Protein 5VAO (pdb70)

Structure (mmCIF, N/CA/C/O backbone):
data_5VAO
#
_entry.id   5VAO
#
_cell.length_a   139.478
_cell.length_b   139.478
_cell.length_c   161.467
_cell.angle_alpha   90.000
_cell.angle_beta   90.000
_cell.angle_gamma   90.000
#
_symmetry.space_group_name_H-M   'I 41 2 2'
#
loop_
_entity.id
_entity.type
_entity.pdbx_description
1 polymer 'Minor nucleoprotein VP30'
2 polymer NP
3 non-polymer GLYCEROL
4 non-polymer 'CHLORIDE ION'
5 non-polymer DI(HYDROXYETHYL)ETHER
6 non-polymer 'CALCIUM ION'
7 water water
#
loop_
_atom_site.group_PDB
_atom_site.id
_atom_site.type_symbol
_atom_site.label_atom_id
_atom_site.label_alt_id
_atom_site.label_comp_id
_atom_site.label_asym_id
_atom_site.label_entity_id
_atom_site.label_seq_id
_atom_site.pdbx_PDB_ins_code
_atom_site.Cartn_x
_atom_site.Cartn_y
_atom_site.Cartn_z
_atom_site.occupancy
_atom_site.B_iso_or_equiv
_atom_site.auth_seq_id
_atom_site.auth_comp_id
_atom_site.auth_asym_id
_atom_site.auth_atom_id
_atom_site.pdbx_PDB_model_num
ATOM 1 N N . PRO A 1 2 ? -28.926 -43.094 -56.575 1.00 102.66 140 PRO A N 1
ATOM 2 C CA . PRO A 1 2 ? -29.326 -43.522 -55.228 1.00 97.21 140 PRO A CA 1
ATOM 3 C C . PRO A 1 2 ? -30.448 -42.663 -54.623 1.00 93.31 140 PRO A C 1
ATOM 4 O O . PRO A 1 2 ? -30.540 -41.468 -54.922 1.00 105.96 140 PRO A O 1
ATOM 8 N N . LYS A 1 3 ? -31.277 -43.281 -53.786 1.00 90.57 141 LYS A N 1
ATOM 9 C CA . LYS A 1 3 ? -32.428 -42.610 -53.193 1.00 79.26 141 LYS A CA 1
ATOM 10 C C . LYS A 1 3 ? -31.983 -41.713 -52.047 1.00 73.62 141 LYS A C 1
ATOM 11 O O . LYS A 1 3 ? -31.219 -42.141 -51.179 1.00 82.88 141 LYS A O 1
ATOM 17 N N . ILE A 1 4 ? -32.481 -40.480 -52.025 1.00 65.56 142 ILE A N 1
ATOM 18 C CA . ILE A 1 4 ? -32.156 -39.540 -50.951 1.00 60.27 142 ILE A CA 1
ATOM 19 C C . ILE A 1 4 ? -33.071 -39.780 -49.741 1.00 53.51 142 ILE A C 1
ATOM 20 O O . ILE A 1 4 ? -33.960 -38.994 -49.431 1.00 49.89 142 ILE A O 1
ATOM 25 N N . THR A 1 5 ? -32.806 -40.887 -49.056 1.00 46.47 143 THR A N 1
ATOM 26 C CA . THR A 1 5 ? -33.450 -41.207 -47.801 1.00 48.39 143 THR A CA 1
ATOM 27 C C . THR A 1 5 ? -32.838 -40.364 -46.689 1.00 47.68 143 THR A C 1
ATOM 28 O O . THR A 1 5 ? -31.833 -39.682 -46.894 1.00 49.04 143 THR A O 1
ATOM 32 N N . LEU A 1 6 ? -33.443 -40.423 -45.505 1.00 49.90 144 LEU A N 1
ATOM 33 C CA . LEU A 1 6 ? -32.912 -39.725 -44.337 1.00 50.14 144 LEU A CA 1
ATOM 34 C C . LEU A 1 6 ? -31.516 -40.241 -44.000 1.00 52.04 144 LEU A C 1
ATOM 35 O O . LEU A 1 6 ? -30.622 -39.451 -43.674 1.00 48.62 144 LEU A O 1
ATOM 40 N N . LEU A 1 7 ? -31.333 -41.563 -44.090 1.00 53.39 145 LEU A N 1
ATOM 41 C CA . LEU A 1 7 ? -30.041 -42.179 -43.809 1.00 59.45 145 LEU A CA 1
ATOM 42 C C . LEU A 1 7 ? -28.979 -41.723 -44.816 1.00 57.20 145 LEU A C 1
ATOM 43 O O . LEU A 1 7 ? -27.875 -41.324 -44.408 1.00 72.06 145 LEU A O 1
ATOM 48 N N . THR A 1 8 ? -29.319 -41.750 -46.107 1.00 47.95 146 THR A N 1
ATOM 49 C CA . THR A 1 8 ? -28.391 -41.303 -47.141 1.00 47.96 146 THR A CA 1
ATOM 50 C C . THR A 1 8 ? -27.998 -39.839 -46.958 1.00 48.09 146 THR A C 1
ATOM 51 O O . THR A 1 8 ? -26.843 -39.460 -47.162 1.00 50.43 146 THR A O 1
ATOM 55 N N . LEU A 1 9 ? -28.973 -39.028 -46.573 1.00 46.50 147 LEU A N 1
ATOM 56 C CA . LEU A 1 9 ? -28.750 -37.626 -46.297 1.00 46.27 147 LEU A CA 1
ATOM 57 C C . LEU A 1 9 ? -27.729 -37.444 -45.161 1.00 48.52 147 LEU A C 1
ATOM 58 O O . LEU A 1 9 ? -26.823 -36.612 -45.277 1.00 49.86 147 LEU A O 1
ATOM 63 N N . ILE A 1 10 ? -27.863 -38.238 -44.099 1.00 49.33 148 ILE A N 1
ATOM 64 C CA . ILE A 1 10 ? -26.944 -38.172 -42.965 1.00 54.11 148 ILE A CA 1
ATOM 65 C C . ILE A 1 10 ? -25.545 -38.689 -43.312 1.00 58.06 148 ILE A C 1
ATOM 66 O O . ILE A 1 10 ? -24.534 -38.064 -42.949 1.00 68.83 148 ILE A O 1
ATOM 71 N N . LYS A 1 11 ? -25.489 -39.831 -43.993 1.00 48.80 149 LYS A N 1
ATOM 72 C CA . LYS A 1 11 ? -24.207 -40.375 -44.466 1.00 47.14 149 LYS A CA 1
ATOM 73 C C . LYS A 1 11 ? -23.492 -39.411 -45.408 1.00 44.24 149 LYS A C 1
ATOM 74 O O . LYS A 1 11 ? -22.274 -39.274 -45.346 1.00 58.43 149 LYS A O 1
ATOM 80 N N . THR A 1 12 ? -24.251 -38.743 -46.271 1.00 39.45 150 THR A N 1
ATOM 81 C CA . THR A 1 12 ? -23.682 -37.729 -47.164 1.00 42.28 150 THR A CA 1
ATOM 82 C C . THR A 1 12 ? -23.101 -36.577 -46.350 1.00 36.62 150 THR A C 1
ATOM 83 O O . THR A 1 12 ? -22.010 -36.108 -46.635 1.00 48.02 150 THR A O 1
ATOM 87 N N . ALA A 1 13 ? -23.828 -36.150 -45.325 1.00 37.47 151 ALA A N 1
ATOM 88 C CA . ALA A 1 13 ? -23.349 -35.112 -44.415 1.00 41.09 151 ALA A CA 1
ATOM 89 C C . ALA A 1 13 ? -22.098 -35.542 -43.638 1.00 40.98 151 ALA A C 1
ATOM 90 O O . ALA A 1 13 ? -21.124 -34.778 -43.561 1.00 44.14 151 ALA A O 1
ATOM 92 N N . GLU A 1 14 ? -22.139 -36.750 -43.065 1.00 37.83 152 GLU A N 1
ATOM 93 C CA . GLU A 1 14 ? -20.959 -37.345 -42.416 1.00 42.37 152 GLU A CA 1
ATOM 94 C C . GLU A 1 14 ? -19.728 -37.240 -43.315 1.00 40.25 152 GLU A C 1
ATOM 95 O O . GLU A 1 14 ? -18.693 -36.715 -42.908 1.00 44.09 152 GLU A O 1
ATOM 101 N N . HIS A 1 15 ? -19.876 -37.719 -44.544 1.00 33.92 153 HIS A N 1
ATOM 102 C CA . HIS A 1 15 ? -18.788 -37.734 -45.519 1.00 36.00 153 HIS A CA 1
ATOM 103 C C . HIS A 1 15 ? -18.223 -36.340 -45.786 1.00 40.53 153 HIS A C 1
ATOM 104 O O . HIS A 1 15 ? -17.032 -36.124 -45.633 1.00 50.79 153 HIS A O 1
ATOM 111 N N . TRP A 1 16 ? -19.074 -35.403 -46.185 1.00 39.45 154 TRP A N 1
ATOM 112 C CA . TRP A 1 16 ? -18.607 -34.057 -46.557 1.00 45.16 154 TRP A CA 1
ATOM 113 C C . TRP A 1 16 ? -18.143 -33.199 -45.381 1.00 37.59 154 TRP A C 1
ATOM 114 O O . TRP A 1 16 ? -17.333 -32.288 -45.569 1.00 35.42 154 TRP A O 1
ATOM 125 N N . ALA A 1 17 ? -18.639 -33.502 -44.182 1.00 34.29 155 ALA A N 1
ATOM 126 C CA . ALA A 1 17 ? -18.116 -32.906 -42.950 1.00 39.03 155 ALA A CA 1
ATOM 127 C C . ALA A 1 17 ? -16.626 -33.157 -42.752 1.00 38.85 155 ALA A C 1
ATOM 128 O O . ALA A 1 17 ? -15.919 -32.290 -42.251 1.00 48.44 155 ALA A O 1
ATOM 130 N N . ARG A 1 18 ? -16.148 -34.332 -43.169 1.00 37.67 156 ARG A N 1
ATOM 131 C CA . ARG A 1 18 ? -14.728 -34.699 -43.022 1.00 40.39 156 ARG A CA 1
ATOM 132 C C . ARG A 1 18 ? -13.841 -34.335 -44.240 1.00 36.82 156 ARG A C 1
ATOM 133 O O . ARG A 1 18 ? -12.690 -34.732 -44.267 1.00 50.32 156 ARG A O 1
ATOM 141 N N . GLN A 1 19 ? -14.353 -33.569 -45.215 1.00 37.50 157 GLN A N 1
ATOM 142 C CA . GLN A 1 19 ? -13.565 -33.157 -46.388 1.00 43.93 157 GLN A CA 1
ATOM 143 C C . GLN A 1 19 ? -13.093 -31.718 -46.286 1.00 46.96 157 GLN A C 1
ATOM 144 O O . GLN A 1 19 ? -13.747 -30.879 -45.668 1.00 46.25 157 GLN A O 1
ATOM 150 N N . ASP A 1 20 ? -11.950 -31.446 -46.911 1.00 57.81 158 ASP A N 1
ATOM 151 C CA . ASP A 1 20 ? -11.483 -30.087 -47.143 1.00 52.39 158 ASP A CA 1
ATOM 152 C C . ASP A 1 20 ? -12.137 -29.689 -48.458 1.00 53.42 158 ASP A C 1
ATOM 153 O O . ASP A 1 20 ? -11.769 -30.219 -49.514 1.00 46.51 158 ASP A O 1
ATOM 158 N N . ILE A 1 21 ? -13.099 -28.769 -48.391 1.00 42.65 159 ILE A N 1
ATOM 159 C CA . ILE A 1 21 ? -13.895 -28.395 -49.570 1.00 39.40 159 ILE A CA 1
ATOM 160 C C . ILE A 1 21 ? -13.416 -27.111 -50.253 1.00 40.44 159 ILE A C 1
ATOM 161 O O . ILE A 1 21 ? -14.120 -26.542 -51.089 1.00 57.41 159 ILE A O 1
ATOM 166 N N . ARG A 1 22 ? -12.217 -26.650 -49.927 1.00 44.61 160 ARG A N 1
ATOM 167 C CA . ARG A 1 22 ? -11.735 -25.381 -50.484 1.00 44.72 160 ARG A CA 1
ATOM 168 C C . ARG A 1 22 ? -11.349 -25.474 -51.956 1.00 46.27 160 ARG A C 1
ATOM 169 O O . ARG A 1 22 ? -11.406 -24.467 -52.659 1.00 44.01 160 ARG A O 1
ATOM 177 N N . THR A 1 23 ? -11.020 -26.676 -52.423 1.00 48.38 161 THR A N 1
ATOM 178 C CA . THR A 1 23 ? -10.640 -26.881 -53.823 1.00 54.28 161 THR A CA 1
ATOM 179 C C . THR A 1 23 ? -11.724 -27.528 -54.697 1.00 57.65 161 THR A C 1
ATOM 180 O O . THR A 1 23 ? -11.485 -27.703 -55.894 1.00 66.00 161 THR A O 1
ATOM 184 N N . ILE A 1 24 ? -12.892 -27.871 -54.137 1.00 63.94 162 ILE A N 1
ATOM 185 C CA . ILE A 1 24 ? -13.951 -28.546 -54.920 1.00 60.23 162 ILE A CA 1
ATOM 186 C C . ILE A 1 24 ? -14.552 -27.625 -55.983 1.00 65.73 162 ILE A C 1
ATOM 187 O O . ILE A 1 24 ? -14.538 -26.403 -55.825 1.00 65.53 162 ILE A O 1
ATOM 192 N N . GLU A 1 25 ? -15.080 -28.222 -57.051 1.00 64.13 163 GLU A N 1
ATOM 193 C CA . GLU A 1 25 ? -15.706 -27.452 -58.128 1.00 69.28 163 GLU A CA 1
ATOM 194 C C . GLU A 1 25 ? -16.998 -26.765 -57.642 1.00 57.71 163 GLU A C 1
ATOM 195 O O . GLU A 1 25 ? -17.633 -27.217 -56.682 1.00 56.39 163 GLU A O 1
ATOM 201 N N . ASP A 1 26 ? -17.362 -25.669 -58.297 1.00 55.60 164 ASP A N 1
ATOM 202 C CA . ASP A 1 26 ? -18.546 -24.880 -57.915 1.00 62.93 164 ASP A CA 1
ATOM 203 C C . ASP A 1 26 ? -19.848 -25.698 -57.927 1.00 68.92 164 ASP A C 1
ATOM 204 O O . ASP A 1 26 ? -20.739 -25.472 -57.102 1.00 74.56 164 ASP A O 1
ATOM 209 N N . SER A 1 27 ? -19.958 -26.651 -58.849 1.00 57.47 165 SER A N 1
ATOM 210 C CA . SER A 1 27 ? -21.167 -27.454 -58.972 1.00 59.44 165 SER A CA 1
ATOM 211 C C . SER A 1 27 ? -21.422 -28.272 -57.708 1.00 53.87 165 SER A C 1
ATOM 212 O O . SER A 1 27 ? -22.569 -28.387 -57.263 1.00 50.41 165 SER A O 1
ATOM 215 N N . LYS A 1 28 ? -20.355 -28.829 -57.137 1.00 49.19 166 LYS A N 1
ATOM 216 C CA . LYS A 1 28 ? -20.446 -29.592 -55.888 1.00 48.06 166 LYS A CA 1
ATOM 217 C C . LYS A 1 28 ? -20.638 -28.671 -54.674 1.00 49.42 166 LYS A C 1
ATOM 218 O O . LYS A 1 28 ? -21.394 -29.002 -53.753 1.00 44.91 166 LYS A O 1
ATOM 224 N N . LEU A 1 29 ? -19.972 -27.516 -54.677 1.00 41.58 167 LEU A N 1
ATOM 225 C CA . LEU A 1 29 ? -20.181 -26.510 -53.639 1.00 47.40 167 LEU A CA 1
ATOM 226 C C . LEU A 1 29 ? -21.636 -26.017 -53.602 1.00 45.95 167 LEU A C 1
ATOM 227 O O . LEU A 1 29 ? -22.204 -25.826 -52.522 1.00 50.19 167 LEU A O 1
ATOM 232 N N . ARG A 1 30 ? -22.225 -25.812 -54.779 1.00 53.09 168 ARG A N 1
ATOM 233 C CA . ARG A 1 30 ? -23.641 -25.455 -54.898 1.00 46.14 168 ARG A CA 1
ATOM 234 C C . ARG A 1 30 ? -24.549 -26.542 -54.313 1.00 41.02 168 ARG A C 1
ATOM 235 O O . ARG A 1 30 ? -25.550 -26.241 -53.651 1.00 37.05 168 ARG A O 1
ATOM 243 N N . ALA A 1 31 ? -24.209 -27.799 -54.573 1.00 41.74 169 ALA A N 1
ATOM 244 C CA . ALA A 1 31 ? -24.982 -28.915 -54.035 1.00 47.33 169 ALA A CA 1
ATOM 245 C C . ALA A 1 31 ? -24.857 -29.000 -52.505 1.00 46.73 169 ALA A C 1
ATOM 246 O O . ALA A 1 31 ? -25.823 -29.345 -51.819 1.00 49.57 169 ALA A O 1
ATOM 248 N N . LEU A 1 32 ? -23.670 -28.691 -51.986 1.00 40.20 170 LEU A N 1
ATOM 249 C CA . LEU A 1 32 ? -23.448 -28.652 -50.539 1.00 38.02 170 LEU A CA 1
ATOM 250 C C . LEU A 1 32 ? -24.269 -27.579 -49.836 1.00 40.35 170 LEU A C 1
ATOM 251 O O . LEU A 1 32 ? -24.699 -27.771 -48.696 1.00 36.68 170 LEU A O 1
ATOM 256 N N . LEU A 1 33 ? -24.478 -26.449 -50.502 1.00 39.24 171 LEU A N 1
ATOM 257 C CA . LEU A 1 33 ? -25.408 -25.445 -49.993 1.00 41.26 171 LEU A CA 1
ATOM 258 C C . LEU A 1 33 ? -26.821 -26.030 -49.820 1.00 41.36 171 LEU A C 1
ATOM 259 O O . LEU A 1 33 ? -27.454 -25.817 -48.778 1.00 43.35 171 LEU A O 1
ATOM 264 N N . THR A 1 34 ? -27.281 -26.789 -50.818 1.00 39.50 172 THR A N 1
ATOM 265 C CA . THR A 1 34 ? -28.568 -27.477 -50.741 1.00 39.58 172 THR A CA 1
ATOM 266 C C . THR A 1 34 ? -28.602 -28.482 -49.598 1.00 34.72 172 THR A C 1
ATOM 267 O O . THR A 1 34 ? -29.584 -28.555 -48.858 1.00 34.88 172 THR A O 1
ATOM 271 N N . LEU A 1 35 ? -27.524 -29.244 -49.448 1.00 35.55 173 LEU A N 1
ATOM 272 C CA . LEU A 1 35 ? -27.410 -30.174 -48.334 1.00 36.07 173 LEU A CA 1
ATOM 273 C C . LEU A 1 35 ? -27.578 -29.467 -46.993 1.00 36.29 173 LEU A C 1
ATOM 274 O O . LEU A 1 35 ? -28.343 -29.915 -46.164 1.00 38.01 173 LEU A O 1
ATOM 279 N N . CYS A 1 36 ? -26.882 -28.353 -46.797 1.00 32.87 174 CYS A N 1
ATOM 280 C CA . CYS A 1 36 ? -27.025 -27.558 -45.572 1.00 38.37 174 CYS A CA 1
ATOM 281 C C . CYS A 1 36 ? -28.465 -27.060 -45.377 1.00 36.60 174 CYS A C 1
ATOM 282 O O . CYS A 1 36 ? -28.986 -27.085 -44.255 1.00 31.60 174 CYS A O 1
ATOM 285 N N . ALA A 1 37 ? -29.096 -26.621 -46.464 1.00 33.45 175 ALA A N 1
ATOM 286 C CA . ALA A 1 37 ? -30.468 -26.133 -46.411 1.00 35.55 175 ALA A CA 1
ATOM 287 C C . ALA A 1 37 ? -31.455 -27.240 -46.022 1.00 34.94 175 ALA A C 1
ATOM 288 O O . ALA A 1 37 ? -32.309 -27.075 -45.139 1.00 39.26 175 ALA A O 1
ATOM 290 N N . VAL A 1 38 ? -31.329 -28.380 -46.681 1.00 35.87 176 VAL A N 1
ATOM 291 C CA . VAL A 1 38 ? -32.179 -29.532 -46.380 1.00 39.46 176 VAL A CA 1
ATOM 292 C C . VAL A 1 38 ? -31.961 -29.986 -44.927 1.00 40.82 176 VAL A C 1
ATOM 293 O O . VAL A 1 38 ? -32.916 -30.225 -44.188 1.00 38.56 176 VAL A O 1
ATOM 297 N N . MET A 1 39 ? -30.701 -30.070 -44.534 1.00 37.82 177 MET A N 1
ATOM 298 C CA . MET A 1 39 ? -30.326 -30.505 -43.191 1.00 38.51 177 MET A CA 1
ATOM 299 C C . MET A 1 39 ? -30.800 -29.542 -42.100 1.00 37.28 177 MET A C 1
ATOM 300 O O . MET A 1 39 ? -31.286 -29.972 -41.054 1.00 33.61 177 MET A O 1
ATOM 305 N N . THR A 1 40 ? -30.695 -28.244 -42.360 1.00 37.08 178 THR A N 1
ATOM 306 C CA . THR A 1 40 ? -31.258 -27.227 -41.464 1.00 36.92 178 THR A CA 1
ATOM 307 C C . THR A 1 40 ? -32.730 -27.471 -41.192 1.00 39.43 178 THR A C 1
ATOM 308 O O . THR A 1 40 ? -33.177 -27.351 -40.044 1.00 43.23 178 THR A O 1
ATOM 312 N N . ARG A 1 41 ? -33.473 -27.836 -42.237 1.00 45.92 179 ARG A N 1
ATOM 313 C CA . ARG A 1 41 ? -34.912 -28.120 -42.108 1.00 40.71 179 ARG A CA 1
ATOM 314 C C . ARG A 1 41 ? -35.262 -29.413 -41.358 1.00 38.43 179 ARG A C 1
ATOM 315 O O . ARG A 1 41 ? -36.432 -29.642 -41.086 1.00 47.08 179 ARG A O 1
ATOM 323 N N . LYS A 1 42 ? -34.270 -30.241 -41.029 1.00 32.15 180 LYS A N 1
ATOM 324 C CA . LYS A 1 42 ? -34.474 -31.410 -40.169 1.00 37.63 180 LYS A CA 1
ATOM 325 C C . LYS A 1 42 ? -34.304 -31.108 -38.676 1.00 38.57 180 LYS A C 1
ATOM 326 O O . LYS A 1 42 ? -34.412 -32.018 -37.854 1.00 40.45 180 LYS A O 1
ATOM 332 N N . PHE A 1 43 ? -34.007 -29.852 -38.341 1.00 39.99 181 PHE A N 1
ATOM 333 C CA . PHE A 1 43 ? -33.996 -29.377 -36.958 1.00 43.37 181 PHE A CA 1
ATOM 334 C C . PHE A 1 43 ? -35.326 -28.714 -36.664 1.00 50.46 181 PHE A C 1
ATOM 335 O O . PHE A 1 43 ? -35.860 -27.990 -37.532 1.00 41.23 181 PHE A O 1
ATOM 343 N N . SER A 1 44 ? -35.834 -28.923 -35.448 1.00 55.13 182 SER A N 1
ATOM 344 C CA . SER A 1 44 ? -36.975 -28.148 -34.975 1.00 54.43 182 SER A CA 1
ATOM 345 C C . SER A 1 44 ? -36.602 -26.671 -34.938 1.00 54.46 182 SER A C 1
ATOM 346 O O . SER A 1 44 ? -35.433 -26.329 -34.779 1.00 67.26 182 SER A O 1
ATOM 349 N N . LYS A 1 45 ? -37.595 -25.802 -35.091 1.00 64.92 183 LYS A N 1
ATOM 350 C CA . LYS A 1 45 ? -37.388 -24.351 -35.112 1.00 68.00 183 LYS A CA 1
ATOM 351 C C . LYS A 1 45 ? -36.677 -23.883 -33.831 1.00 65.97 183 LYS A C 1
ATOM 352 O O . LYS A 1 45 ? -35.818 -22.983 -33.888 1.00 54.09 183 LYS A O 1
ATOM 358 N N . SER A 1 46 ? -37.010 -24.529 -32.709 1.00 67.20 184 SER A N 1
ATOM 359 C CA . SER A 1 46 ? -36.421 -24.223 -31.403 1.00 64.24 184 SER A CA 1
ATOM 360 C C . SER A 1 46 ? -34.903 -24.390 -31.331 1.00 61.29 184 SER A C 1
ATOM 361 O O . SER A 1 46 ? -34.251 -23.747 -30.511 1.00 65.36 184 SER A O 1
ATOM 364 N N . GLN A 1 47 ? -34.349 -25.263 -32.178 1.00 52.67 185 GLN A N 1
ATOM 365 C CA . GLN A 1 47 ? -32.912 -25.555 -32.140 1.00 48.55 185 GLN A CA 1
ATOM 366 C C . GLN A 1 47 ? -32.060 -24.586 -32.974 1.00 43.25 185 GLN A C 1
ATOM 367 O O . GLN A 1 47 ? -30.832 -24.673 -32.931 1.00 45.83 185 GLN A O 1
ATOM 373 N N . LEU A 1 48 ? -32.680 -23.659 -33.708 1.00 39.41 186 LEU A N 1
ATOM 374 C CA . LEU A 1 48 ? -31.931 -22.766 -34.577 1.00 41.61 186 LEU A CA 1
ATOM 375 C C . LEU A 1 48 ? -31.041 -21.775 -33.830 1.00 41.24 186 LEU A C 1
ATOM 376 O O . LEU A 1 48 ? -29.958 -21.448 -34.307 1.00 39.06 186 LEU A O 1
ATOM 381 N N . SER A 1 49 ? -31.487 -21.296 -32.669 1.00 52.60 187 SER A N 1
ATOM 382 C CA . SER A 1 49 ? -30.663 -20.396 -31.839 1.00 53.62 187 SER A CA 1
ATOM 383 C C . SER A 1 49 ? -29.433 -21.135 -31.311 1.00 41.55 187 SER A C 1
ATOM 384 O O . SER A 1 49 ? -28.345 -20.578 -31.299 1.00 45.36 187 SER A O 1
ATOM 387 N N . LEU A 1 50 ? -29.612 -22.385 -30.897 1.00 41.11 188 LEU A N 1
ATOM 388 C CA . LEU A 1 50 ? -28.492 -23.238 -30.454 1.00 38.28 188 LEU A CA 1
ATOM 389 C C . LEU A 1 50 ? -27.518 -23.542 -31.598 1.00 41.19 188 LEU A C 1
ATOM 390 O O . LEU A 1 50 ? -26.305 -23.608 -31.400 1.00 35.18 188 LEU A O 1
ATOM 395 N N . LEU A 1 51 ? -28.070 -23.726 -32.794 1.00 42.86 189 LEU A N 1
ATOM 396 C CA . LEU A 1 51 ? -27.276 -23.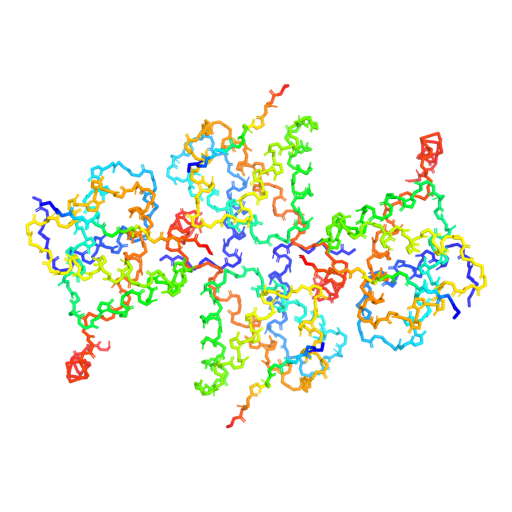888 -33.997 1.00 41.54 189 LEU A CA 1
ATOM 397 C C . LEU A 1 51 ? -26.415 -22.641 -34.247 1.00 39.25 189 LEU A C 1
ATOM 398 O O . LEU A 1 51 ? -25.206 -22.741 -34.496 1.00 44.66 189 LEU A O 1
ATOM 403 N N . CYS A 1 52 ? -27.050 -21.474 -34.168 1.00 36.84 190 CYS A N 1
ATOM 404 C CA . CYS A 1 52 ? -26.368 -20.184 -34.302 1.00 38.63 190 CYS A CA 1
ATOM 405 C C . CYS A 1 52 ? -25.284 -19.979 -33.242 1.00 37.16 190 CYS A C 1
ATOM 406 O O . CYS A 1 52 ? -24.156 -19.616 -33.569 1.00 31.81 190 CYS A O 1
ATOM 409 N N . GLU A 1 53 ? -25.638 -20.199 -31.973 1.00 35.42 191 GLU A N 1
ATOM 410 C CA . GLU A 1 53 ? -24.700 -20.036 -30.856 1.00 39.53 191 GLU A CA 1
ATOM 411 C C . GLU A 1 53 ? -23.468 -20.941 -31.007 1.00 40.48 191 GLU A C 1
ATOM 412 O O . GLU A 1 53 ? -22.340 -20.483 -30.826 1.00 47.62 191 GLU A O 1
ATOM 418 N N . THR A 1 54 ? -23.688 -22.206 -31.377 1.00 39.68 192 THR A N 1
ATOM 419 C CA . THR A 1 54 ? -22.603 -23.148 -31.617 1.00 31.54 192 THR A CA 1
ATOM 420 C C . THR A 1 54 ? -21.737 -22.751 -32.820 1.00 31.18 192 THR A C 1
ATOM 421 O O . THR A 1 54 ? -20.516 -22.949 -32.794 1.00 31.86 192 THR A O 1
ATOM 425 N N . HIS A 1 55 ? -22.371 -22.221 -33.873 1.00 33.15 193 HIS A N 1
ATOM 426 C CA . HIS A 1 55 ? -21.657 -21.748 -35.059 1.00 31.68 193 HIS A CA 1
ATOM 427 C C . HIS A 1 55 ? -20.699 -20.624 -34.651 1.00 31.69 193 HIS A C 1
ATOM 428 O O . HIS A 1 55 ? -19.525 -20.642 -35.005 1.00 34.26 193 HIS A O 1
ATOM 435 N N . LEU A 1 56 ? -21.213 -19.663 -33.899 1.00 34.27 194 LEU A N 1
ATOM 436 C CA . LEU A 1 56 ? -20.408 -18.532 -33.428 1.00 38.26 194 LEU A CA 1
ATOM 437 C C . LEU A 1 56 ? -19.242 -18.982 -32.565 1.00 36.77 194 LEU A C 1
ATOM 438 O O . LEU A 1 56 ? -18.108 -18.565 -32.795 1.00 35.97 194 LEU A O 1
ATOM 443 N N A ARG A 1 57 ? -19.529 -19.841 -31.586 0.50 38.02 195 ARG A N 1
ATOM 444 N N B ARG A 1 57 ? -19.531 -19.841 -31.586 0.50 37.19 195 ARG A N 1
ATOM 445 C CA A ARG A 1 57 ? -18.518 -20.318 -30.651 0.50 40.33 195 ARG A CA 1
ATOM 446 C CA B ARG A 1 57 ? -18.522 -20.315 -30.655 0.50 38.83 195 ARG A CA 1
ATOM 447 C C A ARG A 1 57 ? -17.388 -21.046 -31.381 0.50 38.15 195 ARG A C 1
ATOM 448 C C B ARG A 1 57 ? -17.389 -21.045 -31.383 0.50 37.43 195 ARG A C 1
ATOM 449 O O A ARG A 1 57 ? -16.214 -20.711 -31.201 0.50 41.02 195 ARG A O 1
ATOM 450 O O B ARG A 1 57 ? -16.214 -20.711 -31.201 0.50 40.39 195 ARG A O 1
ATOM 465 N N . ARG A 1 58 ? -17.745 -22.010 -32.224 1.00 37.05 196 ARG A N 1
ATOM 466 C CA . ARG A 1 58 ? -16.743 -22.798 -32.953 1.00 40.77 196 ARG A CA 1
ATOM 467 C C . ARG A 1 58 ? -15.929 -21.997 -33.956 1.00 39.55 196 ARG A C 1
ATOM 468 O O . ARG A 1 58 ? -14.733 -22.241 -34.112 1.00 37.35 196 ARG A O 1
ATOM 476 N N . GLU A 1 59 ? -16.565 -21.047 -34.632 1.00 29.30 197 GLU A N 1
ATOM 477 C CA . GLU A 1 59 ? -15.870 -20.224 -35.637 1.00 30.16 197 GLU A CA 1
ATOM 478 C C . GLU A 1 59 ? -15.110 -19.034 -35.061 1.00 29.71 197 GLU A C 1
ATOM 479 O O . GLU A 1 59 ? -14.352 -18.389 -35.786 1.00 30.30 197 GLU A O 1
ATOM 485 N N . GLY A 1 60 ? -15.289 -18.757 -33.768 1.00 34.48 198 GLY A N 1
ATOM 486 C CA . GLY A 1 60 ? -14.605 -17.654 -33.106 1.00 36.94 198 GLY A CA 1
ATOM 487 C C . GLY A 1 60 ? -15.163 -16.304 -33.494 1.00 40.01 198 GLY A C 1
ATOM 488 O O . GLY A 1 60 ? -14.422 -15.339 -33.601 1.00 47.73 198 GLY A O 1
ATOM 489 N N . LEU A 1 61 ? -16.474 -16.241 -33.705 1.00 41.79 199 LEU A N 1
ATOM 490 C CA . LEU A 1 61 ? -17.145 -15.017 -34.135 1.00 39.11 199 LEU A CA 1
ATOM 491 C C . LEU A 1 61 ? -17.699 -14.297 -32.902 1.00 42.92 199 LEU A C 1
ATOM 492 O O . LEU A 1 61 ? -18.098 -14.936 -31.913 1.00 33.85 199 LEU A O 1
ATOM 497 N N . GLY A 1 62 ? -17.734 -12.967 -32.964 1.00 39.32 200 GLY A N 1
ATOM 498 C CA . GLY A 1 62 ? -18.275 -12.162 -31.872 1.00 45.62 200 GLY A CA 1
ATOM 499 C C . GLY A 1 62 ? -19.792 -12.193 -31.822 1.00 52.68 200 GLY A C 1
ATOM 500 O O . GLY A 1 62 ? -20.439 -12.578 -32.797 1.00 53.14 200 GLY A O 1
ATOM 501 N N . GLN A 1 63 ? -20.357 -11.767 -30.694 1.00 52.02 201 GLN A N 1
ATOM 502 C CA . GLN A 1 63 ? -21.814 -11.723 -30.529 1.00 57.94 201 GLN A CA 1
ATOM 503 C C . GLN A 1 63 ? -22.512 -10.810 -31.537 1.00 49.85 201 GLN A C 1
ATOM 504 O O . GLN A 1 63 ? -23.673 -11.038 -31.871 1.00 63.24 201 GLN A O 1
ATOM 510 N N . ASP A 1 64 ? -21.805 -9.796 -32.030 1.00 47.83 202 ASP A N 1
ATOM 511 C CA . ASP A 1 64 ? -22.330 -8.929 -33.093 1.00 55.15 202 ASP A CA 1
ATOM 512 C C . ASP A 1 64 ? -22.652 -9.659 -34.418 1.00 58.96 202 ASP A C 1
ATOM 513 O O . ASP A 1 64 ? -23.419 -9.143 -35.233 1.00 68.09 202 ASP A O 1
ATOM 518 N N . GLN A 1 65 ? -22.080 -10.845 -34.619 1.00 55.29 203 GLN A N 1
ATOM 519 C CA . GLN A 1 65 ? -22.402 -11.688 -35.778 1.00 54.94 203 GLN A CA 1
ATOM 520 C C . GLN A 1 65 ? -23.599 -12.638 -35.579 1.00 45.60 203 GLN A C 1
ATOM 521 O O . GLN A 1 65 ? -23.963 -13.340 -36.512 1.00 39.29 203 GLN A O 1
ATOM 527 N N . ALA A 1 66 ? -24.210 -12.655 -34.393 1.00 41.14 204 ALA A N 1
ATOM 528 C CA . ALA A 1 66 ? -25.354 -13.537 -34.116 1.00 46.67 204 ALA A CA 1
ATOM 529 C C . ALA A 1 66 ? -26.575 -13.236 -34.987 1.00 51.55 204 ALA A C 1
ATOM 530 O O . ALA A 1 66 ? -27.249 -14.160 -35.434 1.00 61.52 204 ALA A O 1
ATOM 532 N N . GLU A 1 67 ? -26.852 -11.955 -35.227 1.00 58.14 205 GLU A N 1
ATOM 533 C CA . GLU A 1 67 ? -28.013 -11.566 -36.033 1.00 65.26 205 GLU A CA 1
ATOM 534 C C . GLU A 1 67 ? -27.942 -12.132 -37.459 1.00 53.66 205 GLU A C 1
ATOM 535 O O . GLU A 1 67 ? -28.872 -12.822 -37.872 1.00 56.93 205 GLU A O 1
ATOM 541 N N . PRO A 1 68 ? -26.856 -11.855 -38.206 1.00 48.25 206 PRO A N 1
ATOM 542 C CA . PRO A 1 68 ? -26.791 -12.408 -39.577 1.00 51.56 206 PRO A CA 1
ATOM 543 C C . PRO A 1 68 ? -26.696 -13.932 -39.653 1.00 50.73 206 PRO A C 1
ATOM 544 O O . PRO A 1 68 ? -27.249 -14.516 -40.575 1.00 62.96 206 PRO A O 1
ATOM 548 N N . VAL A 1 69 ? -26.024 -14.560 -38.694 1.00 54.05 207 VAL A N 1
ATOM 549 C CA . VAL A 1 69 ? -25.883 -16.021 -38.669 1.00 55.17 207 VAL A CA 1
ATOM 550 C C . VAL A 1 69 ? -27.214 -16.694 -38.375 1.00 50.63 207 VAL A C 1
ATOM 551 O O . VAL A 1 69 ? -27.599 -17.622 -39.084 1.00 50.66 207 VAL A O 1
ATOM 555 N N . LEU A 1 70 ? -27.909 -16.236 -37.340 1.00 44.79 208 LEU A N 1
ATOM 556 C CA . LEU A 1 70 ? -29.251 -16.754 -37.034 1.00 47.94 208 LEU A CA 1
ATOM 557 C C . LEU A 1 70 ? -30.206 -16.520 -38.203 1.00 48.49 208 LEU A C 1
ATOM 558 O O . LEU A 1 70 ? -31.002 -17.391 -38.534 1.00 39.34 208 LEU A O 1
ATOM 563 N N . GLU A 1 71 ? -30.115 -15.351 -38.835 1.00 49.45 209 GLU A N 1
ATOM 564 C CA . GLU A 1 71 ? -30.953 -15.029 -39.998 1.00 57.17 209 GLU A CA 1
ATOM 565 C C . GLU A 1 71 ? -30.747 -16.023 -41.135 1.00 50.74 209 GLU A C 1
ATOM 566 O O . GLU A 1 71 ? -31.718 -16.460 -41.741 1.00 56.99 209 GLU A O 1
ATOM 572 N N . VAL A 1 72 ? -29.496 -16.397 -41.405 1.00 47.93 210 VAL A N 1
ATOM 573 C CA . VAL A 1 72 ? -29.203 -17.415 -42.413 1.00 46.38 210 VAL A CA 1
ATOM 574 C C . VAL A 1 72 ? -29.918 -18.720 -42.064 1.00 43.09 210 VAL A C 1
ATOM 575 O O . VAL A 1 72 ? -30.599 -19.299 -42.913 1.00 40.60 210 VAL A O 1
ATOM 579 N N . TYR A 1 73 ? -29.789 -19.167 -40.820 1.00 44.79 211 TYR A N 1
ATOM 580 C CA . TYR A 1 73 ? -30.405 -20.433 -40.414 1.00 46.05 211 TYR A CA 1
ATOM 581 C C . TYR A 1 73 ? -31.932 -20.373 -40.445 1.00 48.09 211 TYR A C 1
ATOM 582 O O . TYR A 1 73 ? -32.574 -21.289 -40.949 1.00 53.01 211 TYR A O 1
ATOM 591 N N . GLN A 1 74 ? -32.501 -19.287 -39.931 1.00 53.20 212 GLN A N 1
ATOM 592 C CA . GLN A 1 74 ? -33.958 -19.084 -39.954 1.00 48.69 212 GLN A CA 1
ATOM 593 C C . GLN A 1 74 ? -34.515 -19.083 -41.373 1.00 47.47 212 GLN A C 1
ATOM 594 O O . GLN A 1 74 ? -35.516 -19.741 -41.632 1.00 44.09 212 GLN A O 1
ATOM 600 N N . ARG A 1 75 ? -33.864 -18.357 -42.274 1.00 46.43 213 ARG A N 1
ATOM 601 C CA . ARG A 1 75 ? -34.358 -18.175 -43.641 1.00 52.31 213 ARG A CA 1
ATOM 602 C C . ARG A 1 75 ? -34.121 -19.392 -44.536 1.00 54.69 213 ARG A C 1
ATOM 603 O O . ARG A 1 75 ? -34.845 -19.587 -45.505 1.00 72.42 213 ARG A O 1
ATOM 611 N N . LEU A 1 76 ? -33.120 -20.206 -44.211 1.00 53.51 214 LEU A N 1
ATOM 612 C CA . LEU A 1 76 ? -32.986 -21.539 -44.814 1.00 49.30 214 LEU A CA 1
ATOM 613 C C . LEU A 1 76 ? -34.064 -22.503 -44.308 1.00 47.39 214 LEU A C 1
ATOM 614 O O . LEU A 1 76 ? -34.598 -23.305 -45.076 1.00 48.80 214 LEU A O 1
ATOM 619 N N . HIS A 1 77 ? -34.374 -22.423 -43.018 1.00 37.09 215 HIS A N 1
ATOM 620 C CA . HIS A 1 77 ? -35.379 -23.290 -42.386 1.00 43.13 215 HIS A CA 1
ATOM 621 C C . HIS A 1 77 ? -36.786 -23.083 -42.975 1.00 54.57 215 HIS A C 1
ATOM 622 O O . HIS A 1 77 ? -37.543 -24.038 -43.114 1.00 57.46 215 HIS A O 1
ATOM 629 N N . SER A 1 78 ? -37.111 -21.834 -43.317 1.00 65.05 216 SER A N 1
ATOM 630 C CA . SER A 1 78 ? -38.406 -21.472 -43.905 1.00 67.06 216 SER A CA 1
ATOM 631 C C . SER A 1 78 ? -38.357 -21.270 -45.425 1.00 64.20 216 SER A C 1
ATOM 632 O O . SER A 1 78 ? -39.315 -20.761 -46.017 1.00 62.69 216 SER A O 1
ATOM 635 N N . ASP A 1 79 ? -37.250 -21.644 -46.063 1.00 52.34 217 ASP A N 1
ATOM 636 C CA . ASP A 1 79 ? -37.050 -21.371 -47.487 1.00 50.81 217 ASP A CA 1
ATOM 637 C C . ASP A 1 79 ? -38.054 -22.156 -48.329 1.00 56.28 217 ASP A C 1
ATOM 638 O O . ASP A 1 79 ? -38.296 -23.329 -48.077 1.00 66.18 217 ASP A O 1
ATOM 643 N N . LYS A 1 80 ? -38.651 -21.480 -49.303 1.00 62.49 218 LYS A N 1
ATOM 644 C CA . LYS A 1 80 ? -39.593 -22.086 -50.237 1.00 55.47 218 LYS A CA 1
ATOM 645 C C . LYS A 1 80 ? -38.989 -21.981 -51.636 1.00 55.56 218 LYS A C 1
ATOM 646 O O . LYS A 1 80 ? -38.562 -20.903 -52.045 1.00 44.61 218 LYS A O 1
ATOM 652 N N . GLY A 1 81 ? -38.914 -23.111 -52.336 1.00 44.84 219 GLY A N 1
ATOM 653 C CA . GLY A 1 81 ? -38.384 -23.150 -53.690 1.00 43.40 219 GLY A CA 1
ATOM 654 C C . GLY A 1 81 ? -36.924 -22.760 -53.849 1.00 52.69 219 GLY A C 1
ATOM 655 O O . GLY A 1 81 ? -36.508 -22.408 -54.953 1.00 51.82 219 GLY A O 1
ATOM 656 N N . GLY A 1 82 ? -36.145 -22.826 -52.766 1.00 54.94 220 GLY A N 1
ATOM 657 C CA . GLY A 1 82 ? -34.722 -22.480 -52.805 1.00 63.15 220 GLY A CA 1
ATOM 658 C C . GLY A 1 82 ? -34.388 -21.027 -53.107 1.00 63.06 220 GLY A C 1
ATOM 659 O O . GLY A 1 82 ? -33.297 -20.731 -53.593 1.00 78.41 220 GLY A O 1
ATOM 660 N N . SER A 1 83 ? -35.314 -20.129 -52.812 1.00 73.20 221 SER A N 1
ATOM 661 C CA . SER A 1 83 ? -35.174 -18.702 -53.117 1.00 82.01 221 SER A CA 1
ATOM 662 C C . SER A 1 83 ? -34.035 -18.058 -52.326 1.00 62.55 221 SER A C 1
ATOM 663 O O . SER A 1 83 ? -33.148 -17.418 -52.904 1.00 46.21 221 SER A O 1
ATOM 666 N N . PHE A 1 84 ? -34.073 -18.225 -51.008 1.00 49.60 222 PHE A N 1
ATOM 667 C CA . PHE A 1 84 ? -33.034 -17.706 -50.121 1.00 56.85 222 PHE A CA 1
ATOM 668 C C . PHE A 1 84 ? -31.683 -18.385 -50.362 1.00 61.79 222 PHE A C 1
ATOM 669 O O . PHE A 1 84 ? -30.624 -17.737 -50.360 1.00 50.54 222 PHE A O 1
ATOM 677 N N . GLU A 1 85 ? -31.740 -19.697 -50.550 1.00 52.87 223 GLU A N 1
ATOM 678 C CA . GLU A 1 85 ? -30.567 -20.488 -50.891 1.00 54.00 223 GLU A CA 1
ATOM 679 C C . GLU A 1 85 ? -29.863 -19.935 -52.150 1.00 49.30 223 GLU A C 1
ATOM 680 O O . GLU A 1 85 ? -28.643 -19.760 -52.166 1.00 57.86 223 GLU A O 1
ATOM 686 N N . ALA A 1 86 ? -30.646 -19.627 -53.179 1.00 56.18 224 ALA A N 1
ATOM 687 C CA . ALA A 1 86 ? -30.119 -19.040 -54.420 1.00 57.46 224 ALA A CA 1
ATOM 688 C C . ALA A 1 86 ? -29.511 -17.654 -54.187 1.00 52.58 224 ALA A C 1
ATOM 689 O O . ALA A 1 86 ? -28.498 -17.306 -54.796 1.00 50.21 224 ALA A O 1
ATOM 691 N N . ALA A 1 87 ? -30.143 -16.874 -53.311 1.00 47.88 225 ALA A N 1
ATOM 692 C CA . ALA A 1 87 ? -29.641 -15.557 -52.939 1.00 49.09 225 ALA A CA 1
ATOM 693 C C . ALA A 1 87 ? -28.278 -15.646 -52.258 1.00 55.76 225 ALA A C 1
ATOM 694 O O . ALA A 1 87 ? -27.391 -14.848 -52.568 1.00 54.52 225 ALA A O 1
ATOM 696 N N . LEU A 1 88 ? -28.106 -16.612 -51.348 1.00 50.29 226 LEU A N 1
ATOM 697 C CA . LEU A 1 88 ? -26.799 -16.833 -50.710 1.00 46.50 226 LEU A CA 1
ATOM 698 C C . LEU A 1 88 ? -25.730 -17.126 -51.745 1.00 48.98 226 LEU A C 1
ATOM 699 O O . LEU A 1 88 ? -24.644 -16.546 -51.706 1.00 53.87 226 LEU A O 1
ATOM 704 N N . TRP A 1 89 ? -26.045 -18.029 -52.667 1.00 48.44 227 TRP A N 1
ATOM 705 C CA . TRP A 1 89 ? -25.114 -18.396 -53.720 1.00 56.23 227 TRP A CA 1
ATOM 706 C C . TRP A 1 89 ? -24.710 -17.196 -54.597 1.00 66.54 227 TRP A C 1
ATOM 707 O O . TRP A 1 89 ? -23.527 -17.010 -54.907 1.00 82.16 227 TRP A O 1
ATOM 718 N N . GLN A 1 90 ? -25.697 -16.386 -54.974 1.00 86.58 228 GLN A N 1
ATOM 719 C CA . GLN A 1 90 ? -25.480 -15.228 -55.844 1.00 80.44 228 GLN A CA 1
ATOM 720 C C . GLN A 1 90 ? -24.675 -14.123 -55.154 1.00 67.56 228 GLN A C 1
ATOM 721 O O . GLN A 1 90 ? -23.773 -13.543 -55.759 1.00 61.03 228 GLN A O 1
ATOM 727 N N . GLN A 1 91 ? -24.990 -13.865 -53.882 1.00 62.10 229 GLN A N 1
ATOM 728 C CA . GLN A 1 91 ? -24.559 -12.649 -53.188 1.00 62.94 229 GLN A CA 1
ATOM 729 C C . GLN A 1 91 ? -23.349 -12.790 -52.245 1.00 65.37 229 GLN A C 1
ATOM 730 O O . GLN A 1 91 ? -22.727 -11.788 -51.906 1.00 54.38 229 GLN A O 1
ATOM 736 N N . TRP A 1 92 ? -23.031 -14.012 -51.814 1.00 59.04 230 TRP A N 1
ATOM 737 C CA . TRP A 1 92 ? -21.843 -14.256 -50.982 1.00 56.50 230 TRP A CA 1
ATOM 738 C C . TRP A 1 92 ? -20.663 -14.667 -51.849 1.00 59.00 230 TRP A C 1
ATOM 739 O O . TRP A 1 92 ? -20.843 -15.291 -52.903 1.00 62.15 230 TRP A O 1
ATOM 750 N N . ASP A 1 93 ? -19.457 -14.333 -51.397 1.00 56.09 231 ASP A N 1
ATOM 751 C CA . ASP A 1 93 ? -18.239 -14.811 -52.061 1.00 63.85 231 ASP A CA 1
ATOM 752 C C . ASP A 1 93 ? -17.985 -16.270 -51.689 1.00 56.16 231 ASP A C 1
ATOM 753 O O . ASP A 1 93 ? -18.499 -16.771 -50.687 1.00 63.35 231 ASP A O 1
ATOM 758 N N . ARG A 1 94 ? -17.190 -16.935 -52.512 1.00 55.73 232 ARG A N 1
ATOM 759 C CA . ARG A 1 94 ? -16.896 -18.357 -52.366 1.00 56.43 232 ARG A CA 1
ATOM 760 C C . ARG A 1 94 ? -16.291 -18.727 -50.996 1.00 52.24 232 ARG A C 1
ATOM 761 O O . ARG A 1 94 ? -16.630 -19.767 -50.428 1.00 48.26 232 ARG A O 1
ATOM 769 N N . GLN A 1 95 ? -15.415 -17.872 -50.475 1.00 49.51 233 GLN A N 1
ATOM 770 C CA . GLN A 1 95 ? -14.762 -18.127 -49.189 1.00 50.46 233 GLN A CA 1
ATOM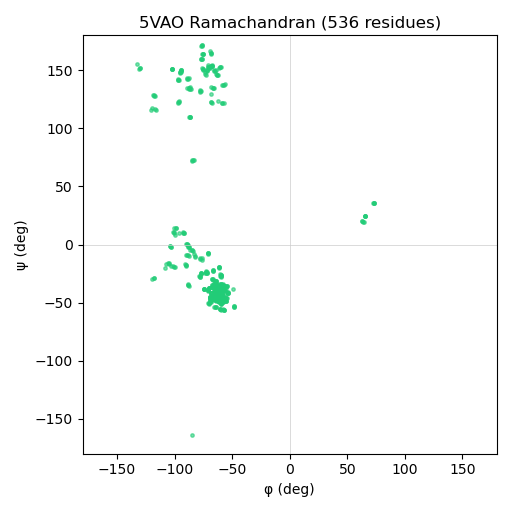 771 C C . GLN A 1 95 ? -15.784 -18.137 -48.040 1.00 47.44 233 GLN A C 1
ATOM 772 O O . GLN A 1 95 ? -15.726 -19.002 -47.167 1.00 46.99 233 GLN A O 1
ATOM 778 N N . SER A 1 96 ? -16.730 -17.200 -48.059 1.00 42.77 234 SER A N 1
ATOM 779 C CA . SER A 1 96 ? -17.802 -17.171 -47.054 1.00 45.24 234 SER A CA 1
ATOM 780 C C . SER A 1 96 ? -18.687 -18.416 -47.088 1.00 41.77 234 SER A C 1
ATOM 781 O O . SER A 1 96 ? -19.028 -18.968 -46.035 1.00 41.19 234 SER A O 1
ATOM 784 N N . LEU A 1 97 ? -19.062 -18.839 -48.294 1.00 40.98 235 LEU A N 1
ATOM 785 C CA . LEU A 1 97 ? -19.900 -20.024 -48.472 1.00 47.98 235 LEU A CA 1
ATOM 786 C C . LEU A 1 97 ? -19.212 -21.274 -47.956 1.00 44.77 235 LEU A C 1
ATOM 787 O O . LEU A 1 97 ? -19.820 -22.057 -47.227 1.00 45.31 235 LEU A O 1
ATOM 792 N N . ILE A 1 98 ? -17.941 -21.437 -48.328 1.00 37.58 236 ILE A N 1
ATOM 793 C CA . ILE A 1 98 ? -17.126 -22.573 -47.883 1.00 42.22 236 ILE A CA 1
ATOM 794 C C . ILE A 1 98 ? -17.049 -22.665 -46.359 1.00 37.60 236 ILE A C 1
ATOM 795 O O . ILE A 1 98 ? -17.216 -23.736 -45.775 1.00 37.14 236 ILE A O 1
ATOM 800 N N . MET A 1 99 ? -16.796 -21.534 -45.724 1.00 35.24 237 MET A N 1
ATOM 801 C CA . MET A 1 99 ? -16.613 -21.492 -44.281 1.00 37.31 237 MET A CA 1
ATOM 802 C C . MET A 1 99 ? -17.915 -21.754 -43.543 1.00 36.43 237 MET A C 1
ATOM 803 O O . MET A 1 99 ? -17.910 -22.433 -42.515 1.00 40.50 237 MET A O 1
ATOM 808 N N . PHE A 1 100 ? -19.024 -21.239 -44.072 1.00 36.85 238 PHE A N 1
ATOM 809 C CA . PHE A 1 100 ? -20.338 -21.448 -43.457 1.00 34.72 238 PHE A CA 1
ATOM 810 C C . PHE A 1 100 ? -20.768 -22.897 -43.602 1.00 35.03 238 PHE A C 1
ATOM 811 O O . PHE A 1 100 ? -21.228 -23.514 -42.632 1.00 38.21 238 PHE A O 1
ATOM 819 N N . ILE A 1 101 ? -20.628 -23.424 -44.815 1.00 34.88 239 ILE A N 1
ATOM 820 C CA . ILE A 1 101 ? -20.986 -24.815 -45.112 1.00 37.33 239 ILE A CA 1
ATOM 821 C C . ILE A 1 101 ? -20.203 -25.796 -44.244 1.00 33.90 239 ILE A C 1
ATOM 822 O O . ILE A 1 101 ? -20.794 -26.684 -43.644 1.00 36.71 239 ILE A O 1
ATOM 827 N N . THR A 1 102 ? -18.884 -25.634 -44.175 1.00 32.21 240 THR A N 1
ATOM 828 C CA . THR A 1 102 ? -18.046 -26.546 -43.393 1.00 32.52 240 THR A CA 1
ATOM 829 C C . THR A 1 102 ? -18.384 -26.454 -41.924 1.00 31.31 240 THR A C 1
ATOM 830 O O . THR A 1 102 ? -18.442 -27.475 -41.242 1.00 34.34 240 THR A O 1
ATOM 834 N N . ALA A 1 103 ? -18.604 -25.236 -41.447 1.00 29.47 241 ALA A N 1
ATOM 835 C CA . ALA A 1 103 ? -19.002 -25.000 -40.052 1.00 30.89 241 ALA A CA 1
ATOM 836 C C . ALA A 1 103 ? -20.299 -25.728 -39.737 1.00 29.39 241 ALA A C 1
ATOM 837 O O . ALA A 1 103 ? -20.385 -26.431 -38.742 1.00 32.29 241 ALA A O 1
ATOM 839 N N . PHE A 1 104 ? -21.294 -25.564 -40.597 1.00 31.34 242 PHE A N 1
ATOM 840 C CA . PHE A 1 104 ? -22.586 -26.205 -40.381 1.00 31.83 242 PHE A CA 1
ATOM 841 C C . PHE A 1 104 ? -22.485 -27.730 -40.365 1.00 32.18 242 PHE A C 1
ATOM 842 O O . PHE A 1 104 ? -23.009 -28.378 -39.467 1.00 33.91 242 PHE A O 1
ATOM 850 N N . LEU A 1 105 ? -21.822 -28.296 -41.366 1.00 30.03 243 LEU A N 1
ATOM 851 C CA . LEU A 1 105 ? -21.732 -29.752 -41.493 1.00 32.76 243 LEU A CA 1
ATOM 852 C C . LEU A 1 105 ? -21.062 -30.401 -40.279 1.00 32.66 243 LEU A C 1
ATOM 853 O O . LEU A 1 105 ? -21.450 -31.505 -39.858 1.00 44.66 243 LEU A O 1
ATOM 858 N N . ASN A 1 106 ? -20.092 -29.699 -39.698 1.00 34.78 244 ASN A N 1
ATOM 859 C CA . ASN A 1 106 ? -19.393 -30.183 -38.515 1.00 37.06 244 ASN A CA 1
ATOM 860 C C . ASN A 1 106 ? -20.152 -30.009 -37.206 1.00 39.76 244 ASN A C 1
ATOM 861 O O . ASN A 1 106 ? -19.942 -30.788 -36.280 1.00 53.06 244 ASN A O 1
ATOM 866 N N . ILE A 1 107 ? -21.038 -29.018 -37.120 1.00 35.33 245 ILE A N 1
ATOM 867 C CA . ILE A 1 107 ? -21.898 -28.869 -35.927 1.00 39.20 245 ILE A CA 1
ATOM 868 C C . ILE A 1 107 ? -23.206 -29.662 -36.015 1.00 37.73 245 ILE A C 1
ATOM 869 O O . ILE A 1 107 ? -23.667 -30.188 -35.005 1.00 31.77 245 ILE A O 1
ATOM 874 N N . ALA A 1 108 ? -23.775 -29.772 -37.211 1.00 36.26 246 ALA A N 1
ATOM 875 C CA . ALA A 1 108 ? -25.098 -30.382 -37.422 1.00 41.89 246 ALA A CA 1
ATOM 876 C C . ALA A 1 108 ? -25.245 -31.819 -36.935 1.00 43.19 246 ALA A C 1
ATOM 877 O O . ALA A 1 108 ? -26.287 -32.216 -36.445 1.00 52.72 246 ALA A O 1
ATOM 879 N N . LEU A 1 109 ? -24.201 -32.607 -37.103 1.00 50.86 247 LEU A N 1
ATOM 880 C CA . LEU A 1 109 ? -24.226 -34.018 -36.711 1.00 56.96 247 LEU A CA 1
ATOM 881 C C . LEU A 1 109 ? -24.050 -34.226 -35.215 1.00 57.92 247 LEU A C 1
ATOM 882 O O . LEU A 1 109 ? -24.275 -35.330 -34.736 1.00 71.92 247 LEU A O 1
ATOM 887 N N . GLN A 1 110 ? -23.647 -33.185 -34.481 1.00 56.49 248 GLN A N 1
ATOM 888 C CA . GLN A 1 110 ? -23.458 -33.263 -33.023 1.00 57.84 248 GLN A CA 1
ATOM 889 C C . GLN A 1 110 ? -24.547 -32.588 -32.188 1.00 48.87 248 GLN A C 1
ATOM 890 O O . GLN A 1 110 ? -24.642 -32.846 -30.999 1.00 50.58 248 GLN A O 1
ATOM 896 N N . LEU A 1 111 ? -25.374 -31.737 -32.801 1.00 46.80 249 LEU A N 1
ATOM 897 C CA . LEU A 1 111 ? -26.466 -31.079 -32.071 1.00 52.93 249 LEU A CA 1
ATOM 898 C C . LEU A 1 111 ? -27.716 -31.936 -32.133 1.00 54.69 249 LEU A C 1
ATOM 899 O O . LEU A 1 111 ? -27.984 -32.570 -33.159 1.00 70.91 249 LEU A O 1
ATOM 904 N N . PRO A 1 112 ? -28.500 -31.968 -31.039 1.00 60.68 250 PRO A N 1
ATOM 905 C CA . PRO A 1 112 ? -29.807 -32.621 -31.125 1.00 66.95 250 PRO A CA 1
ATOM 906 C C . PRO A 1 112 ? -30.730 -31.907 -32.109 1.00 62.23 250 PRO A C 1
ATOM 907 O O . PRO A 1 112 ? -30.669 -30.692 -32.230 1.00 48.99 250 PRO A O 1
ATOM 911 N N . CYS A 1 113 ? -31.575 -32.664 -32.786 1.00 75.39 251 CYS A N 1
ATOM 912 C CA . CYS A 1 113 ? -32.519 -32.125 -33.767 1.00 80.62 251 CYS A CA 1
ATOM 913 C C . CYS A 1 113 ? -33.872 -31.744 -33.170 1.00 79.90 251 CYS A C 1
ATOM 914 O O . CYS A 1 113 ? -34.706 -31.134 -33.851 1.00 100.59 251 CYS A O 1
ATOM 917 N N . GLU A 1 114 ? -34.104 -32.107 -31.905 1.00 74.92 252 GLU A N 1
ATOM 918 C CA . GLU A 1 114 ? -35.313 -31.727 -31.149 1.00 98.94 252 GLU A CA 1
ATOM 919 C C . GLU A 1 114 ? -34.836 -31.216 -29.793 1.00 93.83 252 GLU A C 1
ATOM 920 O O . GLU A 1 114 ? -33.781 -31.657 -29.284 1.00 92.28 252 GLU A O 1
ATOM 926 N N . SER A 1 115 ? -35.659 -30.357 -29.153 1.00 87.35 253 SER A N 1
ATOM 927 C CA . SER A 1 115 ? -35.295 -29.809 -27.833 1.00 96.54 253 SER A CA 1
ATOM 928 C C . SER A 1 115 ? -36.080 -30.309 -26.610 1.00 90.89 253 SER A C 1
ATOM 929 O O . SER A 1 115 ? -35.512 -30.295 -25.538 1.00 88.21 253 SER A O 1
ATOM 932 N N . SER A 1 116 ? -37.273 -30.867 -26.798 1.00 90.29 254 SER A N 1
ATOM 933 C CA . SER A 1 116 ? -38.070 -31.324 -25.664 1.00 92.56 254 SER A CA 1
ATOM 934 C C . SER A 1 116 ? -37.352 -32.436 -24.904 1.00 81.78 254 SER A C 1
ATOM 935 O O . SER A 1 116 ? -37.102 -33.519 -25.446 1.00 102.08 254 SER A O 1
ATOM 938 N N . ALA A 1 117 ? -37.139 -32.207 -23.600 1.00 86.46 255 ALA A N 1
ATOM 939 C CA . ALA A 1 117 ? -36.709 -33.234 -22.655 1.00 97.70 255 ALA A CA 1
ATOM 940 C C . ALA A 1 117 ? -37.525 -34.533 -22.719 1.00 103.12 255 ALA A C 1
ATOM 941 O O . ALA A 1 117 ? -36.959 -35.611 -22.601 1.00 93.91 255 ALA A O 1
ATOM 943 N N . VAL A 1 118 ? -38.832 -34.426 -22.914 1.00 108.93 256 VAL A N 1
ATOM 944 C CA . VAL A 1 118 ? -39.705 -35.584 -23.029 1.00 122.24 256 VAL A CA 1
ATOM 945 C C . VAL A 1 118 ? -39.336 -36.442 -24.265 1.00 111.29 256 VAL A C 1
ATOM 946 O O . VAL A 1 118 ? -39.345 -37.688 -24.200 1.00 95.93 256 VAL A O 1
ATOM 950 N N . VAL A 1 119 ? -39.006 -35.773 -25.380 1.00 94.15 257 VAL A N 1
ATOM 951 C CA . VAL A 1 119 ? -38.581 -36.430 -26.606 1.00 87.46 257 VAL A CA 1
ATOM 952 C C . VAL A 1 119 ? -37.205 -37.046 -26.411 1.00 70.97 257 VAL A C 1
ATOM 953 O O . VAL A 1 119 ? -37.006 -38.228 -26.696 1.00 80.97 257 VAL A O 1
ATOM 957 N N . VAL A 1 120 ? -36.274 -36.241 -25.909 1.00 72.86 258 VAL A N 1
ATOM 958 C CA . VAL A 1 120 ? -34.893 -36.690 -25.747 1.00 80.18 258 VAL A CA 1
ATOM 959 C C . VAL A 1 120 ? -34.790 -37.862 -24.746 1.00 71.67 258 VAL A C 1
ATOM 960 O O . VAL A 1 120 ? -34.166 -38.884 -25.058 1.00 95.79 258 VAL A O 1
ATOM 964 N N . SER A 1 121 ? -35.422 -37.730 -23.582 1.00 78.09 259 SER A N 1
ATOM 965 C CA . SER A 1 121 ? -35.367 -38.775 -22.553 1.00 85.85 259 SER A CA 1
ATOM 966 C C . SER A 1 121 ? -35.952 -40.111 -23.027 1.00 82.13 259 SER A C 1
ATOM 967 O O . SER A 1 121 ? -35.385 -41.173 -22.749 1.00 74.62 259 SER A O 1
ATOM 970 N N . GLY A 1 122 ? -37.089 -40.042 -23.724 1.00 84.10 260 GLY A N 1
ATOM 971 C CA . GLY A 1 122 ? -37.738 -41.223 -24.275 1.00 64.16 260 GLY A CA 1
ATOM 972 C C . GLY A 1 122 ? -36.891 -41.928 -25.326 1.00 61.35 260 GLY A C 1
ATOM 973 O O . GLY A 1 122 ? -36.735 -43.160 -25.298 1.00 57.87 260 GLY A O 1
ATOM 974 N N . LEU A 1 123 ? -36.334 -41.143 -26.252 1.00 52.83 261 LEU A N 1
ATOM 975 C CA . LEU A 1 123 ? -35.523 -41.706 -27.324 1.00 48.37 261 LEU A CA 1
ATOM 976 C C . LEU A 1 123 ? -34.219 -42.324 -26.837 1.00 46.17 261 LEU A C 1
ATOM 977 O O . LEU A 1 123 ? -33.728 -43.267 -27.456 1.00 49.12 261 LEU A O 1
ATOM 982 N N . ARG A 1 124 ? -33.666 -41.805 -25.743 1.00 55.66 262 ARG A N 1
ATOM 983 C CA . ARG A 1 124 ? -32.444 -42.365 -25.149 1.00 59.86 262 ARG A CA 1
ATOM 984 C C . ARG A 1 124 ? -32.621 -43.786 -24.636 1.00 53.16 262 ARG A C 1
ATOM 985 O O . ARG A 1 124 ? -31.679 -44.568 -24.682 1.00 58.97 262 ARG A O 1
ATOM 993 N N . THR A 1 125 ? -33.823 -44.123 -24.170 1.00 58.03 263 THR A N 1
ATOM 994 C CA . THR A 1 125 ? -34.104 -45.490 -23.702 1.00 62.73 263 THR A CA 1
ATOM 995 C C . THR A 1 125 ? -34.063 -46.514 -24.847 1.00 64.10 263 THR A C 1
ATOM 996 O O . THR A 1 125 ? -33.883 -47.714 -24.604 1.00 51.23 263 THR A O 1
ATOM 1000 N N . LEU A 1 126 ? -34.248 -46.029 -26.080 1.00 71.85 264 LEU A N 1
ATOM 1001 C CA . LEU A 1 126 ? -34.230 -46.865 -27.284 1.00 62.59 264 LEU A CA 1
ATOM 1002 C C . LEU A 1 126 ? -32.872 -47.034 -27.948 1.00 60.39 264 LEU A C 1
ATOM 1003 O O . LEU A 1 126 ? -32.707 -47.947 -28.756 1.00 52.71 264 LEU A O 1
ATOM 1008 N N . VAL A 1 127 ? -31.909 -46.171 -27.633 1.00 63.52 265 VAL A N 1
ATOM 1009 C CA . VAL A 1 127 ? -30.597 -46.211 -28.314 1.00 65.82 265 VAL A CA 1
ATOM 1010 C C . VAL A 1 127 ? -29.838 -47.492 -27.916 1.00 65.27 265 VAL A C 1
ATOM 1011 O O . VAL A 1 127 ? -29.671 -47.747 -26.729 1.00 74.24 265 VAL A O 1
ATOM 1015 N N . PRO A 1 128 ? -29.317 -48.273 -28.896 1.00 76.44 266 PRO A N 1
ATOM 1016 C CA . PRO A 1 128 ? -28.440 -49.399 -28.514 1.00 76.00 266 PRO A CA 1
ATOM 1017 C C . PRO A 1 128 ? -27.047 -48.924 -28.068 1.00 69.11 266 PRO A C 1
ATOM 1018 O O . PRO A 1 128 ? -26.272 -49.703 -27.513 1.00 69.46 266 PRO A O 1
ATOM 1022 N N . GLY B 1 1 ? 36.629 -14.803 -0.258 1.00 67.11 139 GLY B N 1
ATOM 1023 C CA . GLY B 1 1 ? 35.710 -15.247 -1.354 1.00 70.79 139 GLY B CA 1
ATOM 1024 C C . GLY B 1 1 ? 36.412 -15.473 -2.687 1.00 61.90 139 GLY B C 1
ATOM 1025 O O . GLY B 1 1 ? 37.630 -15.305 -2.770 1.00 66.85 139 GLY B O 1
ATOM 1026 N N . PRO B 1 2 ? 35.651 -15.859 -3.735 1.00 49.27 140 PRO B N 1
ATOM 1027 C CA . PRO B 1 2 ? 36.207 -16.048 -5.083 1.00 44.82 140 PRO B CA 1
ATOM 1028 C C . PRO B 1 2 ? 36.575 -14.736 -5.779 1.00 36.75 140 PRO B C 1
ATOM 1029 O O . PRO B 1 2 ? 35.950 -13.712 -5.536 1.00 36.15 140 PRO B O 1
ATOM 1033 N N . LYS B 1 3 ? 37.592 -14.778 -6.636 1.00 38.10 141 LYS B N 1
ATOM 1034 C CA . LYS B 1 3 ? 38.067 -13.593 -7.349 1.00 36.09 141 LYS B CA 1
ATOM 1035 C C . LYS B 1 3 ? 37.129 -13.283 -8.509 1.00 31.99 141 LYS B C 1
ATOM 1036 O O . LYS B 1 3 ? 36.802 -14.178 -9.299 1.00 27.06 141 LYS B O 1
ATOM 1042 N N . ILE B 1 4 ? 36.722 -12.016 -8.634 1.00 27.51 142 ILE B N 1
ATOM 1043 C CA . ILE B 1 4 ? 35.829 -11.615 -9.718 1.00 25.78 142 ILE B CA 1
ATOM 1044 C C . ILE B 1 4 ? 36.664 -11.303 -10.974 1.00 25.16 142 ILE B C 1
ATOM 1045 O O . ILE B 1 4 ? 36.818 -10.149 -11.395 1.00 23.58 142 ILE B O 1
ATOM 1050 N N . THR B 1 5 ? 37.174 -12.371 -11.580 1.00 24.70 143 THR B N 1
ATOM 1051 C CA . THR B 1 5 ? 37.858 -12.297 -12.849 1.00 24.56 143 THR B CA 1
ATOM 1052 C C . THR B 1 5 ? 36.832 -12.145 -13.959 1.00 25.32 143 THR B C 1
ATOM 1053 O O . THR B 1 5 ? 35.632 -12.266 -13.726 1.00 28.45 143 THR B O 1
ATOM 1057 N N . LEU B 1 6 ? 37.303 -11.870 -15.168 1.00 27.93 144 LEU B N 1
ATOM 1058 C CA . LEU B 1 6 ? 36.426 -11.768 -16.332 1.00 30.50 144 LEU B CA 1
ATOM 1059 C C . LEU B 1 6 ? 35.704 -13.086 -16.569 1.00 30.66 144 LEU B C 1
ATOM 1060 O O . LEU B 1 6 ? 34.507 -13.094 -16.871 1.00 27.01 144 LEU B O 1
ATOM 1065 N N . LEU B 1 7 ? 36.432 -14.195 -16.416 1.00 32.28 145 LEU B N 1
ATOM 1066 C CA . LEU B 1 7 ? 35.841 -15.525 -16.586 1.00 31.16 145 LEU B CA 1
ATOM 1067 C C . LEU B 1 7 ? 34.771 -15.805 -15.535 1.00 28.64 145 LEU B C 1
ATOM 1068 O O . LEU B 1 7 ? 33.679 -16.244 -15.872 1.00 31.95 145 LEU B O 1
ATOM 1073 N N . THR B 1 8 ? 35.070 -15.521 -14.276 1.00 23.94 146 THR B N 1
ATOM 1074 C CA . THR B 1 8 ? 34.092 -15.710 -13.192 1.00 25.45 146 THR B CA 1
ATOM 1075 C C . THR B 1 8 ? 32.833 -14.864 -13.408 1.00 25.69 146 THR B C 1
ATOM 1076 O O . THR B 1 8 ? 31.714 -15.306 -13.150 1.00 26.04 146 THR B O 1
ATOM 1080 N N . LEU B 1 9 ? 33.039 -13.652 -13.887 1.00 26.55 147 LEU B N 1
ATOM 1081 C CA . LEU B 1 9 ? 31.949 -12.753 -14.219 1.00 29.00 147 LEU B CA 1
ATOM 1082 C C . LEU B 1 9 ? 31.038 -13.355 -15.291 1.00 29.11 147 LEU B C 1
ATOM 1083 O O . LEU B 1 9 ? 29.812 -13.303 -15.169 1.00 28.86 147 LEU B O 1
ATOM 1088 N N . ILE B 1 10 ? 31.642 -13.947 -16.322 1.00 28.78 148 ILE B N 1
ATOM 1089 C CA . ILE B 1 10 ? 30.889 -14.594 -17.405 1.00 29.45 148 ILE B CA 1
ATOM 1090 C C . ILE B 1 10 ? 30.193 -15.867 -16.945 1.00 26.82 148 ILE B C 1
ATOM 1091 O O . ILE B 1 10 ? 29.033 -16.084 -17.285 1.00 29.36 148 ILE B O 1
ATOM 1096 N N . LYS B 1 11 ? 30.894 -16.711 -16.196 1.00 26.55 149 LYS B N 1
ATOM 1097 C CA . LYS B 1 11 ? 30.294 -17.921 -15.625 1.00 27.82 149 LYS B CA 1
ATOM 1098 C C . LYS B 1 11 ? 29.129 -17.582 -14.696 1.00 25.09 149 LYS B C 1
ATOM 1099 O O . LYS B 1 11 ? 28.119 -18.273 -14.690 1.00 26.61 149 LYS B O 1
ATOM 1105 N N . THR B 1 12 ? 29.266 -16.515 -13.919 1.00 22.47 150 THR B N 1
ATOM 1106 C CA . THR B 1 12 ? 28.184 -16.047 -13.059 1.00 23.54 150 THR B CA 1
ATOM 1107 C C . THR B 1 12 ? 26.985 -15.617 -13.906 1.00 23.74 150 THR B C 1
ATOM 1108 O O . THR B 1 12 ? 25.850 -15.940 -13.595 1.00 27.41 150 THR B O 1
ATOM 1112 N N . ALA B 1 13 ? 27.249 -14.907 -14.987 1.00 25.68 151 ALA B N 1
ATOM 1113 C CA . ALA B 1 13 ? 26.206 -14.510 -15.933 1.00 28.51 151 ALA B CA 1
ATOM 1114 C C . ALA B 1 13 ? 25.551 -15.715 -16.622 1.00 29.09 151 ALA B C 1
ATOM 1115 O O . ALA B 1 13 ? 24.327 -15.781 -16.703 1.00 32.32 151 ALA B O 1
ATOM 1117 N N . GLU B 1 14 ? 26.367 -16.650 -17.113 1.00 32.91 152 GLU B N 1
ATOM 1118 C CA . GLU B 1 14 ? 25.870 -17.929 -17.661 1.00 39.34 152 GLU B CA 1
ATOM 1119 C C . GLU B 1 14 ? 24.867 -18.569 -16.702 1.00 34.02 152 GLU B C 1
ATOM 1120 O O . GLU B 1 14 ? 23.750 -18.884 -17.080 1.00 29.87 152 GLU B O 1
ATOM 1126 N N . HIS B 1 15 ? 25.286 -18.728 -15.453 1.00 30.30 153 HIS B N 1
ATOM 1127 C CA . HIS B 1 15 ? 24.470 -19.352 -14.416 1.00 28.46 153 HIS B CA 1
ATOM 1128 C C . HIS B 1 15 ? 23.133 -18.648 -14.214 1.00 27.61 153 HIS B C 1
ATOM 1129 O O . HIS B 1 15 ? 22.094 -19.269 -14.310 1.00 38.01 153 HIS B O 1
ATOM 1136 N N . TRP B 1 16 ? 23.162 -17.359 -13.932 1.00 27.23 154 TRP B N 1
ATOM 1137 C CA . TRP B 1 16 ? 21.925 -16.605 -13.634 1.00 25.35 154 TRP B CA 1
ATOM 1138 C C . TRP B 1 16 ? 21.024 -16.362 -14.841 1.00 26.27 154 TRP B C 1
ATOM 1139 O O . TRP B 1 16 ? 19.819 -16.191 -14.678 1.00 24.65 154 TRP B O 1
ATOM 1150 N N . ALA B 1 17 ? 21.607 -16.377 -16.040 1.00 27.23 155 ALA B N 1
ATOM 1151 C CA . ALA B 1 17 ? 20.837 -16.364 -17.284 1.00 30.24 155 ALA B CA 1
ATOM 1152 C C . ALA B 1 17 ? 19.874 -17.558 -17.382 1.00 34.36 155 ALA B C 1
ATOM 1153 O O . ALA B 1 17 ? 18.782 -17.411 -17.921 1.00 39.16 155 ALA B O 1
ATOM 1155 N N . ARG B 1 18 ? 20.273 -18.713 -16.859 1.00 36.59 156 ARG B N 1
ATOM 1156 C CA . ARG B 1 18 ? 19.446 -19.925 -16.901 1.00 41.05 156 ARG B CA 1
ATOM 1157 C C . ARG B 1 18 ? 18.538 -20.131 -15.659 1.00 36.12 156 ARG B C 1
ATOM 1158 O O . ARG B 1 18 ? 17.928 -21.183 -15.538 1.00 35.27 156 ARG B O 1
ATOM 1166 N N . GLN B 1 19 ? 18.417 -19.133 -14.772 1.00 32.14 157 GLN B N 1
ATOM 1167 C CA . GLN B 1 19 ? 17.544 -19.231 -13.589 1.00 32.69 157 GLN B CA 1
ATOM 1168 C C . GLN B 1 19 ? 16.244 -18.463 -13.776 1.00 35.28 157 GLN B C 1
ATOM 1169 O O . GLN B 1 19 ? 16.192 -17.466 -14.506 1.00 32.43 157 GLN B O 1
ATOM 1175 N N . ASP B 1 20 ? 15.201 -18.938 -13.100 1.00 38.29 158 ASP B N 1
ATOM 1176 C CA . ASP B 1 20 ? 13.964 -18.196 -12.959 1.00 37.20 158 ASP B CA 1
ATOM 1177 C C . ASP B 1 20 ? 14.172 -17.326 -11.737 1.00 33.84 158 ASP B C 1
ATOM 1178 O O . ASP B 1 20 ? 14.214 -17.845 -10.626 1.00 40.73 158 ASP B O 1
ATOM 1183 N N . ILE B 1 21 ? 14.302 -16.017 -11.943 1.00 30.25 159 ILE B N 1
ATOM 1184 C CA . ILE B 1 21 ? 14.634 -15.089 -10.850 1.00 30.18 159 ILE B CA 1
ATOM 1185 C C . ILE B 1 21 ? 13.413 -14.362 -10.280 1.00 29.68 159 ILE B C 1
ATOM 1186 O O . ILE B 1 21 ? 13.547 -13.400 -9.530 1.00 38.17 159 ILE B O 1
ATOM 1191 N N . ARG B 1 22 ? 12.215 -14.822 -10.601 1.00 27.93 160 ARG B N 1
ATOM 1192 C CA . ARG B 1 22 ? 11.002 -14.129 -10.165 1.00 28.45 160 ARG B CA 1
ATOM 1193 C C . ARG B 1 22 ? 10.721 -14.303 -8.678 1.00 28.30 160 ARG B C 1
ATOM 1194 O O . ARG B 1 22 ? 10.086 -13.432 -8.074 1.00 30.52 160 ARG B O 1
ATOM 1202 N N . THR B 1 23 ? 11.232 -15.383 -8.085 1.00 27.14 161 THR B N 1
ATOM 1203 C CA . THR B 1 23 ? 11.022 -15.654 -6.668 1.00 27.29 161 THR B CA 1
ATOM 1204 C C . THR B 1 23 ? 12.229 -15.356 -5.765 1.00 28.33 161 THR B C 1
ATOM 1205 O O . THR B 1 23 ? 12.109 -15.519 -4.548 1.00 30.64 161 THR B O 1
ATOM 1209 N N . ILE B 1 24 ? 13.362 -14.911 -6.326 1.00 29.89 162 ILE B N 1
ATOM 1210 C CA . ILE B 1 24 ? 14.574 -14.668 -5.523 1.00 30.70 162 ILE B CA 1
ATOM 1211 C C . ILE B 1 24 ? 14.408 -13.489 -4.565 1.00 29.86 162 ILE B C 1
ATOM 1212 O O . ILE B 1 24 ? 13.621 -12.581 -4.832 1.00 26.69 162 ILE B O 1
ATOM 1217 N N . GLU B 1 25 ? 15.158 -13.510 -3.467 1.00 31.00 163 GLU B N 1
ATOM 1218 C CA . GLU B 1 25 ? 15.115 -12.424 -2.487 1.00 34.52 163 GLU B CA 1
ATOM 1219 C C . GLU B 1 25 ? 15.691 -11.124 -3.067 1.00 30.81 163 GLU B C 1
ATOM 1220 O O . GLU B 1 25 ? 16.500 -11.157 -3.989 1.00 27.83 163 GLU B O 1
ATOM 1226 N N . ASP B 1 26 ? 15.238 -9.987 -2.534 1.00 32.40 164 ASP B N 1
ATOM 1227 C CA . ASP B 1 26 ? 15.676 -8.666 -2.985 1.00 34.37 164 ASP B CA 1
ATOM 1228 C C . ASP B 1 26 ? 17.195 -8.468 -2.969 1.00 31.21 164 ASP B C 1
ATOM 1229 O O . ASP B 1 26 ? 17.741 -7.799 -3.841 1.00 32.88 164 ASP B O 1
ATOM 1234 N N . SER B 1 27 ? 17.874 -9.049 -1.989 1.00 31.86 165 SER B N 1
ATOM 1235 C CA . SER B 1 27 ? 19.311 -8.872 -1.842 1.00 30.52 165 SER B CA 1
ATOM 1236 C C . SER B 1 27 ? 20.058 -9.439 -3.047 1.00 31.27 165 SER B C 1
ATOM 1237 O O . SER B 1 27 ? 21.016 -8.823 -3.528 1.00 39.70 165 SER B O 1
ATOM 1240 N N . LYS B 1 28 ? 19.614 -10.597 -3.530 1.00 31.58 166 LYS B N 1
ATOM 1241 C CA . LYS B 1 28 ? 20.197 -11.220 -4.718 1.00 33.48 166 LYS B CA 1
ATOM 1242 C C . LYS B 1 28 ? 19.773 -10.502 -6.006 1.00 29.32 166 LYS B C 1
ATOM 1243 O O . LYS B 1 28 ? 20.584 -10.344 -6.930 1.00 30.73 166 LYS B O 1
ATOM 1249 N N . LEU B 1 29 ? 18.518 -10.062 -6.063 1.00 24.94 167 LEU B N 1
ATOM 1250 C CA . LEU B 1 29 ? 18.042 -9.253 -7.185 1.00 24.57 167 LEU B CA 1
ATOM 1251 C C . LEU B 1 29 ? 18.837 -7.942 -7.323 1.00 22.37 167 LEU B C 1
ATOM 1252 O O . LEU B 1 29 ? 19.163 -7.525 -8.441 1.00 21.13 167 LEU B O 1
ATOM 1257 N N . ARG B 1 30 ? 19.129 -7.305 -6.193 1.00 21.83 168 ARG B N 1
ATOM 1258 C CA . ARG B 1 30 ? 19.967 -6.106 -6.159 1.00 21.80 168 ARG B CA 1
ATOM 1259 C C . ARG B 1 30 ? 21.369 -6.387 -6.689 1.00 21.26 168 ARG B C 1
ATOM 1260 O O . ARG B 1 30 ? 21.940 -5.561 -7.415 1.00 22.19 168 ARG B O 1
ATOM 1268 N N . ALA B 1 31 ? 21.927 -7.540 -6.317 1.00 19.94 169 ALA B N 1
ATOM 1269 C CA . ALA B 1 31 ? 23.245 -7.923 -6.798 1.00 19.33 169 ALA B CA 1
ATOM 1270 C C . ALA B 1 31 ? 23.237 -8.198 -8.308 1.00 18.72 169 ALA B C 1
ATOM 1271 O O . ALA B 1 31 ? 24.211 -7.886 -8.999 1.00 19.71 169 ALA B O 1
ATOM 1273 N N . LEU B 1 32 ? 22.151 -8.781 -8.806 1.00 18.51 170 LEU B N 1
ATOM 1274 C CA . LEU B 1 32 ? 21.992 -9.021 -10.240 1.00 18.81 170 LEU B CA 1
ATOM 1275 C C . LEU B 1 32 ? 21.923 -7.738 -11.060 1.00 18.80 170 LEU B C 1
ATOM 1276 O O . LEU B 1 32 ? 22.407 -7.703 -12.197 1.00 18.74 170 LEU B O 1
ATOM 1281 N N . LEU B 1 33 ? 21.327 -6.693 -10.491 1.00 19.03 171 LEU B N 1
ATOM 1282 C CA . LEU B 1 33 ? 21.387 -5.373 -11.115 1.00 21.21 171 LEU B CA 1
ATOM 1283 C C . LEU B 1 33 ? 22.843 -4.913 -11.296 1.00 21.54 171 LEU B C 1
ATOM 1284 O O . LEU B 1 33 ? 23.209 -4.432 -12.373 1.00 22.77 171 LEU B O 1
ATOM 1289 N N . THR B 1 34 ? 23.661 -5.093 -10.256 1.00 20.75 172 THR B N 1
ATOM 1290 C CA . THR B 1 34 ? 25.086 -4.772 -10.320 1.00 21.47 172 THR B CA 1
ATOM 1291 C C . THR B 1 34 ? 25.799 -5.608 -11.376 1.00 20.70 172 THR B C 1
ATOM 1292 O O . THR B 1 34 ? 26.608 -5.076 -12.137 1.00 22.01 172 THR B O 1
ATOM 1296 N N . LEU B 1 35 ? 25.486 -6.904 -11.428 1.00 19.21 173 LEU B N 1
ATOM 1297 C CA . LEU B 1 35 ? 26.040 -7.776 -12.459 1.00 19.77 173 LEU B CA 1
ATOM 1298 C C . LEU B 1 35 ? 25.750 -7.236 -13.857 1.00 21.27 173 LEU B C 1
ATOM 1299 O O . LEU B 1 35 ? 26.642 -7.131 -14.664 1.00 23.17 173 LEU B O 1
ATOM 1304 N N . CYS B 1 36 ? 24.502 -6.869 -14.119 1.00 21.08 174 CYS B N 1
ATOM 1305 C CA . CYS B 1 36 ? 24.122 -6.282 -15.409 1.00 21.42 174 CYS B CA 1
ATOM 1306 C C . CYS B 1 36 ? 24.882 -4.976 -15.687 1.00 21.00 174 CYS B C 1
ATOM 1307 O O . CYS B 1 36 ? 25.314 -4.738 -16.815 1.00 22.79 174 CYS B O 1
ATOM 1310 N N . ALA B 1 37 ? 25.040 -4.145 -14.662 1.00 19.87 175 ALA B N 1
ATOM 1311 C CA . ALA B 1 37 ? 25.753 -2.880 -14.798 1.00 20.12 175 ALA B CA 1
ATOM 1312 C C . ALA B 1 37 ? 27.233 -3.085 -15.122 1.00 20.84 175 ALA B C 1
ATOM 1313 O O . ALA B 1 37 ? 27.786 -2.471 -16.043 1.00 23.04 175 ALA B O 1
ATOM 1315 N N . VAL B 1 38 ? 27.871 -3.973 -14.374 1.00 20.74 176 VAL B N 1
ATOM 1316 C CA . VAL B 1 38 ? 29.276 -4.300 -14.612 1.00 19.98 176 VAL B CA 1
ATOM 1317 C C . VAL B 1 38 ? 29.447 -4.904 -16.008 1.00 20.37 176 VAL B C 1
ATOM 1318 O O . VAL B 1 38 ? 30.338 -4.530 -16.752 1.00 22.16 176 VAL B O 1
ATOM 1322 N N . MET B 1 39 ? 28.560 -5.819 -16.361 1.00 23.38 177 MET B N 1
ATOM 1323 C CA . MET B 1 39 ? 28.599 -6.513 -17.643 1.00 25.66 177 MET B CA 1
ATOM 1324 C C . MET B 1 39 ? 28.354 -5.564 -18.822 1.00 22.54 177 MET B C 1
ATOM 1325 O O . MET B 1 39 ? 29.023 -5.652 -19.849 1.00 22.48 177 MET B O 1
ATOM 1330 N N . THR B 1 40 ? 27.417 -4.638 -18.666 1.00 21.25 178 THR B N 1
ATOM 1331 C CA . THR B 1 40 ? 27.195 -3.580 -19.657 1.00 20.71 178 THR B CA 1
ATOM 1332 C C . THR B 1 40 ? 28.471 -2.815 -19.952 1.00 19.89 178 THR B C 1
ATOM 1333 O O . THR B 1 40 ? 28.760 -2.512 -21.110 1.00 19.63 178 THR B O 1
ATOM 1337 N N . ARG B 1 41 ? 29.247 -2.522 -18.901 1.00 19.19 179 ARG B N 1
ATOM 1338 C CA . ARG B 1 41 ? 30.525 -1.809 -19.050 1.00 18.88 179 ARG B CA 1
ATOM 1339 C C . ARG B 1 41 ? 31.652 -2.610 -19.704 1.00 19.32 179 ARG B C 1
ATOM 1340 O O . ARG B 1 41 ? 32.698 -2.039 -19.992 1.00 20.33 179 ARG B O 1
ATOM 1348 N N . LYS B 1 42 ? 31.450 -3.905 -19.950 1.00 20.74 180 LYS B N 1
ATOM 1349 C CA . LYS B 1 42 ? 32.388 -4.719 -20.733 1.00 21.41 180 LYS B CA 1
ATOM 1350 C C . LYS B 1 42 ? 32.103 -4.704 -22.243 1.00 19.79 180 LYS B C 1
ATOM 1351 O O . LYS B 1 42 ? 32.801 -5.359 -23.017 1.00 18.47 180 LYS B O 1
ATOM 1357 N N . PHE B 1 43 ? 31.066 -3.977 -22.653 1.00 19.76 181 PHE B N 1
ATOM 1358 C CA . PHE B 1 43 ? 30.780 -3.708 -24.068 1.00 18.37 181 PHE B CA 1
ATOM 1359 C C . PHE B 1 43 ? 31.347 -2.355 -24.435 1.00 18.92 181 PHE B C 1
ATOM 1360 O O . PHE B 1 43 ? 31.271 -1.418 -23.630 1.00 19.36 181 PHE B O 1
ATOM 1368 N N . SER B 1 44 ? 31.897 -2.238 -25.640 1.00 18.89 182 SER B N 1
ATOM 1369 C CA . SER B 1 44 ? 32.236 -0.923 -26.190 1.00 21.12 182 SER B CA 1
ATOM 1370 C C . SER B 1 44 ? 30.965 -0.075 -26.298 1.00 22.38 182 SER B C 1
ATOM 1371 O O . SER B 1 44 ? 29.887 -0.596 -26.446 1.00 21.37 182 SER B O 1
ATOM 1374 N N . LYS B 1 45 ? 31.117 1.233 -26.230 1.00 27.48 183 LYS B N 1
ATOM 1375 C CA . LYS B 1 45 ? 29.991 2.176 -26.280 1.00 30.90 183 LYS B CA 1
ATOM 1376 C C . LYS B 1 45 ? 29.185 1.974 -27.584 1.00 29.61 183 LYS B C 1
ATOM 1377 O O . LYS B 1 45 ? 27.952 2.063 -27.598 1.00 31.95 183 LYS B O 1
ATOM 1383 N N . SER B 1 46 ? 29.891 1.662 -28.662 1.00 30.15 184 SER B N 1
ATOM 1384 C CA . SER B 1 46 ? 29.298 1.411 -29.982 1.00 30.87 184 SER B CA 1
ATOM 1385 C C . SER B 1 46 ? 28.320 0.239 -30.024 1.00 28.26 184 SER B C 1
ATOM 1386 O O . SER B 1 46 ? 27.445 0.205 -30.878 1.00 30.17 184 SER B O 1
ATOM 1389 N N . GLN B 1 47 ? 28.465 -0.716 -29.119 1.00 27.55 185 GLN B N 1
ATOM 1390 C CA . GLN B 1 47 ? 27.583 -1.880 -29.055 1.00 28.72 185 GLN B CA 1
ATOM 1391 C C . GLN B 1 47 ? 26.287 -1.708 -28.315 1.00 27.15 185 GLN B C 1
ATOM 1392 O O . GLN B 1 47 ? 25.445 -2.609 -28.351 1.00 30.80 185 GLN B O 1
ATOM 1398 N N . LEU B 1 48 ? 26.091 -0.560 -27.678 1.00 27.23 186 LEU B N 1
ATOM 1399 C CA . LEU B 1 48 ? 24.897 -0.343 -26.861 1.00 25.88 186 LEU B CA 1
ATOM 1400 C C . LEU B 1 48 ? 23.621 -0.272 -27.703 1.00 24.54 186 LEU B C 1
ATOM 1401 O O . LEU B 1 48 ? 22.585 -0.718 -27.235 1.00 25.41 186 LEU B O 1
ATOM 1406 N N . SER B 1 49 ? 23.684 0.286 -28.918 1.00 25.16 187 SER B N 1
ATOM 1407 C CA . SER B 1 49 ? 22.521 0.320 -29.809 1.00 26.32 187 SER B CA 1
ATOM 1408 C C . SER B 1 49 ? 22.109 -1.089 -30.235 1.00 24.78 187 SER B C 1
ATOM 1409 O O . SER B 1 49 ? 20.929 -1.410 -30.265 1.00 23.72 187 SER B O 1
ATOM 1412 N N . LEU B 1 50 ? 23.096 -1.925 -30.540 1.00 25.20 188 LEU B N 1
ATOM 1413 C CA . LEU B 1 50 ? 22.849 -3.339 -30.878 1.00 25.22 188 LEU B CA 1
ATOM 1414 C C . LEU B 1 50 ? 22.287 -4.124 -29.684 1.00 24.94 188 LEU B C 1
ATOM 1415 O O . LEU B 1 50 ? 21.440 -5.004 -29.830 1.00 24.17 188 LEU B O 1
ATOM 1420 N N . LEU B 1 51 ? 22.781 -3.794 -28.502 1.00 26.49 189 LEU B N 1
ATOM 1421 C CA . LEU B 1 51 ? 22.260 -4.348 -27.259 1.00 29.49 189 LEU B CA 1
ATOM 1422 C C . LEU B 1 51 ? 20.774 -3.979 -27.087 1.00 27.50 189 LEU B C 1
ATOM 1423 O O . LEU B 1 51 ? 19.937 -4.833 -26.796 1.00 26.19 189 LEU B O 1
ATOM 1428 N N . CYS B 1 52 ? 20.468 -2.705 -27.286 1.00 24.94 190 CYS B N 1
ATOM 1429 C CA . CYS B 1 52 ? 19.092 -2.196 -27.252 1.00 25.27 190 CYS B CA 1
ATOM 1430 C C . CYS B 1 52 ? 18.192 -2.850 -28.292 1.00 25.19 190 CYS B C 1
ATOM 1431 O O . CYS B 1 52 ? 17.110 -3.308 -27.965 1.00 22.80 190 CYS B O 1
ATOM 1434 N N . GLU B 1 53 ? 18.645 -2.882 -29.543 1.00 27.33 191 GLU B N 1
ATOM 1435 C CA . GLU B 1 53 ? 17.885 -3.493 -30.646 1.00 28.50 191 GLU B CA 1
ATOM 1436 C C . GLU B 1 53 ? 17.573 -4.974 -30.374 1.00 25.05 191 GLU B C 1
ATOM 1437 O O . GLU B 1 53 ? 16.447 -5.416 -30.561 1.00 28.23 191 GLU B O 1
ATOM 1443 N N . THR B 1 54 ? 18.563 -5.721 -29.903 1.00 22.68 192 THR B N 1
ATOM 1444 C CA . THR B 1 54 ? 18.382 -7.126 -29.535 1.00 22.44 192 THR B CA 1
ATOM 1445 C C . THR B 1 54 ? 17.439 -7.311 -28.343 1.00 22.69 192 THR B C 1
ATOM 1446 O O . THR B 1 54 ? 16.670 -8.268 -28.304 1.00 23.57 192 THR B O 1
ATOM 1450 N N . HIS B 1 55 ? 17.513 -6.405 -27.372 1.00 23.42 193 HIS B N 1
ATOM 1451 C CA . HIS B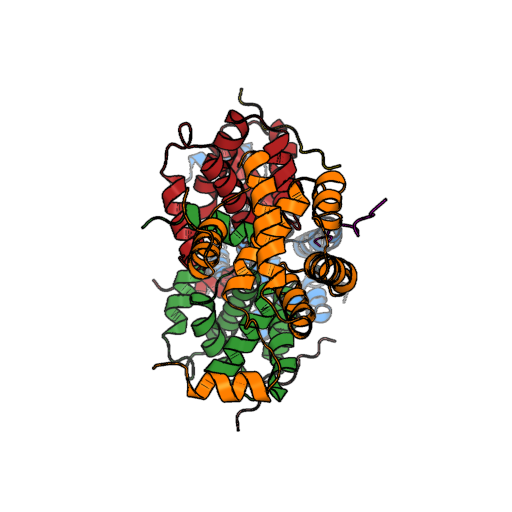 1 55 ? 16.615 -6.416 -26.204 1.00 22.85 193 HIS B CA 1
ATOM 1452 C C . HIS B 1 55 ? 15.175 -6.264 -26.684 1.00 22.93 193 HIS B C 1
ATOM 1453 O O . HIS B 1 55 ? 14.305 -7.026 -26.295 1.00 23.26 193 HIS B O 1
ATOM 1460 N N . LEU B 1 56 ? 14.944 -5.280 -27.540 1.00 23.71 194 LEU B N 1
ATOM 1461 C CA . LEU B 1 56 ? 13.617 -5.022 -28.098 1.00 25.25 194 LEU B CA 1
ATOM 1462 C C . LEU B 1 56 ? 13.081 -6.221 -28.873 1.00 25.58 194 LEU B C 1
ATOM 1463 O O . LEU B 1 56 ? 11.956 -6.648 -28.644 1.00 27.61 194 LEU B O 1
ATOM 1468 N N . ARG B 1 57 ? 13.902 -6.752 -29.770 1.00 27.52 195 ARG B N 1
ATOM 1469 C CA . ARG B 1 57 ? 13.512 -7.868 -30.618 1.00 32.21 195 ARG B CA 1
ATOM 1470 C C . ARG B 1 57 ? 13.125 -9.092 -29.778 1.00 29.52 195 ARG B C 1
ATOM 1471 O O . ARG B 1 57 ? 12.038 -9.648 -29.947 1.00 26.65 195 ARG B O 1
ATOM 1479 N N A ARG B 1 58 ? 14.005 -9.486 -28.863 0.50 29.84 196 ARG B N 1
ATOM 1480 N N B ARG B 1 58 ? 14.008 -9.488 -28.862 0.50 28.20 196 ARG B N 1
ATOM 1481 C CA A ARG B 1 58 ? 13.761 -10.671 -28.032 0.50 30.66 196 ARG B CA 1
ATOM 1482 C CA B ARG B 1 58 ? 13.767 -10.675 -28.034 0.50 28.02 196 ARG B CA 1
ATOM 1483 C C A ARG B 1 58 ? 12.586 -10.531 -27.074 0.50 30.24 196 ARG B C 1
ATOM 1484 C C B ARG B 1 58 ? 12.590 -10.531 -27.076 0.50 28.55 196 ARG B C 1
ATOM 1485 O O A ARG B 1 58 ? 11.857 -11.496 -26.857 0.50 33.95 196 ARG B O 1
ATOM 1486 O O B ARG B 1 58 ? 11.866 -11.495 -26.855 0.50 31.59 196 ARG B O 1
ATOM 1501 N N . GLU B 1 59 ? 12.399 -9.340 -26.512 1.00 24.87 197 GLU B N 1
ATOM 1502 C CA . GLU B 1 59 ? 11.291 -9.099 -25.578 1.00 23.81 197 GLU B CA 1
ATOM 1503 C C . GLU B 1 59 ? 9.955 -8.789 -26.242 1.00 23.07 197 GLU B C 1
ATOM 1504 O O . GLU B 1 59 ? 8.933 -8.762 -25.550 1.00 29.88 197 GLU B O 1
ATOM 1510 N N . GLY B 1 60 ? 9.950 -8.575 -27.553 1.00 20.82 198 GLY B N 1
ATOM 1511 C CA . GLY B 1 60 ? 8.739 -8.263 -28.291 1.00 22.16 198 GLY B CA 1
ATOM 1512 C C . GLY B 1 60 ? 8.239 -6.859 -28.035 1.00 22.65 198 GLY B C 1
ATOM 1513 O O . GLY B 1 60 ? 7.038 -6.627 -27.986 1.00 27.78 198 GLY B O 1
ATOM 1514 N N . LEU B 1 61 ? 9.163 -5.924 -27.870 1.00 23.75 199 LEU B N 1
ATOM 1515 C CA . LEU B 1 61 ? 8.838 -4.533 -27.573 1.00 24.40 199 LEU B CA 1
ATOM 1516 C C . LEU B 1 61 ? 8.809 -3.727 -28.863 1.00 25.89 199 LEU B C 1
ATOM 1517 O O . LEU B 1 61 ? 9.564 -4.018 -29.804 1.00 28.85 199 LEU B O 1
ATOM 1522 N N . GLY B 1 62 ? 7.950 -2.708 -28.907 1.00 24.53 200 GLY B N 1
ATOM 1523 C CA . GLY B 1 62 ? 7.861 -1.838 -30.080 1.00 26.70 200 GLY B CA 1
ATOM 1524 C C . GLY B 1 62 ? 9.015 -0.864 -30.177 1.00 27.98 200 GLY B C 1
ATOM 1525 O O . GLY B 1 62 ? 9.721 -0.635 -29.190 1.00 31.41 200 GLY B O 1
ATOM 1526 N N . GLN B 1 63 ? 9.188 -0.270 -31.358 1.00 31.28 201 GLN B N 1
ATOM 1527 C CA . GLN B 1 63 ? 10.247 0.719 -31.577 1.00 35.97 201 GLN B CA 1
ATOM 1528 C C . GLN B 1 63 ? 10.142 1.944 -30.669 1.00 29.55 201 GLN B C 1
ATOM 1529 O O . GLN B 1 63 ? 11.155 2.566 -30.365 1.00 27.68 201 GLN B O 1
ATOM 1535 N N . ASP B 1 64 ? 8.931 2.274 -30.243 1.00 28.22 202 ASP B N 1
ATOM 1536 C CA . ASP B 1 64 ? 8.717 3.366 -29.287 1.00 31.66 202 ASP B CA 1
ATOM 1537 C C . ASP B 1 64 ? 9.400 3.152 -27.916 1.00 31.62 202 ASP B C 1
ATOM 1538 O O . ASP B 1 64 ? 9.606 4.120 -27.173 1.00 33.83 202 ASP B O 1
ATOM 1543 N N . GLN B 1 65 ? 9.750 1.904 -27.589 1.00 26.95 203 GLN B N 1
ATOM 1544 C CA . GLN B 1 65 ? 10.515 1.600 -26.380 1.00 28.83 203 GLN B CA 1
ATOM 1545 C C . GLN B 1 65 ? 12.046 1.674 -26.529 1.00 28.05 203 GLN B C 1
ATOM 1546 O O . GLN B 1 65 ? 12.752 1.480 -25.549 1.00 28.67 203 GLN B O 1
ATOM 1552 N N . ALA B 1 66 ? 12.550 1.959 -27.726 1.00 24.69 204 ALA B N 1
ATOM 1553 C CA . ALA B 1 66 ? 13.997 2.054 -27.964 1.00 23.90 204 ALA B CA 1
ATOM 1554 C C . ALA B 1 66 ? 14.683 3.164 -27.165 1.00 23.83 204 ALA B C 1
ATOM 1555 O O . ALA B 1 66 ? 15.777 2.974 -26.659 1.00 26.42 204 ALA B O 1
ATOM 1557 N N . GLU B 1 67 ? 14.033 4.318 -27.048 1.00 28.22 205 GLU B N 1
ATOM 1558 C CA . GLU B 1 67 ? 14.607 5.456 -26.325 1.00 29.19 205 GLU B CA 1
ATOM 1559 C C . GLU B 1 67 ? 14.887 5.119 -24.852 1.00 25.39 205 GLU B C 1
ATOM 1560 O O . GLU B 1 67 ? 16.027 5.266 -24.408 1.00 24.01 205 GLU B O 1
ATOM 1566 N N . PRO B 1 68 ? 13.860 4.655 -24.094 1.00 21.29 206 PRO B N 1
ATOM 1567 C CA . PRO B 1 68 ? 14.135 4.331 -22.684 1.00 20.95 206 PRO B CA 1
ATOM 1568 C C . PRO B 1 68 ? 15.087 3.154 -22.463 1.00 20.54 206 PRO B C 1
ATOM 1569 O O . PRO B 1 68 ? 15.859 3.175 -21.511 1.00 23.48 206 PRO B O 1
ATOM 1573 N N . VAL B 1 69 ? 15.035 2.153 -23.336 1.00 20.55 207 VAL B N 1
ATOM 1574 C CA . VAL B 1 69 ? 15.894 0.974 -23.223 1.00 21.14 207 VAL B CA 1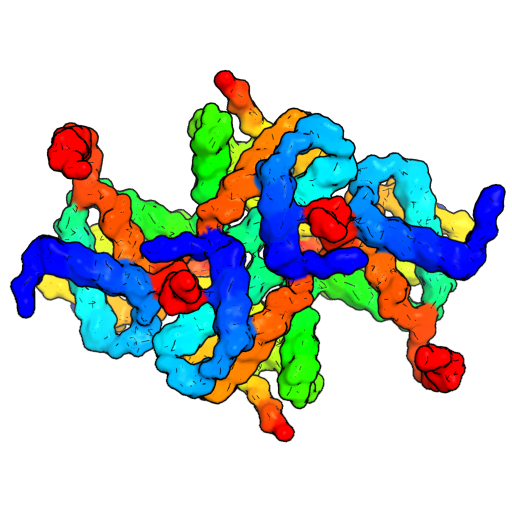
ATOM 1575 C C . VAL B 1 69 ? 17.346 1.335 -23.499 1.00 22.25 207 VAL B C 1
ATOM 1576 O O . VAL B 1 69 ? 18.232 0.968 -22.709 1.00 27.02 207 VAL B O 1
ATOM 1580 N N . LEU B 1 70 ? 17.595 2.042 -24.601 1.00 21.61 208 LEU B N 1
ATOM 1581 C CA . LEU B 1 70 ? 18.938 2.517 -24.901 1.00 20.79 208 LEU B CA 1
ATOM 1582 C C . LEU B 1 70 ? 19.470 3.436 -23.785 1.00 19.70 208 LEU B C 1
ATOM 1583 O O . LEU B 1 70 ? 20.639 3.338 -23.410 1.00 18.88 208 LEU B O 1
ATOM 1588 N N . GLU B 1 71 ? 18.607 4.302 -23.262 1.00 19.81 209 GLU B N 1
ATOM 1589 C CA . GLU B 1 71 ? 18.981 5.203 -22.168 1.00 20.85 209 GLU B CA 1
ATOM 1590 C C . GLU B 1 71 ? 19.463 4.434 -20.936 1.00 20.21 209 GLU B C 1
ATOM 1591 O O . GLU B 1 71 ? 20.460 4.813 -20.325 1.00 19.76 209 GLU B O 1
ATOM 1597 N N . VAL B 1 72 ? 18.767 3.354 -20.590 1.00 22.17 210 VAL B N 1
ATOM 1598 C CA . VAL B 1 72 ? 19.187 2.509 -19.466 1.00 22.08 210 VAL B CA 1
ATOM 1599 C C . VAL B 1 72 ? 20.601 1.970 -19.726 1.00 20.98 210 VAL B C 1
ATOM 1600 O O . VAL B 1 72 ? 21.464 2.071 -18.849 1.00 20.64 210 VAL B O 1
ATOM 1604 N N . TYR B 1 73 ? 20.839 1.431 -20.922 1.00 20.96 211 TYR B N 1
ATOM 1605 C CA . TYR B 1 73 ? 22.152 0.857 -21.227 1.00 20.17 211 TYR B CA 1
ATOM 1606 C C . TYR B 1 73 ? 23.252 1.920 -21.260 1.00 20.39 211 TYR B C 1
ATOM 1607 O O . TYR B 1 73 ? 24.325 1.716 -20.695 1.00 20.50 211 TYR B O 1
ATOM 1616 N N . GLN B 1 74 ? 22.974 3.055 -21.892 1.00 21.88 212 GLN B N 1
ATOM 1617 C CA . GLN B 1 74 ? 23.922 4.182 -21.931 1.00 21.59 212 GLN B CA 1
ATOM 1618 C C . GLN B 1 74 ? 24.305 4.676 -20.554 1.00 21.30 212 GLN B C 1
ATOM 1619 O O . GLN B 1 74 ? 25.484 4.874 -20.276 1.00 25.22 212 GLN B O 1
ATOM 1625 N N . ARG B 1 75 ? 23.309 4.866 -19.697 1.00 21.93 213 ARG B N 1
ATOM 1626 C CA . ARG B 1 75 ? 23.520 5.457 -18.369 1.00 22.21 213 ARG B CA 1
ATOM 1627 C C . ARG B 1 75 ? 24.122 4.484 -17.363 1.00 21.47 213 ARG B C 1
ATOM 1628 O O . ARG B 1 75 ? 24.771 4.912 -16.406 1.00 21.71 213 ARG B O 1
ATOM 1636 N N . LEU B 1 76 ? 23.918 3.184 -17.574 1.00 21.55 214 LEU B N 1
ATOM 1637 C CA . LEU B 1 76 ? 24.678 2.161 -16.842 1.00 21.37 214 LEU B CA 1
ATOM 1638 C C . LEU B 1 76 ? 26.136 2.110 -17.298 1.00 20.97 214 LEU B C 1
ATOM 1639 O O . LEU B 1 76 ? 27.040 1.933 -16.477 1.00 22.71 214 LEU B O 1
ATOM 1644 N N . HIS B 1 77 ? 26.358 2.253 -18.602 1.00 20.07 215 HIS B N 1
ATOM 1645 C CA . HIS B 1 77 ? 27.698 2.216 -19.183 1.00 20.73 215 HIS B CA 1
ATOM 1646 C C . HIS B 1 77 ? 28.602 3.347 -18.664 1.00 21.96 215 HIS B C 1
ATOM 1647 O O . HIS B 1 77 ? 29.800 3.143 -18.448 1.00 21.94 215 HIS B O 1
ATOM 1654 N N . SER B 1 78 ? 28.012 4.527 -18.463 1.00 22.57 216 SER B N 1
ATOM 1655 C CA . SER B 1 78 ? 28.727 5.711 -17.968 1.00 24.44 216 SER B CA 1
ATOM 1656 C C . SER B 1 78 ? 28.512 5.973 -16.470 1.00 25.55 216 SER B C 1
ATOM 1657 O O . SER B 1 78 ? 28.912 7.012 -15.966 1.00 26.24 216 SER B O 1
ATOM 1660 N N . ASP B 1 79 ? 27.910 5.025 -15.759 1.00 30.01 217 ASP B N 1
ATOM 1661 C CA . ASP B 1 79 ? 27.563 5.213 -14.358 1.00 32.91 217 ASP B CA 1
ATOM 1662 C C . ASP B 1 79 ? 28.826 5.333 -13.504 1.00 36.71 217 ASP B C 1
ATOM 1663 O O . ASP B 1 79 ? 29.768 4.579 -13.677 1.00 50.35 217 ASP B O 1
ATOM 1668 N N . LYS B 1 80 ? 28.830 6.310 -12.610 1.00 50.06 218 LYS B N 1
ATOM 1669 C CA . LYS B 1 80 ? 29.924 6.547 -11.676 1.00 49.89 218 LYS B CA 1
ATOM 1670 C C . LYS B 1 80 ? 29.353 6.385 -10.273 1.00 47.02 218 LYS B C 1
ATOM 1671 O O . LYS B 1 80 ? 28.307 6.970 -9.943 1.00 41.25 218 LYS B O 1
ATOM 1677 N N . GLY B 1 81 ? 30.016 5.567 -9.457 1.00 42.63 219 GLY B N 1
ATOM 1678 C CA . GLY B 1 81 ? 29.585 5.347 -8.077 1.00 42.84 219 GLY B CA 1
ATOM 1679 C C . GLY B 1 81 ? 28.229 4.690 -7.901 1.00 39.72 219 GLY B C 1
ATOM 1680 O O . GLY B 1 81 ? 27.660 4.772 -6.828 1.00 45.97 219 GLY B O 1
ATOM 1681 N N . GLY B 1 82 ? 27.718 4.023 -8.941 1.00 38.31 220 GLY B N 1
ATOM 1682 C CA . GLY B 1 82 ? 26.429 3.333 -8.881 1.00 35.64 220 GLY B CA 1
ATOM 1683 C C . GLY B 1 82 ? 25.208 4.217 -8.696 1.00 32.10 220 GLY B C 1
ATOM 1684 O O . GLY B 1 82 ? 24.184 3.757 -8.197 1.00 34.43 220 GLY B O 1
ATOM 1685 N N . SER B 1 83 ? 25.316 5.480 -9.104 1.00 31.06 221 SER B N 1
ATOM 1686 C CA . SER B 1 83 ? 24.258 6.472 -8.909 1.00 31.78 221 SER B CA 1
ATOM 1687 C C . SER B 1 83 ? 22.999 6.124 -9.708 1.00 31.36 221 SER B C 1
ATOM 1688 O O . SER B 1 83 ? 21.900 6.067 -9.149 1.00 33.07 221 SER B O 1
ATOM 1691 N N . PHE B 1 84 ? 23.173 5.908 -11.011 1.00 25.17 222 PHE B N 1
ATOM 1692 C CA . PHE B 1 84 ? 22.074 5.521 -11.893 1.00 23.31 222 PHE B CA 1
ATOM 1693 C C . PHE B 1 84 ? 21.516 4.142 -11.544 1.00 22.53 222 PHE B C 1
ATOM 1694 O O . PHE B 1 84 ? 20.301 3.920 -11.561 1.00 25.18 222 PHE B O 1
ATOM 1702 N N . GLU B 1 85 ? 22.409 3.223 -11.247 1.00 21.65 223 GLU B N 1
ATOM 1703 C CA . GLU B 1 85 ? 22.053 1.880 -10.799 1.00 22.22 223 GLU B CA 1
ATOM 1704 C C . GLU B 1 85 ? 21.130 1.942 -9.564 1.00 21.96 223 GLU B C 1
ATOM 1705 O O . GLU B 1 85 ? 20.095 1.266 -9.516 1.00 21.89 223 GLU B O 1
ATOM 1711 N N . ALA B 1 86 ? 21.487 2.780 -8.593 1.00 20.89 224 ALA B N 1
ATOM 1712 C CA . ALA B 1 86 ? 20.674 2.977 -7.388 1.00 20.92 224 ALA B CA 1
ATOM 1713 C C . ALA B 1 86 ? 19.307 3.591 -7.715 1.00 21.71 224 ALA B C 1
ATOM 1714 O O . ALA B 1 86 ? 18.303 3.232 -7.100 1.00 22.49 224 ALA B O 1
ATOM 1716 N N . ALA B 1 87 ? 19.286 4.511 -8.674 1.00 22.25 225 ALA B N 1
ATOM 1717 C CA . ALA B 1 87 ? 18.052 5.119 -9.144 1.00 23.03 225 ALA B CA 1
ATOM 1718 C C . ALA B 1 87 ? 17.117 4.107 -9.764 1.00 23.70 225 ALA B C 1
ATOM 1719 O O . ALA B 1 87 ? 15.924 4.145 -9.496 1.00 24.42 225 ALA B O 1
ATOM 1721 N N . LEU B 1 88 ? 17.646 3.192 -10.586 1.00 25.12 226 LEU B N 1
ATOM 1722 C CA . LEU B 1 88 ? 16.826 2.101 -11.157 1.00 25.54 226 LEU B CA 1
ATOM 1723 C C . LEU B 1 88 ? 16.192 1.274 -10.052 1.00 23.73 226 LEU B C 1
ATOM 1724 O O . LEU B 1 88 ? 15.011 0.993 -10.100 1.00 23.53 226 LEU B O 1
ATOM 1729 N N . TRP B 1 89 ? 16.992 0.892 -9.070 1.00 24.32 227 TRP B N 1
ATOM 1730 C CA . TRP B 1 89 ? 16.507 0.100 -7.954 1.00 25.79 227 TRP B CA 1
ATOM 1731 C C . TRP B 1 89 ? 15.391 0.809 -7.165 1.00 26.06 227 TRP B C 1
ATOM 1732 O O . TRP B 1 89 ? 14.373 0.206 -6.826 1.00 27.37 227 TRP B O 1
ATOM 1743 N N . GLN B 1 90 ? 15.589 2.090 -6.899 1.00 29.35 228 GLN B N 1
ATOM 1744 C CA . GLN B 1 90 ? 14.635 2.904 -6.128 1.00 33.28 228 GLN B CA 1
ATOM 1745 C C . GLN B 1 90 ? 13.332 3.146 -6.884 1.00 30.42 228 GLN B C 1
ATOM 1746 O O . GLN B 1 90 ? 12.253 3.049 -6.309 1.00 36.60 228 GLN B O 1
ATOM 1752 N N . GLN B 1 91 ? 13.438 3.433 -8.178 1.00 28.28 229 GLN B N 1
ATOM 1753 C CA . GLN B 1 91 ? 12.341 4.035 -8.963 1.00 24.54 229 GLN B CA 1
ATOM 1754 C C . GLN B 1 91 ? 11.576 3.063 -9.872 1.00 23.33 229 GLN B C 1
ATOM 1755 O O . GLN B 1 91 ? 10.467 3.387 -10.293 1.00 24.39 229 GLN B O 1
ATOM 1761 N N . TRP B 1 92 ? 12.141 1.902 -10.187 1.00 22.00 230 TRP B N 1
ATOM 1762 C CA . TRP B 1 92 ? 11.432 0.870 -10.951 1.00 21.62 230 TRP B CA 1
ATOM 1763 C C . TRP B 1 92 ? 10.777 -0.134 -10.018 1.00 24.14 230 TRP B C 1
ATOM 1764 O O . TRP B 1 92 ? 11.293 -0.403 -8.921 1.00 29.99 230 TRP B O 1
ATOM 1775 N N . ASP B 1 93 ? 9.657 -0.705 -10.459 1.00 24.81 231 ASP B N 1
ATOM 1776 C CA . ASP B 1 93 ? 9.035 -1.805 -9.727 1.00 26.73 231 ASP B CA 1
ATOM 1777 C C . ASP B 1 93 ? 9.810 -3.096 -9.975 1.00 27.09 231 ASP B C 1
ATOM 1778 O O . ASP B 1 93 ? 10.543 -3.228 -10.949 1.00 28.01 231 ASP B O 1
ATOM 1783 N N . ARG B 1 94 ? 9.623 -4.049 -9.072 1.00 25.61 232 ARG B N 1
ATOM 1784 C CA . ARG B 1 94 ? 10.328 -5.321 -9.084 1.00 23.34 232 ARG B CA 1
ATOM 1785 C C . ARG B 1 94 ? 10.134 -6.110 -10.386 1.00 24.34 232 ARG B C 1
ATOM 1786 O O . ARG B 1 94 ? 11.079 -6.726 -10.879 1.00 26.54 232 ARG B O 1
ATOM 1794 N N . GLN B 1 95 ? 8.925 -6.087 -10.946 1.00 26.19 233 GLN B N 1
ATOM 1795 C CA . GLN B 1 95 ? 8.623 -6.823 -12.177 1.00 27.50 233 GLN B CA 1
ATOM 1796 C C . GLN B 1 95 ? 9.429 -6.266 -13.358 1.00 25.18 233 GLN B C 1
ATOM 1797 O O . GLN B 1 95 ? 9.969 -7.036 -14.152 1.00 24.06 233 GLN B O 1
ATOM 1803 N N . SER B 1 96 ? 9.541 -4.941 -13.458 1.00 24.45 234 SER B N 1
ATOM 1804 C CA . SER B 1 96 ? 10.351 -4.316 -14.513 1.00 23.05 234 SER B CA 1
ATOM 1805 C C . SER B 1 96 ? 11.829 -4.670 -14.404 1.00 23.91 234 SER B C 1
ATOM 1806 O O . SER B 1 96 ? 12.471 -4.960 -15.424 1.00 27.43 234 SER B O 1
ATOM 1809 N N . LEU B 1 97 ? 12.366 -4.632 -13.177 1.00 23.03 235 LEU B N 1
ATOM 1810 C CA . LEU B 1 97 ? 13.771 -4.954 -12.941 1.00 22.76 235 LEU B CA 1
ATOM 1811 C C . LEU B 1 97 ? 14.074 -6.394 -13.321 1.00 22.68 235 LEU B C 1
ATOM 1812 O O . LEU B 1 97 ? 15.064 -6.653 -13.999 1.00 21.64 235 LEU B O 1
ATOM 1817 N N . ILE B 1 98 ? 13.211 -7.316 -12.884 1.00 22.62 236 ILE B N 1
ATOM 1818 C CA . ILE B 1 98 ? 13.351 -8.740 -13.193 1.00 23.46 236 ILE B CA 1
ATOM 1819 C C . ILE B 1 98 ? 13.387 -9.000 -14.697 1.00 23.23 236 ILE B C 1
ATOM 1820 O O . ILE B 1 98 ? 14.234 -9.753 -15.189 1.00 25.20 236 ILE B O 1
ATOM 1825 N N . MET B 1 99 ? 12.472 -8.372 -15.416 1.00 23.22 237 MET B N 1
ATOM 1826 C CA . MET B 1 99 ? 12.353 -8.595 -16.846 1.00 24.74 237 MET B CA 1
ATOM 1827 C C . MET B 1 99 ? 13.524 -8.016 -17.612 1.00 23.51 237 MET B C 1
ATOM 1828 O O . MET B 1 99 ? 13.993 -8.627 -18.570 1.00 22.99 237 MET B O 1
ATOM 1833 N N . PHE B 1 100 ? 14.009 -6.851 -17.177 1.00 21.49 238 PHE B N 1
ATOM 1834 C CA . PHE B 1 100 ? 15.156 -6.213 -17.821 1.00 20.32 238 PHE B CA 1
ATOM 1835 C C . PHE B 1 100 ? 16.425 -7.000 -17.568 1.00 19.67 238 PHE B C 1
ATOM 1836 O O . PHE B 1 100 ? 17.199 -7.254 -18.503 1.00 22.23 238 PHE B O 1
ATOM 1844 N N . ILE B 1 101 ? 16.636 -7.373 -16.308 1.00 19.31 239 ILE B N 1
ATOM 1845 C CA . ILE B 1 101 ? 17.808 -8.162 -15.908 1.00 20.25 239 ILE B CA 1
ATOM 1846 C C . ILE B 1 101 ? 17.878 -9.492 -16.660 1.00 20.02 239 ILE B C 1
ATOM 1847 O O . ILE B 1 101 ? 18.914 -9.829 -17.208 1.00 21.39 239 ILE B O 1
ATOM 1852 N N . THR B 1 102 ? 16.775 -10.235 -16.687 1.00 19.97 240 THR B N 1
ATOM 1853 C CA . THR B 1 102 ? 16.760 -11.546 -17.345 1.00 21.21 240 THR B CA 1
ATOM 1854 C C . THR B 1 102 ? 16.991 -11.392 -18.842 1.00 20.03 240 THR B C 1
ATOM 1855 O O . THR B 1 102 ? 17.703 -12.177 -19.441 1.00 19.50 240 THR B O 1
ATOM 1859 N N . ALA B 1 103 ? 16.374 -10.380 -19.429 1.00 19.97 241 ALA B N 1
ATOM 1860 C CA . ALA B 1 103 ? 16.550 -10.073 -20.849 1.00 20.89 241 ALA B CA 1
ATOM 1861 C C . ALA B 1 103 ? 18.012 -9.794 -21.163 1.00 21.96 241 ALA B C 1
ATOM 1862 O O . ALA B 1 103 ? 18.565 -10.365 -22.113 1.00 21.84 241 ALA B O 1
ATOM 1864 N N . PHE B 1 104 ? 18.639 -8.941 -20.356 1.00 21.50 242 PHE B N 1
ATOM 1865 C CA . PHE B 1 104 ? 20.037 -8.608 -20.578 1.00 22.92 242 PHE B CA 1
ATOM 1866 C C . PHE B 1 104 ? 20.956 -9.827 -20.454 1.00 23.31 242 PHE B C 1
ATOM 1867 O O . PHE B 1 104 ? 21.802 -10.056 -21.313 1.00 23.82 242 PHE B O 1
ATOM 1875 N N . LEU B 1 105 ? 20.795 -10.593 -19.387 1.00 21.58 243 LEU B N 1
ATOM 1876 C CA . LEU B 1 105 ? 21.668 -11.737 -19.133 1.00 22.83 243 LEU B CA 1
ATOM 1877 C C . LEU B 1 105 ? 21.616 -12.773 -20.256 1.00 23.22 243 LEU B C 1
ATOM 1878 O O . LEU B 1 105 ? 22.632 -13.388 -20.589 1.00 25.26 243 LEU B O 1
ATOM 1883 N N . ASN B 1 106 ? 20.441 -12.928 -20.859 1.00 24.90 244 ASN B N 1
ATOM 1884 C CA . ASN B 1 106 ? 20.253 -13.859 -21.969 1.00 27.37 244 ASN B CA 1
ATOM 1885 C C . ASN B 1 106 ? 20.767 -13.352 -23.319 1.00 29.28 244 ASN B C 1
ATOM 1886 O O . ASN B 1 106 ? 21.154 -14.162 -24.160 1.00 46.63 244 ASN B O 1
ATOM 1891 N N . ILE B 1 107 ? 20.808 -12.038 -23.524 1.00 27.31 245 ILE B N 1
ATOM 1892 C CA . ILE B 1 107 ? 21.409 -11.476 -24.743 1.00 30.43 245 ILE B CA 1
ATOM 1893 C C . ILE B 1 107 ? 22.918 -11.224 -24.632 1.00 29.10 245 ILE B C 1
ATOM 1894 O O . ILE B 1 107 ? 23.648 -11.399 -25.613 1.00 27.40 245 ILE B O 1
ATOM 1899 N N . ALA B 1 108 ? 23.371 -10.816 -23.455 1.00 29.60 246 ALA B N 1
ATOM 1900 C CA . ALA B 1 108 ? 24.764 -10.351 -23.238 1.00 30.73 246 ALA B CA 1
ATOM 1901 C C . ALA B 1 108 ? 25.846 -11.357 -23.590 1.00 31.19 246 ALA B C 1
ATOM 1902 O O . ALA B 1 108 ? 26.902 -10.983 -24.087 1.00 37.77 246 ALA B O 1
ATOM 1904 N N . LEU B 1 109 ? 25.584 -12.627 -23.326 1.00 31.08 247 LEU B N 1
ATOM 1905 C CA . LEU B 1 109 ? 26.575 -13.680 -23.590 1.00 29.27 247 LEU B CA 1
ATOM 1906 C C . LEU B 1 109 ? 26.656 -14.070 -25.059 1.00 25.75 247 LEU B C 1
ATOM 1907 O O . LEU B 1 109 ? 27.572 -14.776 -25.443 1.00 27.22 247 LEU B O 1
ATOM 1912 N N . GLN B 1 110 ? 25.703 -13.625 -25.879 1.00 28.24 248 GLN B N 1
ATOM 1913 C CA . GLN B 1 110 ? 25.671 -13.940 -27.315 1.00 33.03 248 GLN B CA 1
ATOM 1914 C C . GLN B 1 110 ? 26.064 -12.776 -28.228 1.00 30.78 248 GLN B C 1
ATOM 1915 O O . GLN B 1 110 ? 26.338 -12.992 -29.399 1.00 32.19 248 GLN B O 1
ATOM 1921 N N . LEU B 1 111 ? 26.080 -11.544 -27.714 1.00 34.41 249 LEU B N 1
ATOM 1922 C CA . LEU B 1 111 ? 26.474 -10.391 -28.503 1.00 34.90 249 LEU B CA 1
ATOM 1923 C C . LEU B 1 111 ? 27.972 -10.166 -28.456 1.00 30.12 249 LEU B C 1
ATOM 1924 O O . LEU B 1 111 ? 28.579 -10.365 -27.406 1.00 37.76 249 LEU B O 1
ATOM 1929 N N . PRO B 1 112 ? 28.563 -9.725 -29.580 1.00 28.67 250 PRO B N 1
ATOM 1930 C CA . PRO B 1 112 ? 29.954 -9.295 -29.530 1.00 25.16 250 PRO B CA 1
ATOM 1931 C C . PRO B 1 112 ? 30.150 -8.090 -28.630 1.00 23.52 250 PRO B C 1
ATOM 1932 O O . PRO B 1 112 ? 29.270 -7.238 -28.551 1.00 21.25 250 PRO B O 1
ATOM 1936 N N . CYS B 1 113 ? 31.298 -8.033 -27.955 1.00 24.63 251 CYS B N 1
ATOM 1937 C CA . CYS B 1 113 ? 31.614 -6.919 -27.054 1.00 25.98 251 CYS B CA 1
ATOM 1938 C C . CYS B 1 113 ? 32.321 -5.753 -27.740 1.00 27.07 251 CYS B C 1
ATOM 1939 O O . CYS B 1 113 ? 32.487 -4.710 -27.120 1.00 32.48 251 CYS B O 1
ATOM 1942 N N . GLU B 1 114 ? 32.738 -5.941 -28.994 1.00 29.72 252 GLU B N 1
ATOM 1943 C CA . GLU B 1 114 ? 33.323 -4.883 -29.838 1.00 32.45 252 GLU B CA 1
ATOM 1944 C C . GLU B 1 114 ? 32.633 -4.897 -31.195 1.00 32.99 252 GLU B C 1
ATOM 1945 O O . GLU B 1 114 ? 32.151 -5.945 -31.620 1.00 33.91 252 GLU B O 1
ATOM 1951 N N . SER B 1 115 ? 32.573 -3.744 -31.846 1.00 39.27 253 SER B N 1
ATOM 1952 C CA . SER B 1 115 ? 31.941 -3.616 -33.181 1.00 48.00 253 SER B CA 1
ATOM 1953 C C . SER B 1 115 ? 32.870 -3.146 -34.279 1.00 42.86 253 SER B C 1
ATOM 1954 O O . SER B 1 115 ? 32.650 -3.464 -35.451 1.00 53.46 253 SER B O 1
ATOM 1957 N N . SER B 1 116 ? 33.881 -2.345 -33.926 1.00 36.20 254 SER B N 1
ATOM 1958 C CA . SER B 1 116 ? 34.755 -1.708 -34.915 1.00 39.11 254 SER B CA 1
ATOM 1959 C C . SER B 1 116 ? 35.431 -2.723 -35.817 1.00 39.40 254 SER B C 1
ATOM 1960 O O . SER B 1 116 ? 36.141 -3.574 -35.320 1.00 41.52 254 SER B O 1
ATOM 1963 N N . ALA B 1 117 ? 35.217 -2.607 -37.118 1.00 40.11 255 ALA B N 1
ATOM 1964 C CA . ALA B 1 117 ? 35.636 -3.645 -38.085 1.00 42.06 255 ALA B CA 1
ATOM 1965 C C . ALA B 1 117 ? 37.138 -3.975 -38.026 1.00 38.08 255 ALA B C 1
ATOM 1966 O O . ALA B 1 117 ? 37.527 -5.133 -38.132 1.00 40.68 255 ALA B O 1
ATOM 1968 N N . VAL B 1 118 ? 37.963 -2.951 -37.851 1.00 39.53 256 VAL B N 1
ATOM 1969 C CA . VAL B 1 118 ? 39.416 -3.143 -37.735 1.00 45.64 256 VAL B CA 1
ATOM 1970 C C . VAL B 1 118 ? 39.779 -3.958 -36.478 1.00 39.96 256 VAL B C 1
ATOM 1971 O O . VAL B 1 118 ? 40.679 -4.797 -36.514 1.00 41.52 256 VAL B O 1
ATOM 1975 N N . VAL B 1 119 ? 39.063 -3.708 -35.380 1.00 33.64 257 VAL B N 1
ATOM 1976 C CA . VAL B 1 119 ? 39.242 -4.454 -34.118 1.00 29.09 257 VAL B CA 1
ATOM 1977 C C . VAL B 1 119 ? 38.737 -5.874 -34.292 1.00 28.72 257 VAL B C 1
ATOM 1978 O O . VAL B 1 119 ? 39.440 -6.822 -33.984 1.00 31.56 257 VAL B O 1
ATOM 1982 N N . VAL B 1 120 ? 37.526 -6.018 -34.800 1.00 29.04 258 VAL B N 1
ATOM 1983 C CA . VAL B 1 120 ? 36.898 -7.339 -34.952 1.00 30.70 258 VAL B CA 1
ATOM 1984 C C . VAL B 1 120 ? 37.680 -8.211 -35.946 1.00 29.72 258 VAL B C 1
ATOM 1985 O O . VAL B 1 120 ? 37.983 -9.343 -35.645 1.00 30.37 258 VAL B O 1
ATOM 1989 N N . SER B 1 121 ? 38.027 -7.680 -37.108 1.00 30.53 259 SER B N 1
ATOM 1990 C CA . SER B 1 121 ? 38.783 -8.440 -38.124 1.00 36.93 259 SER B CA 1
ATOM 1991 C C . SER B 1 121 ? 40.153 -8.907 -37.631 1.00 37.70 259 SER B C 1
ATOM 1992 O O . SER B 1 121 ? 40.555 -10.036 -37.894 1.00 35.04 259 SER B O 1
ATOM 1995 N N . GLY B 1 122 ? 40.858 -8.041 -36.924 1.00 35.78 260 GLY B N 1
ATOM 1996 C CA . GLY B 1 122 ? 42.154 -8.377 -36.321 1.00 34.22 260 GLY B CA 1
ATOM 1997 C C . GLY B 1 122 ? 42.054 -9.462 -35.266 1.00 33.19 260 GLY B C 1
ATOM 1998 O O . GLY B 1 122 ? 42.833 -10.413 -35.260 1.00 29.58 260 GLY B O 1
ATOM 1999 N N . LEU B 1 123 ? 41.081 -9.324 -34.373 1.00 34.22 261 LEU B N 1
ATOM 2000 C CA . LEU B 1 123 ? 40.884 -10.302 -33.293 1.00 32.77 261 LEU B CA 1
ATOM 2001 C C . LEU B 1 123 ? 40.435 -11.662 -33.800 1.00 29.83 261 LEU B C 1
ATOM 2002 O O . LEU B 1 123 ? 40.739 -12.655 -33.178 1.00 35.25 261 LEU B O 1
ATOM 2007 N N . ARG B 1 124 ? 39.718 -11.707 -34.920 1.00 32.16 262 ARG B N 1
ATOM 2008 C CA . ARG B 1 124 ? 39.304 -12.976 -35.541 1.00 32.35 262 ARG B CA 1
ATOM 2009 C C . ARG B 1 124 ? 40.468 -13.817 -36.016 1.00 31.90 262 ARG B C 1
ATOM 2010 O O . ARG B 1 124 ? 40.380 -15.033 -35.981 1.00 34.69 262 ARG B O 1
ATOM 2018 N N . THR B 1 125 ? 41.563 -13.186 -36.434 1.00 32.68 263 THR B N 1
ATOM 2019 C CA . THR B 1 125 ? 42.766 -13.924 -36.852 1.00 32.59 263 THR B CA 1
ATOM 2020 C C . THR B 1 125 ? 43.425 -14.655 -35.681 1.00 31.56 263 THR B C 1
ATOM 2021 O O . THR B 1 125 ? 44.180 -15.617 -35.887 1.00 36.90 263 THR B O 1
ATOM 2025 N N . LEU B 1 126 ? 43.155 -14.185 -34.462 1.00 29.01 264 LEU B N 1
ATOM 2026 C CA . LEU B 1 126 ? 43.696 -14.763 -33.224 1.00 28.35 264 LEU B CA 1
ATOM 2027 C C . LEU B 1 126 ? 42.845 -15.863 -32.598 1.00 28.74 264 LEU B C 1
ATOM 2028 O O . LEU B 1 126 ? 43.357 -16.627 -31.794 1.00 28.57 264 LEU B O 1
ATOM 2033 N N . VAL B 1 127 ? 41.569 -15.959 -32.964 1.00 31.66 265 VAL B N 1
ATOM 2034 C CA . VAL B 1 127 ? 40.652 -16.921 -32.332 1.00 34.20 265 VAL B CA 1
ATOM 2035 C C . VAL B 1 127 ? 41.069 -18.344 -32.726 1.00 35.96 265 VAL B C 1
ATOM 2036 O O . VAL B 1 127 ? 41.163 -18.637 -33.919 1.00 40.79 265 VAL B O 1
ATOM 2040 N N . PRO B 1 128 ? 41.361 -19.206 -31.730 1.00 40.35 266 PRO B N 1
ATOM 2041 C CA . PRO B 1 128 ? 41.741 -20.582 -32.043 1.00 48.94 266 PRO B CA 1
ATOM 2042 C C . PRO B 1 128 ? 40.542 -21.408 -32.517 1.00 51.91 266 PRO B C 1
ATOM 2043 O O . PRO B 1 128 ? 39.413 -21.149 -32.080 1.00 42.24 266 PRO B O 1
ATOM 2047 N N . GLN B 1 129 ? 40.796 -22.345 -33.438 1.00 66.27 267 GLN B N 1
ATOM 2048 C CA . GLN B 1 129 ? 39.718 -23.069 -34.140 1.00 78.94 267 GLN B CA 1
ATOM 2049 C C . GLN B 1 129 ? 39.764 -24.521 -33.720 1.00 74.43 267 GLN B C 1
ATOM 2050 O O . GLN B 1 129 ? 39.394 -24.839 -32.591 1.00 82.89 267 GLN B O 1
ATOM 2056 N N . GLY C 1 1 ? -13.428 -37.884 -36.577 1.00 94.07 139 GLY C N 1
ATOM 2057 C CA . GLY C 1 1 ? -11.981 -37.686 -36.881 1.00 86.41 139 GLY C CA 1
ATOM 2058 C C . GLY C 1 1 ? -11.114 -37.480 -35.646 1.00 78.30 139 GLY C C 1
ATOM 2059 O O . GLY C 1 1 ? -11.645 -37.388 -34.538 1.00 70.76 139 GLY C O 1
ATOM 2060 N N . PRO C 1 2 ? -9.774 -37.413 -35.831 1.00 72.71 140 PRO C N 1
ATOM 2061 C CA . PRO C 1 2 ? -8.838 -37.165 -34.726 1.00 61.59 140 PRO C CA 1
ATOM 2062 C C . PRO C 1 2 ? -8.889 -35.724 -34.201 1.00 54.69 140 PRO C C 1
ATOM 2063 O O . PRO C 1 2 ? -9.180 -34.797 -34.962 1.00 48.44 140 PRO C O 1
ATOM 2067 N N . LYS C 1 3 ? -8.602 -35.546 -32.913 1.00 41.69 141 LYS C N 1
ATOM 2068 C CA . LYS C 1 3 ? -8.622 -34.226 -32.286 1.00 39.17 141 LYS C CA 1
ATOM 2069 C C . LYS C 1 3 ? -7.366 -33.453 -32.654 1.00 39.04 141 LYS C C 1
ATOM 2070 O O . LYS C 1 3 ? -6.253 -33.984 -32.534 1.00 35.80 141 LYS C O 1
ATOM 2076 N N . ILE C 1 4 ? -7.524 -32.197 -33.086 1.00 39.59 142 ILE C N 1
ATOM 2077 C CA . ILE C 1 4 ? -6.370 -31.372 -33.456 1.00 41.21 142 ILE C CA 1
ATOM 2078 C C . ILE C 1 4 ? -5.786 -30.705 -32.209 1.00 35.65 142 ILE C C 1
ATOM 2079 O O . ILE C 1 4 ? -5.907 -29.497 -31.996 1.00 35.33 142 ILE C O 1
ATOM 2084 N N . THR C 1 5 ? -5.136 -31.526 -31.391 1.00 33.64 143 THR C N 1
ATOM 2085 C CA . THR C 1 5 ? -4.407 -31.058 -30.228 1.00 33.66 143 THR C CA 1
ATOM 2086 C C . THR C 1 5 ? -3.085 -30.454 -30.686 1.00 36.86 143 THR C C 1
ATOM 2087 O O . THR C 1 5 ? -2.710 -30.574 -31.853 1.00 43.09 143 THR C O 1
ATOM 2091 N N . LEU C 1 6 ? -2.381 -29.814 -29.764 1.00 40.90 144 LEU C N 1
ATOM 2092 C CA . LEU C 1 6 ? -1.058 -29.258 -30.058 1.00 41.19 144 LEU C CA 1
ATOM 2093 C C . LEU C 1 6 ? -0.095 -30.370 -30.470 1.00 36.93 144 LEU C C 1
ATOM 2094 O O . LEU C 1 6 ? 0.689 -30.199 -31.403 1.00 32.11 144 LEU C O 1
ATOM 2099 N N . LEU C 1 7 ? -0.170 -31.506 -29.779 1.00 35.83 145 LEU C N 1
ATOM 2100 C CA . LEU C 1 7 ? 0.683 -32.654 -30.099 1.00 36.71 145 LEU C CA 1
ATOM 2101 C C . LEU C 1 7 ? 0.373 -33.211 -31.490 1.00 40.28 145 LEU C C 1
ATOM 2102 O O . LEU C 1 7 ? 1.282 -33.448 -32.278 1.00 39.01 145 LEU C O 1
ATOM 2107 N N . THR C 1 8 ? -0.907 -33.393 -31.801 1.00 38.15 146 THR C N 1
ATOM 2108 C CA . THR C 1 8 ? -1.311 -33.877 -33.131 1.00 37.10 146 THR C CA 1
ATOM 2109 C C . THR C 1 8 ? -0.860 -32.929 -34.239 1.00 36.91 146 THR C C 1
ATOM 2110 O O . THR C 1 8 ? -0.434 -33.357 -35.317 1.00 41.15 146 THR C O 1
ATOM 2114 N N . LEU C 1 9 ? -0.959 -31.640 -33.963 1.00 36.65 147 LEU C N 1
ATOM 2115 C CA . LEU C 1 9 ? -0.499 -30.606 -34.879 1.00 40.36 147 LEU C CA 1
ATOM 2116 C C . LEU C 1 9 ? 0.998 -30.757 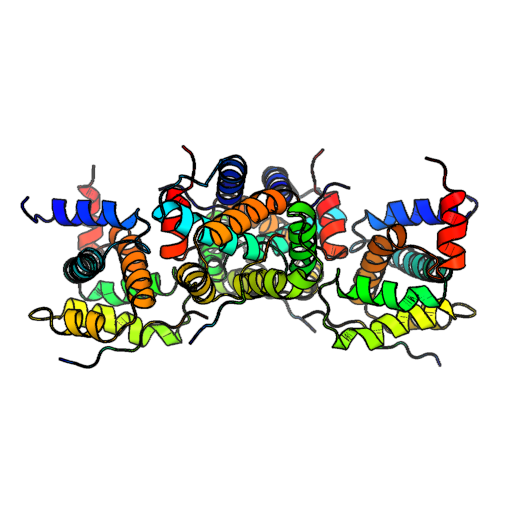-35.170 1.00 39.71 147 LEU C C 1
ATOM 2117 O O . LEU C 1 9 ? 1.423 -30.671 -36.318 1.00 39.93 147 LEU C O 1
ATOM 2122 N N . ILE C 1 10 ? 1.786 -31.002 -34.126 1.00 37.77 148 ILE C N 1
ATOM 2123 C CA . ILE C 1 10 ? 3.235 -31.198 -34.263 1.00 39.93 148 ILE C CA 1
ATOM 2124 C C . ILE C 1 10 ? 3.584 -32.502 -34.970 1.00 37.90 148 ILE C C 1
ATOM 2125 O O . ILE C 1 10 ? 4.449 -32.512 -35.833 1.00 35.80 148 ILE C O 1
ATOM 2130 N N . LYS C 1 11 ? 2.929 -33.595 -34.594 1.00 40.05 149 LYS C N 1
ATOM 2131 C CA . LYS C 1 11 ? 3.118 -34.887 -35.265 1.00 35.95 149 LYS C CA 1
ATOM 2132 C C . LYS C 1 11 ? 2.751 -34.807 -36.747 1.00 32.67 149 LYS C C 1
ATOM 2133 O O . LYS C 1 11 ? 3.436 -35.390 -37.593 1.00 37.50 149 LYS C O 1
ATOM 2139 N N . THR C 1 12 ? 1.689 -34.073 -37.062 1.00 34.31 150 THR C N 1
ATOM 2140 C CA . THR C 1 12 ? 1.301 -33.851 -38.452 1.00 35.43 150 THR C CA 1
ATOM 2141 C C . THR C 1 12 ? 2.402 -33.088 -39.190 1.00 34.56 150 THR C C 1
ATOM 2142 O O . THR C 1 12 ? 2.767 -33.443 -40.315 1.00 40.88 150 THR C O 1
ATOM 2146 N N . ALA C 1 13 ? 2.946 -32.065 -38.542 1.00 34.09 151 ALA C N 1
ATOM 2147 C CA . ALA C 1 13 ? 4.051 -31.299 -39.105 1.00 35.06 151 ALA C CA 1
ATOM 2148 C C . ALA C 1 13 ? 5.325 -32.152 -39.265 1.00 35.45 151 ALA C C 1
ATOM 2149 O O . ALA C 1 13 ? 5.958 -32.099 -40.308 1.00 33.52 151 ALA C O 1
ATOM 2151 N N . GLU C 1 14 ? 5.686 -32.919 -38.232 1.00 32.94 152 GLU C N 1
ATOM 2152 C CA . GLU C 1 14 ? 6.794 -33.882 -38.306 1.00 38.02 152 GLU C CA 1
ATOM 2153 C C . GLU C 1 14 ? 6.674 -34.738 -39.560 1.00 41.88 152 GLU C C 1
ATOM 2154 O O . GLU C 1 14 ? 7.615 -34.802 -40.369 1.00 39.93 152 GLU C O 1
ATOM 2160 N N . HIS C 1 15 ? 5.501 -35.357 -39.730 1.00 46.41 153 HIS C N 1
ATOM 2161 C CA . HIS C 1 15 ? 5.247 -36.241 -40.854 1.00 47.51 153 HIS C CA 1
ATOM 2162 C C . HIS C 1 15 ? 5.451 -35.551 -42.206 1.00 47.12 153 HIS C C 1
ATOM 2163 O O . HIS C 1 15 ? 6.244 -36.016 -43.024 1.00 52.72 153 HIS C O 1
ATOM 2170 N N . TRP C 1 16 ? 4.742 -34.445 -42.429 1.00 50.13 154 TRP C N 1
ATOM 2171 C CA . TRP C 1 16 ? 4.779 -33.779 -43.734 1.00 53.61 154 TRP C CA 1
ATOM 2172 C C . TRP C 1 16 ? 6.088 -33.048 -44.029 1.00 54.68 154 TRP C C 1
ATOM 2173 O O . TRP C 1 16 ? 6.434 -32.852 -45.203 1.00 49.23 154 TRP C O 1
ATOM 2184 N N . ALA C 1 17 ? 6.817 -32.668 -42.977 1.00 66.77 155 ALA C N 1
ATOM 2185 C CA . ALA C 1 17 ? 8.173 -32.135 -43.113 1.00 63.43 155 ALA C CA 1
ATOM 2186 C C . ALA C 1 17 ? 9.113 -33.112 -43.816 1.00 62.11 155 ALA C C 1
ATOM 2187 O O . ALA C 1 17 ? 9.985 -32.676 -44.567 1.00 53.06 155 ALA C O 1
ATOM 2189 N N . ARG C 1 18 ? 8.931 -34.418 -43.579 1.00 69.78 156 ARG C N 1
ATOM 2190 C CA . ARG C 1 18 ? 9.779 -35.443 -44.201 1.00 66.57 156 ARG C CA 1
ATOM 2191 C C . ARG C 1 18 ? 9.252 -36.011 -45.532 1.00 73.40 156 ARG C C 1
ATOM 2192 O O . ARG C 1 18 ? 9.814 -36.981 -46.028 1.00 89.14 156 ARG C O 1
ATOM 2200 N N . GLN C 1 19 ? 8.214 -35.413 -46.126 1.00 75.67 157 GLN C N 1
ATOM 2201 C CA . GLN C 1 19 ? 7.666 -35.882 -47.424 1.00 69.26 157 GLN C CA 1
ATOM 2202 C C . GLN C 1 19 ? 8.120 -35.006 -48.581 1.00 74.14 157 GLN C C 1
ATOM 2203 O O . GLN C 1 19 ? 8.363 -33.812 -48.408 1.00 75.50 157 GLN C O 1
ATOM 2209 N N . ASP C 1 20 ? 8.219 -35.620 -49.757 1.00 82.37 158 ASP C N 1
ATOM 2210 C CA . ASP C 1 20 ? 8.407 -34.903 -51.012 1.00 80.63 158 ASP C CA 1
ATOM 2211 C C . ASP C 1 20 ? 6.995 -34.555 -51.464 1.00 70.72 158 ASP C C 1
ATOM 2212 O O . ASP C 1 20 ? 6.231 -35.424 -51.839 1.00 65.23 158 ASP C O 1
ATOM 2217 N N . ILE C 1 21 ? 6.657 -33.269 -51.404 1.00 75.64 159 ILE C N 1
ATOM 2218 C CA . ILE C 1 21 ? 5.308 -32.775 -51.648 1.00 72.52 159 ILE C CA 1
ATOM 2219 C C . ILE C 1 21 ? 5.069 -32.273 -53.070 1.00 68.08 159 ILE C C 1
ATOM 2220 O O . ILE C 1 21 ? 4.046 -31.671 -53.334 1.00 71.88 159 ILE C O 1
ATOM 2225 N N . ARG C 1 22 ? 6.009 -32.522 -53.985 1.00 73.45 160 ARG C N 1
ATOM 2226 C CA . ARG C 1 22 ? 5.910 -31.926 -55.320 1.00 84.66 160 ARG C CA 1
ATOM 2227 C C . ARG C 1 22 ? 4.826 -32.583 -56.185 1.00 73.62 160 ARG C C 1
ATOM 2228 O O . ARG C 1 22 ? 4.287 -31.941 -57.080 1.00 65.94 160 ARG C O 1
ATOM 2236 N N . THR C 1 23 ? 4.490 -33.836 -55.879 1.00 73.97 161 THR C N 1
ATOM 2237 C CA . THR C 1 23 ? 3.485 -34.578 -56.632 1.00 84.73 161 THR C CA 1
ATOM 2238 C C . THR C 1 23 ? 2.114 -34.700 -55.943 1.00 79.39 161 THR C C 1
ATOM 2239 O O . THR C 1 23 ? 1.202 -35.259 -56.544 1.00 81.07 161 THR C O 1
ATOM 2243 N N . ILE C 1 24 ? 1.956 -34.170 -54.718 1.00 86.08 162 ILE C N 1
ATOM 2244 C CA . ILE C 1 24 ? 0.684 -34.347 -53.970 1.00 81.77 162 ILE C CA 1
ATOM 2245 C C . ILE C 1 24 ? -0.452 -33.541 -54.591 1.00 66.29 162 ILE C C 1
ATOM 2246 O O . ILE C 1 24 ? -0.208 -32.533 -55.262 1.00 54.82 162 ILE C O 1
ATOM 2251 N N . GLU C 1 25 ? -1.682 -34.009 -54.406 1.00 63.41 163 GLU C N 1
ATOM 2252 C CA . GLU C 1 25 ? -2.856 -33.349 -54.982 1.00 73.27 163 GLU C CA 1
ATOM 2253 C C . GLU C 1 25 ? -3.100 -31.974 -54.339 1.00 69.03 163 GLU C C 1
ATOM 2254 O O . GLU C 1 25 ? -2.692 -31.730 -53.204 1.00 66.59 163 GLU C O 1
ATOM 2260 N N . ASP C 1 26 ? -3.744 -31.083 -55.093 1.00 63.57 164 ASP C N 1
ATOM 2261 C CA . ASP C 1 26 ? -4.025 -29.716 -54.642 1.00 62.16 164 ASP C CA 1
ATOM 2262 C C . ASP C 1 26 ? -4.789 -29.647 -53.308 1.00 58.06 164 ASP C C 1
ATOM 2263 O O . ASP C 1 26 ? -4.543 -28.742 -52.507 1.00 61.49 164 ASP C O 1
ATOM 2268 N N . SER C 1 27 ? -5.696 -30.591 -53.073 1.00 54.72 165 SER C N 1
ATOM 2269 C CA . SER C 1 27 ? -6.511 -30.571 -51.866 1.00 58.10 165 SER C CA 1
ATOM 2270 C C . SER C 1 27 ? -5.651 -30.709 -50.611 1.00 54.47 165 SER C C 1
ATOM 2271 O O . SER C 1 27 ? -5.898 -30.019 -49.611 1.00 55.96 165 SER C O 1
ATOM 2274 N N . LYS C 1 28 ? -4.648 -31.585 -50.679 1.00 56.47 166 LYS C N 1
ATOM 2275 C CA . LYS C 1 28 ? -3.707 -31.775 -49.572 1.00 54.36 166 LYS C CA 1
ATOM 2276 C C . LYS C 1 28 ? -2.714 -30.616 -49.462 1.00 57.72 166 LYS C C 1
ATOM 2277 O O . LYS C 1 28 ? -2.373 -30.193 -48.351 1.00 67.35 166 LYS C O 1
ATOM 2283 N N . LEU C 1 29 ? -2.263 -30.100 -50.605 1.00 57.13 167 LEU C N 1
ATOM 2284 C CA . LEU C 1 29 ? -1.406 -28.913 -50.623 1.00 52.08 167 LEU C CA 1
ATOM 2285 C C . LEU C 1 29 ? -2.104 -27.696 -49.992 1.00 51.61 167 LEU C C 1
ATOM 2286 O O . LEU C 1 29 ? -1.477 -26.932 -49.253 1.00 51.66 167 LEU C O 1
ATOM 2291 N N . ARG C 1 30 ? -3.391 -27.527 -50.293 1.00 44.87 168 ARG C N 1
ATOM 2292 C CA . ARG C 1 30 ? -4.205 -26.477 -49.683 1.00 39.96 168 ARG C CA 1
ATOM 2293 C C . ARG C 1 30 ? -4.293 -26.644 -48.160 1.00 39.85 168 ARG C C 1
ATOM 2294 O O . ARG C 1 30 ? -4.240 -25.659 -47.414 1.00 37.53 168 ARG C O 1
ATOM 2302 N N . ALA C 1 31 ? -4.447 -27.884 -47.707 1.00 35.71 169 ALA C N 1
ATOM 2303 C CA . ALA C 1 31 ? -4.510 -28.160 -46.279 1.00 37.56 169 ALA C CA 1
ATOM 2304 C C . ALA C 1 31 ? -3.162 -27.877 -45.593 1.00 38.95 169 ALA C C 1
ATOM 2305 O O . ALA C 1 31 ? -3.129 -27.406 -44.451 1.00 38.46 169 ALA C O 1
ATOM 2307 N N . LEU C 1 32 ? -2.062 -28.173 -46.290 1.00 36.00 170 LEU C N 1
ATOM 2308 C CA . LEU C 1 32 ? -0.729 -27.878 -45.778 1.00 38.17 170 LEU C CA 1
ATOM 2309 C C . LEU C 1 32 ? -0.467 -26.379 -45.613 1.00 42.26 170 LEU C C 1
ATOM 2310 O O . LEU C 1 32 ? 0.248 -25.967 -44.694 1.00 35.14 170 LEU C O 1
ATOM 2315 N N . LEU C 1 33 ? -1.038 -25.567 -46.498 1.00 42.28 171 LEU C N 1
ATOM 2316 C CA . LEU C 1 33 ? -1.011 -24.119 -46.312 1.00 38.90 171 LEU C CA 1
ATOM 2317 C C . LEU C 1 33 ? -1.662 -23.722 -44.978 1.00 38.46 171 LEU C C 1
ATOM 2318 O O . LEU C 1 33 ? -1.116 -22.908 -44.232 1.00 45.29 171 LEU C O 1
ATOM 2323 N N . THR C 1 34 ? -2.815 -24.319 -44.677 1.00 34.73 172 THR C N 1
ATOM 2324 C CA . THR C 1 34 ? -3.508 -24.096 -43.405 1.00 33.35 172 THR C CA 1
ATOM 2325 C C . THR C 1 34 ? -2.658 -24.546 -42.226 1.00 32.96 172 THR C C 1
ATOM 2326 O O . THR C 1 34 ? -2.576 -23.839 -41.223 1.00 34.21 172 THR C O 1
ATOM 2330 N N . LEU C 1 35 ? -2.022 -25.708 -42.352 1.00 34.39 173 LEU C N 1
ATOM 2331 C CA . LEU C 1 35 ? -1.107 -26.193 -41.322 1.00 33.57 173 LEU C CA 1
ATOM 2332 C C . LEU C 1 35 ? -0.014 -25.166 -41.029 1.00 33.74 173 LEU C C 1
ATOM 2333 O O . LEU C 1 35 ? 0.214 -24.840 -39.874 1.00 41.42 173 LEU C O 1
ATOM 2338 N N . CYS C 1 36 ? 0.624 -24.641 -42.071 1.00 32.45 174 CYS C N 1
ATOM 2339 C CA . CYS C 1 36 ? 1.625 -23.600 -41.907 1.00 33.75 174 CYS C CA 1
ATOM 2340 C C . CYS C 1 36 ? 1.073 -22.345 -41.226 1.00 36.59 174 CYS C C 1
ATOM 2341 O O . CYS C 1 36 ? 1.725 -21.755 -40.356 1.00 34.11 174 CYS C O 1
ATOM 2344 N N . ALA C 1 37 ? -0.136 -21.949 -41.617 1.00 34.78 175 ALA C N 1
ATOM 2345 C CA . ALA C 1 37 ? -0.781 -20.769 -41.050 1.00 32.58 175 ALA C CA 1
ATOM 2346 C C . ALA C 1 37 ? -1.103 -20.952 -39.566 1.00 31.94 175 ALA C C 1
ATOM 2347 O O . ALA C 1 37 ? -0.809 -20.086 -38.726 1.00 32.69 175 ALA C O 1
ATOM 2349 N N . VAL C 1 38 ? -1.692 -22.093 -39.237 1.00 30.19 176 VAL C N 1
ATOM 2350 C CA . VAL C 1 38 ? -2.016 -22.405 -37.847 1.00 33.80 176 VAL C CA 1
ATOM 2351 C C . VAL C 1 38 ? -0.730 -22.471 -37.011 1.00 36.65 176 VAL C C 1
ATOM 2352 O O . VAL C 1 38 ? -0.656 -21.903 -35.922 1.00 30.42 176 VAL C O 1
ATOM 2356 N N . MET C 1 39 ? 0.279 -23.145 -37.555 1.00 40.08 177 MET C N 1
ATOM 2357 C CA . MET C 1 39 ? 1.550 -23.328 -36.866 1.00 40.02 177 MET C CA 1
ATOM 2358 C C . MET C 1 39 ? 2.300 -22.003 -36.666 1.00 35.69 177 MET C C 1
ATOM 2359 O O . MET C 1 39 ? 2.861 -21.763 -35.601 1.00 31.46 177 MET C O 1
ATOM 2364 N N . THR C 1 40 ? 2.273 -21.136 -37.674 1.00 30.99 178 THR C N 1
ATOM 2365 C CA . THR C 1 40 ? 2.818 -19.787 -37.548 1.00 29.19 178 THR C CA 1
ATOM 2366 C C . THR C 1 40 ? 2.217 -19.046 -36.352 1.00 29.51 178 THR C C 1
ATOM 2367 O O . THR C 1 40 ? 2.938 -18.375 -35.616 1.00 28.52 178 THR C O 1
ATOM 2371 N N . ARG C 1 41 ? 0.907 -19.196 -36.157 1.00 28.96 179 ARG C N 1
ATOM 2372 C CA . ARG C 1 41 ? 0.214 -18.558 -35.031 1.00 27.30 179 ARG C CA 1
ATOM 2373 C C . ARG C 1 41 ? 0.516 -19.145 -33.646 1.00 27.87 179 ARG C C 1
ATOM 2374 O O . ARG C 1 41 ? 0.091 -18.579 -32.651 1.00 32.52 179 ARG C O 1
ATOM 2382 N N . LYS C 1 42 ? 1.243 -20.259 -33.581 1.00 28.90 180 LYS C N 1
ATOM 2383 C CA . LYS C 1 42 ? 1.739 -20.804 -32.306 1.00 28.10 180 LYS C CA 1
ATOM 2384 C C . LYS C 1 42 ? 3.117 -20.245 -31.904 1.00 25.75 180 LYS C C 1
ATOM 2385 O O . LYS C 1 42 ? 3.641 -20.626 -30.870 1.00 23.66 180 LYS C O 1
ATOM 2391 N N . PHE C 1 43 ? 3.680 -19.362 -32.726 1.00 25.61 181 PHE C N 1
ATOM 2392 C CA . PHE C 1 43 ? 4.886 -18.611 -32.399 1.00 26.16 181 PHE C CA 1
ATOM 2393 C C . PHE C 1 43 ? 4.479 -17.246 -31.877 1.00 25.74 181 PHE C C 1
ATOM 2394 O O . PHE C 1 43 ? 3.530 -16.637 -32.388 1.00 24.77 181 PHE C O 1
ATOM 2402 N N . SER C 1 44 ? 5.198 -16.760 -30.863 1.00 24.80 182 SER C N 1
ATOM 2403 C CA . SER C 1 44 ? 5.060 -15.374 -30.433 1.00 27.72 182 SER C CA 1
ATOM 2404 C C . SER C 1 44 ? 5.418 -14.447 -31.596 1.00 27.67 182 SER C C 1
ATOM 2405 O O . SER C 1 44 ? 6.203 -14.818 -32.473 1.00 29.25 182 SER C O 1
ATOM 2408 N N . LYS C 1 45 ? 4.840 -13.255 -31.596 1.00 28.27 183 LYS C N 1
ATOM 2409 C CA . LYS C 1 45 ? 5.061 -12.276 -32.666 1.00 32.17 183 LYS C CA 1
ATOM 2410 C C . LYS C 1 45 ? 6.560 -11.961 -32.825 1.00 31.52 183 LYS C C 1
ATOM 2411 O O . LYS C 1 45 ? 7.066 -11.780 -33.934 1.00 29.17 183 LYS C O 1
ATOM 2417 N N . SER C 1 46 ? 7.264 -11.938 -31.694 1.00 32.23 184 SER C N 1
ATOM 2418 C CA . SER C 1 46 ? 8.708 -11.681 -31.636 1.00 31.68 184 SER C CA 1
ATOM 2419 C C . SER C 1 46 ? 9.566 -12.669 -32.419 1.00 30.21 184 SER C C 1
ATOM 2420 O O . SER C 1 46 ? 10.667 -12.322 -32.846 1.00 38.97 184 SER C O 1
ATOM 2423 N N . GLN C 1 47 ? 9.073 -13.889 -32.601 1.00 31.36 185 GLN C N 1
ATOM 2424 C CA . GLN C 1 47 ? 9.827 -14.930 -33.308 1.00 31.63 185 GLN C CA 1
ATOM 2425 C C . GLN C 1 47 ? 9.692 -14.907 -34.828 1.00 32.17 185 GLN C C 1
ATOM 2426 O O . GLN C 1 47 ? 10.374 -15.668 -35.499 1.00 30.41 185 GLN C O 1
ATOM 2432 N N . LEU C 1 48 ? 8.855 -14.033 -35.371 1.00 34.21 186 LEU C N 1
ATOM 2433 C CA . LEU C 1 48 ? 8.621 -14.005 -36.813 1.00 35.00 186 LEU C CA 1
ATOM 2434 C C . LEU C 1 48 ? 9.833 -13.574 -37.629 1.00 33.09 186 LEU C C 1
ATOM 2435 O O . LEU C 1 48 ? 10.037 -14.088 -38.722 1.00 29.99 186 LEU C O 1
ATOM 2440 N N . SER C 1 49 ? 10.629 -12.637 -37.111 1.00 42.86 187 SER C N 1
ATOM 2441 C CA . SER C 1 49 ? 11.866 -12.207 -37.802 1.00 43.99 187 SER C CA 1
ATOM 2442 C C . SER C 1 49 ? 12.874 -13.354 -37.840 1.00 45.40 187 SER C C 1
ATOM 2443 O O . SER C 1 49 ? 13.519 -13.565 -38.858 1.00 44.50 187 SER C O 1
ATOM 2446 N N . LEU C 1 50 ? 12.987 -14.098 -36.739 1.00 42.81 188 LEU C N 1
ATOM 2447 C CA . LEU C 1 50 ? 13.852 -15.282 -36.678 1.00 41.43 188 LEU C CA 1
ATOM 2448 C C . LEU C 1 50 ? 13.374 -16.390 -37.619 1.00 39.20 188 LEU C C 1
ATOM 2449 O O . LEU C 1 50 ? 14.175 -17.101 -38.228 1.00 40.65 188 LEU C O 1
ATOM 2454 N N . LEU C 1 51 ? 12.062 -16.532 -37.721 1.00 43.33 189 LEU C N 1
ATOM 2455 C CA . LEU C 1 51 ? 11.447 -17.452 -38.664 1.00 46.49 189 LEU C CA 1
ATOM 2456 C C . LEU C 1 51 ? 11.822 -17.069 -40.106 1.00 47.00 189 LEU C C 1
ATOM 2457 O O . LEU C 1 51 ? 12.243 -17.920 -40.898 1.00 44.59 189 LEU C O 1
ATOM 2462 N N . CYS C 1 52 ? 11.682 -15.786 -40.418 1.00 40.85 190 CYS C N 1
ATOM 2463 C CA . CYS C 1 52 ? 12.078 -15.234 -41.716 1.00 48.81 190 CYS C CA 1
ATOM 2464 C C . CYS C 1 52 ? 13.564 -15.428 -42.019 1.00 53.10 190 CYS C C 1
ATOM 2465 O O . CYS C 1 52 ? 13.918 -15.904 -43.091 1.00 54.72 190 CYS C O 1
ATOM 2468 N N . GLU C 1 53 ? 14.418 -15.049 -41.074 1.00 62.77 191 GLU C N 1
ATOM 2469 C CA . GLU C 1 53 ? 15.872 -15.183 -41.232 1.00 59.07 191 GLU C CA 1
ATOM 2470 C C . GLU C 1 53 ? 16.295 -16.640 -41.477 1.00 52.39 191 GLU C C 1
ATOM 2471 O O . GLU C 1 53 ? 17.094 -16.917 -42.367 1.00 50.52 191 GLU C O 1
ATOM 2477 N N . THR C 1 54 ? 15.728 -17.564 -40.710 1.00 45.97 192 THR C N 1
ATOM 2478 C CA . THR C 1 54 ? 15.988 -18.996 -40.885 1.00 46.93 192 THR C CA 1
ATOM 2479 C C . THR C 1 54 ? 15.471 -19.532 -42.233 1.00 50.96 192 THR C C 1
ATOM 2480 O O . THR C 1 54 ? 16.100 -20.394 -42.844 1.00 46.46 192 THR C O 1
ATOM 2484 N N . HIS C 1 55 ? 14.323 -19.031 -42.673 1.00 55.46 193 HIS C N 1
ATOM 2485 C CA . HIS C 1 55 ? 13.752 -19.399 -43.972 1.00 59.03 193 HIS C CA 1
ATOM 2486 C C . HIS C 1 55 ? 14.716 -18.997 -45.085 1.00 51.03 193 HIS C C 1
ATOM 2487 O O . HIS C 1 55 ? 15.031 -19.794 -45.967 1.00 42.63 193 HIS C O 1
ATOM 2494 N N . LEU C 1 56 ? 15.191 -17.755 -45.023 1.00 52.73 194 LEU C N 1
ATOM 2495 C CA . LEU C 1 56 ? 16.138 -17.235 -46.011 1.00 52.15 194 LEU C CA 1
ATOM 2496 C C . LEU C 1 56 ? 17.430 -18.048 -46.029 1.00 51.09 194 LEU C C 1
ATOM 2497 O O . LEU C 1 56 ? 17.892 -18.439 -47.093 1.00 47.26 194 LEU C O 1
ATOM 2502 N N . ARG C 1 57 ? 18.001 -18.286 -44.853 1.00 54.72 195 ARG C N 1
ATOM 2503 C CA . ARG C 1 57 ? 19.256 -19.012 -44.730 1.00 65.02 195 ARG C CA 1
ATOM 2504 C C . ARG C 1 57 ? 19.147 -20.420 -45.310 1.00 66.33 195 ARG C C 1
ATOM 2505 O O . ARG C 1 57 ? 19.961 -20.803 -46.146 1.00 77.45 195 ARG C O 1
ATOM 2513 N N . ARG C 1 58 ? 18.134 -21.167 -44.891 1.00 69.42 196 ARG C N 1
ATOM 2514 C CA . ARG C 1 58 ? 17.946 -22.549 -45.359 1.00 67.99 196 ARG C CA 1
ATOM 2515 C C . ARG C 1 58 ? 17.648 -22.655 -46.863 1.00 69.30 196 ARG C C 1
ATOM 2516 O O . ARG C 1 58 ? 18.120 -23.581 -47.517 1.00 75.08 196 ARG C O 1
ATOM 2524 N N . GLU C 1 59 ? 16.863 -21.720 -47.397 1.00 64.68 197 GLU C N 1
ATOM 2525 C CA . GLU C 1 59 ? 16.514 -21.733 -48.816 1.00 62.60 197 GLU C CA 1
ATOM 2526 C C . GLU C 1 59 ? 17.570 -21.119 -49.747 1.00 68.76 197 GLU C C 1
ATOM 2527 O O . GLU C 1 59 ? 17.455 -21.248 -50.964 1.00 68.36 197 GLU C O 1
ATOM 2533 N N . GLY C 1 60 ? 18.579 -20.465 -49.179 1.00 63.01 198 GLY C N 1
ATOM 2534 C CA . GLY C 1 60 ? 19.631 -19.822 -49.953 1.00 59.27 198 GLY C CA 1
ATOM 2535 C C . GLY C 1 60 ? 19.164 -18.555 -50.641 1.00 60.93 198 GLY C C 1
ATOM 2536 O O . GLY C 1 60 ? 19.594 -18.260 -51.748 1.00 74.31 198 GLY C O 1
ATOM 2537 N N . LEU C 1 61 ? 18.283 -17.813 -49.983 1.00 70.42 199 LEU C N 1
ATOM 2538 C CA . LEU C 1 61 ? 17.697 -16.599 -50.546 1.00 68.90 199 LEU C CA 1
ATOM 2539 C C . LEU C 1 61 ? 18.485 -15.381 -50.070 1.00 67.94 199 LEU C C 1
ATOM 2540 O O . LEU C 1 61 ? 19.016 -15.372 -48.956 1.00 80.70 199 LEU C O 1
ATOM 2545 N N . GLY C 1 62 ? 18.552 -14.355 -50.913 1.00 64.27 200 GLY C N 1
ATOM 2546 C CA . GLY C 1 62 ? 19.257 -13.121 -50.572 1.00 71.54 200 GLY C CA 1
ATOM 2547 C C . GLY C 1 62 ? 18.480 -12.254 -49.607 1.00 65.10 200 GLY C C 1
ATOM 2548 O O . GLY C 1 62 ? 17.275 -12.440 -49.437 1.00 74.88 200 GLY C O 1
ATOM 2549 N N . GLN C 1 63 ? 19.166 -11.292 -48.991 0.70 61.53 201 GLN C N 1
ATOM 2550 C CA . GLN C 1 63 ? 18.526 -10.358 -48.054 0.70 60.13 201 GLN C CA 1
ATOM 2551 C C . GLN C 1 63 ? 17.410 -9.534 -48.684 0.70 54.99 201 GLN C C 1
ATOM 2552 O O . GLN C 1 63 ? 16.485 -9.124 -47.987 0.70 56.24 201 GLN C O 1
ATOM 2558 N N . ASP C 1 64 ? 17.485 -9.303 -49.991 1.00 56.76 202 ASP C N 1
ATOM 2559 C CA . ASP C 1 64 ? 16.405 -8.620 -50.720 1.00 66.72 202 ASP C CA 1
ATOM 2560 C C . ASP C 1 64 ? 15.046 -9.354 -50.687 1.00 67.31 202 ASP C C 1
ATOM 2561 O O . ASP C 1 64 ? 14.007 -8.734 -50.927 1.00 67.27 202 ASP C O 1
ATOM 2566 N N . GLN C 1 65 ? 15.055 -10.653 -50.384 1.00 80.05 203 GLN C N 1
ATOM 2567 C CA . GLN C 1 65 ? 13.816 -11.425 -50.200 1.00 81.47 203 GLN C CA 1
ATOM 2568 C C . GLN C 1 65 ? 13.245 -11.409 -48.769 1.00 67.83 203 GLN C C 1
ATOM 2569 O O . GLN C 1 65 ? 12.189 -11.986 -48.539 1.00 65.74 203 GLN C O 1
ATOM 2575 N N . ALA C 1 66 ? 13.915 -10.749 -47.824 1.00 60.76 204 ALA C N 1
ATOM 2576 C CA . ALA C 1 66 ? 13.448 -10.688 -46.434 1.00 57.97 204 ALA C CA 1
ATOM 2577 C C . ALA C 1 66 ? 12.104 -9.976 -46.273 1.00 59.28 204 ALA C C 1
ATOM 2578 O O . ALA C 1 66 ? 11.274 -10.405 -45.484 1.00 57.77 204 ALA C O 1
ATOM 2580 N N . GLU C 1 67 ? 11.890 -8.896 -47.020 1.00 64.71 205 GLU C N 1
ATOM 2581 C CA . GLU C 1 67 ? 10.640 -8.133 -46.920 1.00 63.60 205 GLU C CA 1
ATOM 2582 C C . GLU C 1 67 ? 9.414 -8.983 -47.275 1.00 60.29 205 GLU C C 1
ATOM 2583 O O . GLU C 1 67 ? 8.499 -9.081 -46.458 1.00 69.67 205 GLU C O 1
ATOM 2589 N N . PRO C 1 68 ? 9.389 -9.608 -48.472 1.00 64.81 206 PRO C N 1
ATOM 2590 C CA . PRO C 1 68 ? 8.207 -10.434 -48.801 1.00 64.40 206 PRO C CA 1
ATOM 2591 C C . PRO C 1 68 ? 8.028 -11.676 -47.925 1.00 55.03 206 PRO C C 1
ATOM 2592 O O . PRO C 1 68 ? 6.894 -12.047 -47.639 1.00 57.44 206 PRO C O 1
ATOM 2596 N N . VAL C 1 69 ? 9.126 -12.296 -47.499 1.00 50.63 207 VAL C N 1
ATOM 2597 C CA . VAL C 1 69 ? 9.066 -13.493 -46.655 1.00 49.60 207 VAL C CA 1
ATOM 2598 C C . VAL C 1 69 ? 8.541 -13.153 -45.264 1.00 48.27 207 VAL C C 1
ATOM 2599 O O . VAL C 1 69 ? 7.648 -13.829 -44.765 1.00 54.76 207 VAL C O 1
ATOM 2603 N N . LEU C 1 70 ? 9.095 -12.118 -44.642 1.00 48.17 208 LEU C N 1
ATOM 2604 C CA . LEU C 1 70 ? 8.596 -11.652 -43.349 1.00 47.12 208 LEU C CA 1
ATOM 2605 C C . LEU C 1 70 ? 7.127 -11.229 -43.443 1.00 43.27 208 LEU C C 1
ATOM 2606 O O . LEU C 1 70 ? 6.339 -11.526 -42.545 1.00 47.80 208 LEU C O 1
ATOM 2611 N N . GLU C 1 71 ? 6.763 -10.553 -44.532 1.00 46.47 209 GLU C N 1
ATOM 2612 C CA . GLU C 1 71 ? 5.376 -10.128 -44.747 1.00 48.33 209 GLU C CA 1
ATOM 2613 C C . GLU C 1 71 ? 4.417 -11.324 -44.774 1.00 43.34 209 GLU C C 1
ATOM 2614 O O . GLU C 1 71 ? 3.343 -11.260 -44.175 1.00 40.26 209 GLU C O 1
ATOM 2620 N N . VAL C 1 72 ? 4.813 -12.409 -45.438 1.00 37.75 210 VAL C N 1
ATOM 2621 C CA . VAL C 1 72 ? 4.015 -13.631 -45.444 1.00 39.79 210 VAL C CA 1
ATOM 2622 C C . VAL C 1 72 ? 3.796 -14.124 -44.016 1.00 37.25 210 VAL C C 1
ATOM 2623 O O . VAL C 1 72 ? 2.666 -14.405 -43.627 1.00 39.64 210 VAL C O 1
ATOM 2627 N N . TYR C 1 73 ? 4.868 -14.208 -43.234 1.00 37.10 211 TYR C N 1
ATOM 2628 C CA . TYR C 1 73 ? 4.757 -14.720 -41.864 1.00 35.25 211 TYR C CA 1
ATOM 2629 C C . TYR C 1 73 ? 3.931 -13.794 -40.969 1.00 33.70 211 TYR C C 1
ATOM 2630 O O . TYR C 1 73 ? 3.072 -14.264 -40.229 1.00 32.77 211 TYR C O 1
ATOM 2639 N N . GLN C 1 74 ? 4.172 -12.490 -41.064 1.00 35.69 212 GLN C N 1
ATOM 2640 C CA . GLN C 1 74 ? 3.395 -11.498 -40.310 1.00 39.33 212 GLN C CA 1
ATOM 2641 C C . GLN C 1 74 ? 1.907 -11.564 -40.603 1.00 38.68 212 GLN C C 1
ATOM 2642 O O . GLN C 1 74 ? 1.087 -11.567 -39.680 1.00 39.37 212 GLN C O 1
ATOM 2648 N N . ARG C 1 75 ? 1.567 -11.625 -41.890 1.00 36.75 213 ARG C N 1
ATOM 2649 C CA . ARG C 1 75 ? 0.169 -11.566 -42.325 1.00 35.65 213 ARG C CA 1
ATOM 2650 C C . ARG C 1 75 ? -0.576 -12.886 -42.126 1.00 35.44 213 ARG C C 1
ATOM 2651 O O . ARG C 1 75 ? -1.800 -12.888 -42.007 1.00 36.48 213 ARG C O 1
ATOM 2659 N N . LEU C 1 76 ? 0.150 -14.004 -42.089 1.00 32.33 214 LEU C N 1
ATOM 2660 C CA . LEU C 1 76 ? -0.416 -15.273 -41.621 1.00 30.31 214 LEU C CA 1
ATOM 2661 C C . LEU C 1 76 ? -0.658 -15.267 -40.111 1.00 28.71 214 LEU C C 1
ATOM 2662 O O . LEU C 1 76 ? -1.663 -15.794 -39.642 1.00 30.79 214 LEU C O 1
ATOM 2667 N N . HIS C 1 77 ? 0.265 -14.674 -39.363 1.00 28.22 215 HIS C N 1
ATOM 2668 C CA . HIS C 1 77 ? 0.171 -14.594 -37.901 1.00 28.75 215 HIS C CA 1
ATOM 2669 C C . HIS C 1 77 ? -1.055 -13.800 -37.431 1.00 30.14 215 HIS C C 1
ATOM 2670 O O . HIS C 1 77 ? -1.677 -14.153 -36.430 1.00 33.02 215 HIS C O 1
ATOM 2677 N N . SER C 1 78 ? -1.392 -12.740 -38.166 1.00 32.86 216 SER C N 1
ATOM 2678 C CA . SER C 1 78 ? -2.544 -11.879 -37.860 1.00 35.60 216 SER C CA 1
ATOM 2679 C C . SER C 1 78 ? -3.778 -12.175 -38.729 1.00 39.59 216 SER C C 1
ATOM 2680 O O . SER C 1 78 ? -4.748 -11.422 -38.702 1.00 37.02 216 SER C O 1
ATOM 2683 N N . ASP C 1 79 ? -3.752 -13.268 -39.490 1.00 46.49 217 ASP C N 1
ATOM 2684 C CA . ASP C 1 79 ? -4.816 -13.571 -40.440 1.00 41.94 217 ASP C CA 1
ATOM 2685 C C . ASP C 1 79 ? -6.114 -13.876 -39.702 1.00 39.61 217 ASP C C 1
ATOM 2686 O O . ASP C 1 79 ? -6.114 -14.596 -38.709 1.00 46.41 217 ASP C O 1
ATOM 2691 N N . LYS C 1 80 ? -7.207 -13.298 -40.183 1.00 53.68 218 LYS C N 1
ATOM 2692 C CA . LYS C 1 80 ? -8.540 -13.524 -39.636 1.00 64.70 218 LYS C CA 1
ATOM 2693 C C . LYS C 1 80 ? -9.381 -14.161 -40.742 1.00 54.24 218 LYS C C 1
ATOM 2694 O O . LYS C 1 80 ? -9.406 -13.661 -41.878 1.00 44.49 218 LYS C O 1
ATOM 2700 N N . GLY C 1 81 ? -10.021 -15.283 -40.419 1.00 41.63 219 GLY C N 1
ATOM 2701 C CA . GLY C 1 81 ? -10.876 -15.982 -41.365 1.00 43.72 219 GLY C CA 1
ATOM 2702 C C . GLY C 1 81 ? -10.199 -16.528 -42.611 1.00 41.93 219 GLY C C 1
ATOM 2703 O O . GLY C 1 81 ? -10.867 -16.796 -43.599 1.00 53.28 219 GLY C O 1
ATOM 2704 N N . GLY C 1 82 ? -8.883 -16.710 -42.561 1.00 47.78 220 GLY C N 1
ATOM 2705 C CA . GLY C 1 82 ? -8.117 -17.253 -43.686 1.00 45.66 220 GLY C CA 1
ATOM 2706 C C . GLY C 1 82 ? -8.064 -16.397 -44.936 1.00 43.71 220 GLY C C 1
ATOM 2707 O O . GLY C 1 82 ? -7.850 -16.928 -46.025 1.00 40.78 220 GLY C O 1
ATOM 2708 N N . SER C 1 83 ? -8.247 -15.082 -44.781 1.00 45.80 221 SER C N 1
ATOM 2709 C CA . SER C 1 83 ? -8.287 -14.150 -45.908 1.00 42.62 221 SER C CA 1
ATOM 2710 C C . SER C 1 83 ? -6.955 -14.083 -46.656 1.00 39.72 221 SER C C 1
ATOM 2711 O O . SER C 1 83 ? -6.907 -14.258 -47.877 1.00 44.50 221 SER C O 1
ATOM 2714 N N . PHE C 1 84 ? -5.886 -13.816 -45.913 1.00 38.37 222 PHE C N 1
ATOM 2715 C CA . PHE C 1 84 ? -4.538 -13.755 -46.470 1.00 39.74 222 PHE C CA 1
ATOM 2716 C C . PHE C 1 84 ? -4.074 -15.119 -46.991 1.00 45.01 222 PHE C C 1
ATOM 2717 O O . PHE C 1 84 ? -3.443 -15.219 -48.053 1.00 42.65 222 PHE C O 1
ATOM 2725 N N . GLU C 1 85 ? -4.377 -16.154 -46.220 1.00 38.97 223 GLU C N 1
ATOM 2726 C CA . GLU C 1 85 ? -4.093 -17.530 -46.608 1.00 42.16 223 GLU C CA 1
ATOM 2727 C C . GLU C 1 85 ? -4.720 -17.860 -47.981 1.00 42.63 223 GLU C C 1
ATOM 2728 O O . GLU C 1 85 ? -4.061 -18.425 -48.854 1.00 46.43 223 GLU C O 1
ATOM 2734 N N . ALA C 1 86 ? -5.980 -17.471 -48.169 1.00 44.65 224 ALA C N 1
ATOM 2735 C CA . ALA C 1 86 ? -6.680 -17.669 -49.442 1.00 47.33 224 ALA C CA 1
ATOM 2736 C C . ALA C 1 86 ? -6.033 -16.876 -50.584 1.00 52.50 224 ALA C C 1
ATOM 2737 O O . ALA C 1 86 ? -5.962 -17.357 -51.718 1.00 49.55 224 ALA C O 1
ATOM 2739 N N . ALA C 1 87 ? -5.573 -15.665 -50.273 1.00 48.82 225 ALA C N 1
ATOM 2740 C CA . ALA C 1 87 ? -4.869 -14.828 -51.239 1.00 47.81 225 ALA C CA 1
ATOM 2741 C C . ALA C 1 87 ? -3.568 -15.479 -51.707 1.00 49.83 225 ALA C C 1
ATOM 2742 O O . ALA C 1 87 ? -3.272 -15.454 -52.894 1.00 51.05 225 ALA C O 1
ATOM 2744 N N . LEU C 1 88 ? -2.802 -16.063 -50.782 1.00 57.44 226 LEU C N 1
ATOM 2745 C CA . LEU C 1 88 ? -1.585 -16.801 -51.155 1.00 61.23 226 LEU C CA 1
ATOM 2746 C C . LEU C 1 88 ? -1.899 -17.933 -52.115 1.00 55.52 226 LEU C C 1
ATOM 2747 O O . LEU C 1 88 ? -1.227 -18.094 -53.128 1.00 55.67 226 LEU C O 1
ATOM 2752 N N . TRP C 1 89 ? -2.925 -18.709 -51.785 1.00 47.45 227 TRP C N 1
ATOM 2753 C CA . TRP C 1 89 ? -3.335 -19.825 -52.625 1.00 54.44 227 TRP C CA 1
ATOM 2754 C C . TRP C 1 89 ? -3.743 -19.368 -54.044 1.00 56.37 227 TRP C C 1
ATOM 2755 O O . TRP C 1 89 ? -3.352 -19.983 -55.037 1.00 58.88 227 TRP C O 1
ATOM 2766 N N . GLN C 1 90 ? -4.513 -18.286 -54.116 1.00 54.74 228 GLN C N 1
ATOM 2767 C CA . GLN C 1 90 ? -5.007 -17.753 -55.385 1.00 58.39 228 GLN C CA 1
ATOM 2768 C C . GLN C 1 90 ? -3.890 -17.159 -56.252 1.00 57.74 228 GLN C C 1
ATOM 2769 O O . GLN C 1 90 ? -3.849 -17.390 -57.460 1.00 61.85 228 GLN C O 1
ATOM 2775 N N . GLN C 1 91 ? -2.978 -16.427 -55.619 1.00 52.89 229 GLN C N 1
ATOM 2776 C CA . GLN C 1 91 ? -2.051 -15.523 -56.316 1.00 54.79 229 GLN C CA 1
ATOM 2777 C C . GLN C 1 91 ? -0.620 -16.043 -56.521 1.00 50.36 229 GLN C C 1
ATOM 2778 O O . GLN C 1 91 ? 0.099 -15.517 -57.363 1.00 58.98 229 GLN C O 1
ATOM 2784 N N . TRP C 1 92 ? -0.204 -17.052 -55.762 1.00 53.46 230 TRP C N 1
ATOM 2785 C CA . TRP C 1 92 ? 1.102 -17.696 -55.966 1.00 57.22 230 TRP C CA 1
ATOM 2786 C C . TRP C 1 92 ? 0.958 -18.919 -56.859 1.00 60.03 230 TRP C C 1
ATOM 2787 O O . TRP C 1 92 ? -0.081 -19.589 -56.847 1.00 71.99 230 TRP C O 1
ATOM 2798 N N . ASP C 1 93 ? 2.014 -19.219 -57.610 1.00 63.98 231 ASP C N 1
ATOM 2799 C CA . ASP C 1 93 ? 2.068 -20.458 -58.383 1.00 67.91 231 ASP C CA 1
ATOM 2800 C C . ASP C 1 93 ? 2.373 -21.634 -57.457 1.00 57.09 231 ASP C C 1
ATOM 2801 O O . ASP C 1 93 ? 2.890 -21.468 -56.351 1.00 62.70 231 ASP C O 1
ATOM 2806 N N . ARG C 1 94 ? 2.042 -22.825 -57.936 1.00 56.87 232 ARG C N 1
ATOM 2807 C CA . ARG C 1 94 ? 2.168 -24.058 -57.170 1.00 57.72 232 ARG C CA 1
ATOM 2808 C C . ARG C 1 94 ? 3.605 -24.324 -56.679 1.00 60.98 232 ARG C C 1
ATOM 2809 O O . ARG C 1 94 ? 3.802 -24.796 -55.556 1.00 66.69 232 ARG C O 1
ATOM 2817 N N . GLN C 1 95 ? 4.597 -24.017 -57.516 1.00 67.24 233 GLN C N 1
ATOM 2818 C CA . GLN C 1 95 ? 5.995 -24.246 -57.166 1.00 63.21 233 GLN C CA 1
ATOM 2819 C C . GLN C 1 95 ? 6.423 -23.371 -55.977 1.00 59.95 233 GLN C C 1
ATOM 2820 O O . GLN C 1 95 ? 7.104 -23.849 -55.072 1.00 57.87 233 GLN C O 1
ATOM 2826 N N . SER C 1 96 ? 5.998 -22.107 -55.964 1.00 48.77 234 SER C N 1
ATOM 2827 C CA . SER C 1 96 ? 6.283 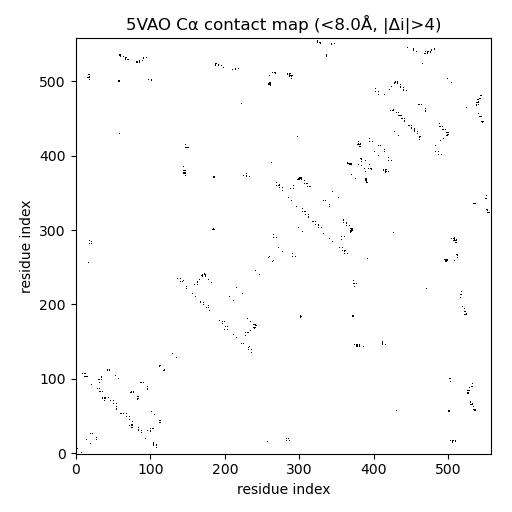-21.213 -54.838 1.00 49.77 234 SER C CA 1
ATOM 2828 C C . SER C 1 96 ? 5.661 -21.697 -53.524 1.00 59.12 234 SER C C 1
ATOM 2829 O O . SER C 1 96 ? 6.310 -21.654 -52.475 1.00 57.03 234 SER C O 1
ATOM 2832 N N . LEU C 1 97 ? 4.404 -22.138 -53.590 1.00 55.91 235 LEU C N 1
ATOM 2833 C CA . LEU C 1 97 ? 3.695 -22.634 -52.415 1.00 53.85 235 LEU C CA 1
ATOM 2834 C C . LEU C 1 97 ? 4.378 -23.868 -51.838 1.00 49.74 235 LEU C C 1
ATOM 2835 O O . LEU C 1 97 ? 4.592 -23.948 -50.634 1.00 60.47 235 LEU C O 1
ATOM 2840 N N . ILE C 1 98 ? 4.725 -24.810 -52.710 1.00 60.04 236 ILE C N 1
ATOM 2841 C CA . ILE C 1 98 ? 5.419 -26.044 -52.318 1.00 65.37 236 ILE C CA 1
ATOM 2842 C C . ILE C 1 98 ? 6.739 -25.755 -51.593 1.00 68.22 236 ILE C C 1
ATOM 2843 O O . ILE C 1 98 ? 7.035 -26.344 -50.546 1.00 44.76 236 ILE C O 1
ATOM 2848 N N . MET C 1 99 ? 7.514 -24.836 -52.156 1.00 70.76 237 MET C N 1
ATOM 2849 C CA . MET C 1 99 ? 8.821 -24.524 -51.612 1.00 61.00 237 MET C CA 1
ATOM 2850 C C . MET C 1 99 ? 8.728 -23.798 -50.283 1.00 51.40 237 MET C C 1
ATOM 2851 O O . MET C 1 99 ? 9.525 -24.056 -49.382 1.00 56.42 237 MET C O 1
ATOM 2856 N N . PHE C 1 100 ? 7.744 -22.909 -50.155 1.00 51.47 238 PHE C N 1
ATOM 2857 C CA . PHE C 1 100 ? 7.537 -22.154 -48.911 1.00 47.46 238 PHE C CA 1
ATOM 2858 C C . PHE C 1 100 ? 7.047 -23.080 -47.812 1.00 49.17 238 PHE C C 1
ATOM 2859 O O . PHE C 1 100 ? 7.550 -23.032 -46.685 1.00 47.81 238 PHE C O 1
ATOM 2867 N N . ILE C 1 101 ? 6.059 -23.906 -48.142 1.00 45.56 239 ILE C N 1
ATOM 2868 C CA . ILE C 1 101 ? 5.489 -24.861 -47.196 1.00 41.67 239 ILE C CA 1
ATOM 2869 C C . ILE C 1 101 ? 6.538 -25.829 -46.665 1.00 43.58 239 ILE C C 1
ATOM 2870 O O . ILE C 1 101 ? 6.638 -26.015 -45.452 1.00 45.39 239 ILE C O 1
ATOM 2875 N N . THR C 1 102 ? 7.314 -26.437 -47.559 1.00 51.74 240 THR C N 1
ATOM 2876 C CA . THR C 1 102 ? 8.330 -27.408 -47.143 1.00 48.43 240 THR C CA 1
ATOM 2877 C C . THR C 1 102 ? 9.391 -26.732 -46.289 1.00 48.53 240 THR C C 1
ATOM 2878 O O . THR C 1 102 ? 9.840 -27.297 -45.296 1.00 45.97 240 THR C O 1
ATOM 2882 N N . ALA C 1 103 ? 9.792 -25.527 -46.688 1.00 49.26 241 ALA C N 1
ATOM 2883 C CA . ALA C 1 103 ? 10.765 -24.746 -45.935 1.00 53.21 241 ALA C CA 1
ATOM 2884 C C . ALA C 1 103 ? 10.263 -24.470 -44.519 1.00 57.36 241 ALA C C 1
ATOM 2885 O O . ALA C 1 103 ? 10.985 -24.689 -43.553 1.00 54.47 241 ALA C O 1
ATOM 2887 N N . PHE C 1 104 ? 9.019 -24.017 -44.405 1.00 48.41 242 PHE C N 1
ATOM 2888 C CA . PHE C 1 104 ? 8.447 -23.711 -43.101 1.00 46.66 242 PHE C CA 1
ATOM 2889 C C . PHE C 1 104 ? 8.376 -24.949 -42.204 1.00 44.53 242 PHE C C 1
ATOM 2890 O O . PHE C 1 104 ? 8.785 -24.904 -41.041 1.00 50.69 242 PHE C O 1
ATOM 2898 N N . LEU C 1 105 ? 7.840 -26.044 -42.735 1.00 43.76 243 LEU C N 1
ATOM 2899 C CA . LEU C 1 105 ? 7.662 -27.256 -41.938 1.00 46.10 243 LEU C CA 1
ATOM 2900 C C . LEU C 1 105 ? 8.978 -27.799 -41.385 1.00 51.87 243 LEU C C 1
ATOM 2901 O O . LEU C 1 105 ? 9.014 -28.326 -40.288 1.00 46.74 243 LEU C O 1
ATOM 2906 N N . ASN C 1 106 ? 10.050 -27.646 -42.149 1.00 59.31 244 ASN C N 1
ATOM 2907 C CA . ASN C 1 106 ? 11.377 -28.088 -41.719 1.00 64.52 244 ASN C CA 1
ATOM 2908 C C . ASN C 1 106 ? 12.067 -27.149 -40.717 1.00 57.76 244 ASN C C 1
ATOM 2909 O O . ASN C 1 106 ? 12.870 -27.615 -39.909 1.00 67.54 244 ASN C O 1
ATOM 2914 N N . ILE C 1 107 ? 11.749 -25.856 -40.750 1.00 48.63 245 ILE C N 1
ATOM 2915 C CA . ILE C 1 107 ? 12.296 -24.920 -39.752 1.00 51.73 245 ILE C CA 1
ATOM 2916 C C . ILE C 1 107 ? 11.439 -24.801 -38.482 1.00 47.19 245 ILE C C 1
ATOM 2917 O O . ILE C 1 107 ? 11.983 -24.653 -37.384 1.00 55.00 245 ILE C O 1
ATOM 2922 N N . ALA C 1 108 ? 10.117 -24.910 -38.629 1.00 43.63 246 ALA C N 1
ATOM 2923 C CA . ALA C 1 108 ? 9.176 -24.679 -37.518 1.00 46.36 246 ALA C CA 1
ATOM 2924 C C . ALA C 1 108 ? 9.361 -25.604 -36.310 1.00 42.71 246 ALA C C 1
ATOM 2925 O O . ALA C 1 108 ? 9.171 -25.192 -35.170 1.00 43.80 246 ALA C O 1
ATOM 2927 N N . LEU C 1 109 ? 9.732 -26.847 -36.574 1.00 47.14 247 LEU C N 1
ATOM 2928 C CA . LEU C 1 109 ? 9.930 -27.838 -35.528 1.00 50.81 247 LEU C CA 1
ATOM 2929 C C . LEU C 1 109 ? 11.243 -27.662 -34.763 1.00 43.08 247 LEU C C 1
ATOM 2930 O O . LEU C 1 109 ? 11.415 -28.288 -33.727 1.00 37.02 247 LEU C O 1
ATOM 2935 N N . GLN C 1 110 ? 12.160 -26.845 -35.284 1.00 44.52 248 GLN C N 1
ATOM 2936 C CA . GLN C 1 110 ? 13.453 -26.593 -34.643 1.00 55.26 248 GLN C CA 1
ATOM 2937 C C . GLN C 1 110 ? 13.579 -25.229 -33.963 1.00 47.21 248 GLN C C 1
ATOM 2938 O O . GLN C 1 110 ? 14.485 -25.052 -33.162 1.00 43.25 248 GLN C O 1
ATOM 2944 N N . LEU C 1 111 ? 12.706 -24.274 -34.282 1.00 47.08 249 LEU C N 1
ATOM 2945 C CA . LEU C 1 111 ? 12.783 -22.942 -33.677 1.00 46.21 249 LEU C CA 1
ATOM 2946 C C . LEU C 1 111 ? 11.971 -22.890 -32.392 1.00 38.65 249 LEU C C 1
ATOM 2947 O O . LEU C 1 111 ? 10.913 -23.501 -32.307 1.00 37.58 249 LEU C O 1
ATOM 2952 N N . PRO C 1 112 ? 12.471 -22.161 -31.376 1.00 35.97 250 PRO C N 1
ATOM 2953 C CA . PRO C 1 112 ? 11.653 -21.904 -30.206 1.00 36.59 250 PRO C CA 1
ATOM 2954 C C . PRO C 1 112 ? 10.406 -21.097 -30.544 1.00 34.44 250 PRO C C 1
ATOM 2955 O O . PRO C 1 112 ? 10.460 -20.239 -31.425 1.00 32.35 250 PRO C O 1
ATOM 2959 N N . CYS C 1 113 ? 9.305 -21.379 -29.842 1.00 30.52 251 CYS C N 1
ATOM 2960 C CA . CYS C 1 113 ? 8.052 -20.664 -30.061 1.00 32.89 251 CYS C CA 1
ATOM 2961 C C . CYS C 1 113 ? 7.902 -19.385 -29.221 1.00 30.41 251 CYS C C 1
ATOM 2962 O O . CYS C 1 113 ? 6.970 -18.629 -29.440 1.00 31.41 251 CYS C O 1
ATOM 2965 N N . GLU C 1 114 ? 8.810 -19.171 -28.269 1.00 28.86 252 GLU C N 1
ATOM 2966 C CA . GLU C 1 114 ? 8.896 -17.944 -27.472 1.00 30.15 252 GLU C CA 1
ATOM 2967 C C . GLU C 1 114 ? 10.336 -17.441 -27.484 1.00 26.64 252 GLU C C 1
ATOM 2968 O O . GLU C 1 114 ? 11.249 -18.216 -27.628 1.00 27.51 252 GLU C O 1
ATOM 2974 N N . SER C 1 115 ? 10.517 -16.141 -27.348 1.00 27.48 253 SER C N 1
ATOM 2975 C CA . SER C 1 115 ? 11.833 -15.489 -27.252 1.00 27.02 253 SER C CA 1
ATOM 2976 C C . SER C 1 115 ? 12.084 -14.758 -25.936 1.00 27.37 253 SER C C 1
ATOM 2977 O O . SER C 1 115 ? 13.234 -14.600 -25.533 1.00 30.41 253 SER C O 1
ATOM 2980 N N . SER C 1 116 ? 11.032 -14.264 -25.290 1.00 24.65 254 SER C N 1
ATOM 2981 C CA . SER C 1 116 ? 11.166 -13.410 -24.104 1.00 23.85 254 SER C CA 1
ATOM 2982 C C . SER C 1 116 ? 11.924 -14.118 -22.982 1.00 21.90 254 SER C C 1
ATOM 2983 O O . SER C 1 116 ? 11.495 -15.164 -22.535 1.00 21.83 254 SER C O 1
ATOM 2986 N N . ALA C 1 117 ? 13.025 -13.513 -22.547 1.00 21.07 255 ALA C N 1
ATOM 2987 C CA . ALA C 1 117 ? 13.973 -14.145 -21.632 1.00 21.63 255 ALA C CA 1
ATOM 2988 C C . ALA C 1 117 ? 13.347 -14.680 -20.347 1.00 23.08 255 ALA C C 1
ATOM 2989 O O . ALA C 1 117 ? 13.706 -15.765 -19.885 1.00 22.98 255 ALA C O 1
ATOM 2991 N N . VAL C 1 118 ? 12.417 -13.918 -19.767 1.00 24.97 256 VAL C N 1
ATOM 2992 C CA . VAL C 1 118 ? 11.751 -14.341 -18.529 1.00 27.38 256 VAL C CA 1
ATOM 2993 C C . VAL C 1 118 ? 10.907 -15.614 -18.761 1.00 28.81 256 VAL C C 1
ATOM 2994 O O . VAL C 1 118 ? 10.861 -16.497 -17.897 1.00 32.79 256 VAL C O 1
ATOM 2998 N N . VAL C 1 119 ? 10.265 -15.692 -19.929 1.00 26.22 257 VAL C N 1
ATOM 2999 C CA . VAL C 1 119 ? 9.470 -16.863 -20.322 1.00 25.11 257 VAL C CA 1
ATOM 3000 C C . VAL C 1 119 ? 10.396 -18.042 -20.593 1.00 23.36 257 VAL C C 1
ATOM 3001 O O . VAL C 1 119 ? 10.215 -19.124 -20.056 1.00 25.33 257 VAL C O 1
ATOM 3005 N N . VAL C 1 120 ? 11.400 -17.813 -21.416 1.00 24.81 258 VAL C N 1
ATOM 3006 C CA . VAL C 1 120 ? 12.321 -18.875 -21.840 1.00 25.62 258 VAL C CA 1
ATOM 3007 C C . VAL C 1 120 ? 13.113 -19.432 -20.640 1.00 24.50 258 VAL C C 1
ATOM 3008 O O . VAL C 1 120 ? 13.166 -20.648 -20.456 1.00 25.08 258 VAL C O 1
ATOM 3012 N N . SER C 1 121 ? 13.685 -18.552 -19.821 1.00 24.83 259 SER C N 1
ATOM 3013 C CA . SER C 1 121 ? 14.488 -18.988 -18.672 1.00 28.99 259 SER C CA 1
ATOM 3014 C C . SER C 1 121 ? 13.676 -19.786 -17.658 1.00 30.34 259 SER C C 1
ATOM 3015 O O . SER C 1 121 ? 14.162 -20.789 -17.140 1.00 39.51 259 SER C O 1
ATOM 3018 N N . GLY C 1 122 ? 12.448 -19.337 -17.386 1.00 31.37 260 GLY C N 1
ATOM 3019 C CA . GLY C 1 122 ? 11.544 -20.036 -16.483 1.00 30.13 260 GLY C CA 1
ATOM 3020 C C . GLY C 1 122 ? 11.143 -21.405 -16.988 1.00 26.29 260 GLY C C 1
ATOM 3021 O O . GLY C 1 122 ? 11.171 -22.374 -16.236 1.00 26.77 260 GLY C O 1
ATOM 3022 N N . LEU C 1 123 ? 10.786 -21.492 -18.262 1.00 24.26 261 LEU C N 1
ATOM 3023 C CA . LEU C 1 123 ? 10.352 -22.757 -18.853 1.00 26.11 261 LEU C CA 1
ATOM 3024 C C . LEU C 1 123 ? 11.477 -23.784 -18.945 1.00 27.65 261 LEU C C 1
ATOM 3025 O O . LEU C 1 123 ? 11.205 -24.982 -18.864 1.00 34.00 261 LEU C O 1
ATOM 3030 N N . ARG C 1 124 ? 12.719 -23.326 -19.097 1.00 29.93 262 ARG C N 1
ATOM 3031 C CA . ARG C 1 124 ? 13.871 -24.230 -19.124 1.00 32.38 262 ARG C CA 1
ATOM 3032 C C . ARG C 1 124 ? 14.096 -24.965 -17.811 1.00 29.58 262 ARG C C 1
ATOM 3033 O O . ARG C 1 124 ? 14.562 -26.096 -17.822 1.00 31.26 262 ARG C O 1
ATOM 3041 N N . THR C 1 125 ? 13.744 -24.343 -16.689 1.00 28.18 263 THR C N 1
ATOM 3042 C CA . THR C 1 125 ? 13.866 -24.993 -15.378 1.00 30.12 263 THR C CA 1
ATOM 3043 C C . THR C 1 125 ? 12.902 -26.179 -15.230 1.00 29.99 263 THR C C 1
ATOM 3044 O O . THR C 1 125 ? 13.129 -27.066 -14.393 1.00 31.15 263 THR C O 1
ATOM 3048 N N . LEU C 1 126 ? 11.832 -26.173 -16.032 1.00 29.62 264 LEU C N 1
ATOM 3049 C CA . LEU C 1 126 ? 10.802 -27.214 -16.018 1.00 29.51 264 LEU C CA 1
ATOM 3050 C C . LEU C 1 126 ? 11.049 -28.372 -16.971 1.00 29.71 264 LEU C C 1
ATOM 3051 O O . LEU C 1 126 ? 10.408 -29.415 -16.809 1.00 37.34 264 LEU C O 1
ATOM 3056 N N . VAL C 1 127 ? 11.935 -28.209 -17.955 1.00 28.43 265 VAL C N 1
ATOM 3057 C CA . VAL C 1 127 ? 12.143 -29.247 -18.975 1.00 32.90 265 VAL C CA 1
ATOM 3058 C C . VAL C 1 127 ? 12.776 -30.492 -18.329 1.00 36.48 265 VAL C C 1
ATOM 3059 O O . VAL C 1 127 ? 13.821 -30.383 -17.693 1.00 34.76 265 VAL C O 1
ATOM 3063 N N . PRO C 1 128 ? 12.112 -31.659 -18.444 1.00 44.40 266 PRO C N 1
ATOM 3064 C CA . PRO C 1 128 ? 12.691 -32.885 -17.881 1.00 49.56 266 PRO C CA 1
ATOM 3065 C C . PRO C 1 128 ? 13.860 -33.388 -18.720 1.00 56.71 266 PRO C C 1
ATOM 3066 O O . PRO C 1 128 ? 13.868 -33.197 -19.931 1.00 55.27 266 PRO C O 1
ATOM 3070 N N . GLN C 1 129 ? 14.850 -33.994 -18.059 1.00 83.92 267 GLN C N 1
ATOM 3071 C CA . GLN C 1 129 ? 16.078 -34.515 -18.681 1.00 90.58 267 GLN C CA 1
ATOM 3072 C C . GLN C 1 129 ? 16.877 -33.454 -19.431 1.00 95.89 267 GLN C C 1
ATOM 3073 O O . GLN C 1 129 ? 17.343 -32.489 -18.832 1.00 98.78 267 GLN C O 1
ATOM 3079 N N . GLY D 1 1 ? 20.632 -23.904 -22.185 1.00 93.74 139 GLY D N 1
ATOM 3080 C CA . GLY D 1 1 ? 19.600 -24.946 -21.882 1.00 88.75 139 GLY D CA 1
ATOM 3081 C C . GLY D 1 1 ? 18.934 -25.520 -23.126 1.00 71.97 139 GLY D C 1
ATOM 3082 O O . GLY D 1 1 ? 19.393 -25.270 -24.240 1.00 64.70 139 GLY D O 1
ATOM 3083 N N . PRO D 1 2 ? 17.833 -26.288 -22.943 1.00 58.60 140 PRO D N 1
ATOM 3084 C CA . PRO D 1 2 ? 17.036 -26.795 -24.073 1.00 52.63 140 PRO D CA 1
ATOM 3085 C C . PRO D 1 2 ? 16.224 -25.706 -24.779 1.00 45.79 140 PRO D C 1
ATOM 3086 O O . PRO D 1 2 ? 15.816 -24.743 -24.156 1.00 46.19 140 PRO D O 1
ATOM 3090 N N . LYS D 1 3 ? 15.992 -25.875 -26.077 1.00 48.93 141 LYS D N 1
ATOM 3091 C CA . LYS D 1 3 ? 15.195 -24.930 -26.866 1.00 47.33 141 LYS D CA 1
ATOM 3092 C C . LYS D 1 3 ? 13.710 -25.132 -26.583 1.00 48.96 141 LYS D C 1
ATOM 3093 O O . LYS D 1 3 ? 13.226 -26.265 -26.619 1.00 44.45 141 LYS D O 1
ATOM 3099 N N . ILE D 1 4 ? 12.989 -24.044 -26.317 1.00 39.87 142 ILE D N 1
ATOM 3100 C CA . ILE D 1 4 ? 11.557 -24.137 -26.015 1.00 40.00 142 ILE D CA 1
ATOM 3101 C C . ILE D 1 4 ? 10.739 -24.169 -27.309 1.00 35.63 142 ILE D C 1
ATOM 3102 O O . ILE D 1 4 ? 10.052 -23.215 -27.676 1.00 35.49 142 ILE D O 1
ATOM 3107 N N . THR D 1 5 ? 10.821 -25.301 -27.988 1.00 31.97 143 THR D N 1
ATOM 3108 C CA . THR D 1 5 ? 10.007 -25.576 -29.163 1.00 35.26 143 THR D CA 1
ATOM 3109 C C . THR D 1 5 ? 8.589 -25.935 -28.714 1.00 34.82 143 THR D C 1
ATOM 3110 O O . THR D 1 5 ? 8.331 -26.117 -27.523 1.00 31.23 143 THR D O 1
ATOM 3114 N N . LEU D 1 6 ? 7.685 -26.053 -29.677 1.00 39.88 144 LEU D N 1
ATOM 3115 C CA . LEU D 1 6 ? 6.313 -26.467 -29.403 1.00 40.24 144 LEU D CA 1
ATOM 3116 C C . LEU D 1 6 ? 6.295 -27.864 -28.783 1.00 36.30 144 LEU D C 1
ATOM 3117 O O . LEU D 1 6 ? 5.548 -28.126 -27.834 1.00 31.44 144 LEU D O 1
ATOM 3122 N N . LEU D 1 7 ? 7.132 -28.756 -29.317 1.00 33.45 145 LEU D N 1
ATOM 3123 C CA . LEU D 1 7 ? 7.226 -30.123 -28.809 1.00 33.63 145 LEU D CA 1
ATOM 3124 C C . LEU D 1 7 ? 7.757 -30.147 -27.376 1.00 30.53 145 LEU D C 1
ATOM 3125 O O . LEU D 1 7 ? 7.196 -30.817 -26.517 1.00 31.41 145 LEU D O 1
ATOM 3130 N N . THR D 1 8 ? 8.827 -29.401 -27.114 1.00 30.88 146 THR D N 1
ATOM 3131 C CA . THR D 1 8 ? 9.394 -29.325 -25.757 1.00 32.50 146 THR D CA 1
ATOM 3132 C C . THR D 1 8 ? 8.378 -28.775 -24.751 1.00 32.47 146 THR D C 1
ATOM 3133 O O . THR D 1 8 ? 8.291 -29.244 -23.611 1.00 28.73 146 THR D O 1
ATOM 3137 N N . LEU D 1 9 ? 7.616 -27.784 -25.199 1.00 33.90 147 LEU D N 1
ATOM 3138 C CA . LEU D 1 9 ? 6.557 -27.207 -24.401 1.00 32.72 147 LEU D CA 1
ATOM 3139 C C . LEU D 1 9 ? 5.512 -28.255 -24.015 1.00 32.63 147 LEU D C 1
ATOM 3140 O O . LEU D 1 9 ? 5.092 -28.320 -22.860 1.00 28.57 147 LEU D O 1
ATOM 3145 N N . ILE D 1 10 ? 5.123 -29.089 -24.979 1.00 34.56 148 ILE D N 1
ATOM 3146 C CA . ILE D 1 10 ? 4.154 -30.167 -24.741 1.00 33.09 148 ILE D CA 1
ATOM 3147 C C . ILE D 1 10 ? 4.710 -31.273 -23.855 1.00 30.59 148 ILE D C 1
ATOM 3148 O O . ILE D 1 10 ? 4.023 -31.732 -22.949 1.00 28.03 148 ILE D O 1
ATOM 3153 N N . LYS D 1 11 ? 5.937 -31.709 -24.123 1.00 32.13 149 LYS D N 1
ATOM 3154 C CA . LYS D 1 11 ? 6.598 -32.721 -23.288 1.00 32.54 149 LYS D CA 1
ATOM 3155 C C . LYS D 1 11 ? 6.760 -32.228 -21.844 1.00 31.27 149 LYS D C 1
ATOM 3156 O O . LYS D 1 11 ? 6.583 -33.000 -20.894 1.00 27.45 149 LYS D O 1
ATOM 3162 N N . THR D 1 12 ? 7.080 -30.940 -21.683 1.00 27.84 150 THR D N 1
ATOM 3163 C CA . THR D 1 12 ? 7.176 -30.348 -20.357 1.00 26.40 150 THR D CA 1
ATOM 3164 C C . THR D 1 12 ? 5.809 -30.387 -19.661 1.00 28.58 150 THR D C 1
ATOM 3165 O O . THR D 1 12 ? 5.711 -30.725 -18.488 1.00 26.41 150 THR D O 1
ATOM 3169 N N . ALA D 1 13 ? 4.758 -30.062 -20.405 1.00 30.46 151 ALA D N 1
ATOM 3170 C CA . ALA D 1 13 ? 3.393 -30.136 -19.888 1.00 30.80 151 ALA D CA 1
ATOM 3171 C C . ALA D 1 13 ? 2.979 -31.573 -19.548 1.00 30.97 151 ALA D C 1
ATOM 3172 O O . ALA D 1 13 ? 2.418 -31.807 -18.487 1.00 26.64 151 ALA D O 1
ATOM 3174 N N . GLU D 1 14 ? 3.249 -32.520 -20.450 1.00 34.66 152 GLU D N 1
ATOM 3175 C CA . GLU D 1 14 ? 3.034 -33.956 -20.184 1.00 36.95 152 GLU D CA 1
ATOM 3176 C C . GLU D 1 14 ? 3.634 -34.344 -18.834 1.00 36.58 152 GLU D C 1
ATOM 3177 O O . GLU D 1 14 ? 2.940 -34.894 -17.973 1.00 38.46 152 GLU D O 1
ATOM 3183 N N . HIS D 1 15 ? 4.911 -34.016 -18.655 1.00 36.70 153 HIS D N 1
ATOM 3184 C CA . HIS D 1 15 ? 5.639 -34.347 -17.437 1.00 34.12 153 HIS D CA 1
ATOM 3185 C C . HIS D 1 15 ? 4.977 -33.774 -16.180 1.00 33.95 153 HIS D C 1
ATOM 3186 O O . HIS D 1 15 ? 4.651 -34.516 -15.258 1.00 33.27 153 HIS D O 1
ATOM 3193 N N . TRP D 1 16 ? 4.779 -32.463 -16.146 1.00 32.95 154 TRP D N 1
ATOM 3194 C CA . TRP D 1 16 ? 4.250 -31.804 -14.947 1.00 33.34 154 TRP D CA 1
ATOM 3195 C C . TRP D 1 16 ? 2.766 -32.075 -14.680 1.00 36.20 154 TRP D C 1
ATOM 3196 O O . TRP D 1 16 ? 2.320 -31.988 -13.531 1.00 38.32 154 TRP D O 1
ATOM 3207 N N . ALA D 1 17 ? 2.019 -32.422 -15.727 1.00 38.38 155 ALA D N 1
ATOM 3208 C CA . ALA D 1 17 ? 0.645 -32.906 -15.587 1.00 39.89 155 ALA D CA 1
ATOM 3209 C C . ALA D 1 17 ? 0.543 -34.141 -14.705 1.00 41.71 155 ALA D C 1
ATOM 3210 O O . ALA D 1 17 ? -0.432 -34.283 -13.968 1.00 48.66 155 ALA D O 1
ATOM 3212 N N . ARG D 1 18 ? 1.551 -35.020 -14.772 1.00 50.97 156 ARG D N 1
ATOM 3213 C CA . ARG D 1 18 ? 1.562 -36.251 -13.967 1.00 49.91 156 ARG D CA 1
ATOM 3214 C C . ARG D 1 18 ? 2.277 -36.131 -12.605 1.00 48.00 156 ARG D C 1
ATOM 3215 O O . ARG D 1 18 ? 2.470 -37.145 -11.950 1.00 55.77 156 ARG D O 1
ATOM 3223 N N . GLN D 1 19 ? 2.631 -34.922 -12.161 1.00 46.59 157 GLN D N 1
ATOM 3224 C CA . GLN D 1 19 ? 3.288 -34.720 -10.854 1.00 41.94 157 GLN D CA 1
ATOM 3225 C C . GLN D 1 19 ? 2.331 -34.207 -9.799 1.00 43.64 157 GLN D C 1
ATOM 3226 O O . GLN D 1 19 ? 1.368 -33.512 -10.109 1.00 51.45 157 GLN D O 1
ATOM 3232 N N . ASP D 1 20 ? 2.628 -34.549 -8.548 1.00 49.26 158 ASP D N 1
ATOM 3233 C CA . ASP D 1 20 ? 1.998 -33.948 -7.389 1.00 53.68 158 ASP D CA 1
ATOM 3234 C C . ASP D 1 20 ? 2.825 -32.703 -7.109 1.00 55.95 158 AS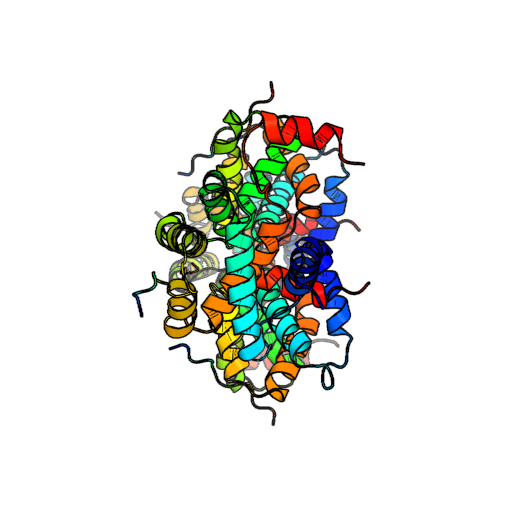P D C 1
ATOM 3235 O O . ASP D 1 20 ? 3.977 -32.804 -6.677 1.00 74.59 158 ASP D O 1
ATOM 3240 N N . ILE D 1 21 ? 2.244 -31.534 -7.368 1.00 51.40 159 ILE D N 1
ATOM 3241 C CA . ILE D 1 21 ? 2.982 -30.262 -7.271 1.00 43.95 159 ILE D CA 1
ATOM 3242 C C . ILE D 1 21 ? 2.703 -29.516 -5.966 1.00 47.47 159 ILE D C 1
ATOM 3243 O O . ILE D 1 21 ? 3.102 -28.363 -5.817 1.00 58.37 159 ILE D O 1
ATOM 3248 N N . ARG D 1 22 ? 2.101 -30.185 -4.991 1.00 48.16 160 ARG D N 1
ATOM 3249 C CA . ARG D 1 22 ? 1.793 -29.542 -3.720 1.00 49.11 160 ARG D CA 1
ATOM 3250 C C . ARG D 1 22 ? 3.017 -29.292 -2.858 1.00 40.72 160 ARG D C 1
ATOM 3251 O O . ARG D 1 22 ? 3.014 -28.388 -2.033 1.00 54.46 160 ARG D O 1
ATOM 3259 N N . THR D 1 23 ? 4.083 -30.057 -3.082 1.00 35.51 161 THR D N 1
ATOM 3260 C CA . THR D 1 23 ? 5.317 -29.930 -2.327 1.00 40.04 161 THR D CA 1
ATOM 3261 C C . THR D 1 23 ? 6.456 -29.210 -3.054 1.00 41.12 161 THR D C 1
ATOM 3262 O O . THR D 1 23 ? 7.515 -29.026 -2.457 1.00 62.13 161 THR D O 1
ATOM 3266 N N . ILE D 1 24 ? 6.264 -28.794 -4.309 1.00 39.53 162 ILE D N 1
ATOM 3267 C CA . ILE D 1 24 ? 7.364 -28.175 -5.090 1.00 40.27 162 ILE D CA 1
ATOM 3268 C C . ILE D 1 24 ? 7.699 -26.786 -4.555 1.00 34.96 162 ILE D C 1
ATOM 3269 O O . ILE D 1 24 ? 6.845 -26.119 -3.968 1.00 34.07 162 ILE D O 1
ATOM 3274 N N . GLU D 1 25 ? 8.935 -26.354 -4.775 1.00 34.39 163 GLU D N 1
ATOM 3275 C CA . GLU D 1 25 ? 9.374 -25.027 -4.341 1.00 41.34 163 GLU D CA 1
ATOM 3276 C C . GLU D 1 25 ? 8.663 -23.924 -5.147 1.00 37.64 163 GLU D C 1
ATOM 3277 O O . GLU D 1 25 ? 8.224 -24.158 -6.273 1.00 32.45 163 GLU D O 1
ATOM 3283 N N . ASP D 1 26 ? 8.536 -22.737 -4.544 1.00 34.80 164 ASP D N 1
ATOM 3284 C CA . ASP D 1 26 ? 7.875 -21.600 -5.173 1.00 37.01 164 ASP D CA 1
ATOM 3285 C C . ASP D 1 26 ? 8.450 -21.224 -6.549 1.00 36.17 164 ASP D C 1
ATOM 3286 O O . ASP D 1 26 ? 7.694 -20.811 -7.439 1.00 38.18 164 ASP D O 1
ATOM 3291 N N . SER D 1 27 ? 9.761 -21.367 -6.721 1.00 29.26 165 SER D N 1
ATOM 3292 C CA . SER D 1 27 ? 10.403 -20.984 -7.964 1.00 32.16 165 SER D CA 1
ATOM 3293 C C . SER D 1 27 ? 9.887 -21.808 -9.142 1.00 33.11 165 SER D C 1
ATOM 3294 O O . SER D 1 27 ? 9.661 -21.270 -10.231 1.00 38.23 165 SER D O 1
ATOM 3297 N N . LYS D 1 28 ? 9.698 -23.105 -8.908 1.00 31.21 166 LYS D N 1
ATOM 3298 C CA . LYS D 1 28 ? 9.152 -24.012 -9.921 1.00 30.98 166 LYS D CA 1
ATOM 3299 C C . LYS D 1 28 ? 7.645 -23.811 -10.111 1.00 29.29 166 LYS D C 1
ATOM 3300 O O . LYS D 1 28 ? 7.148 -23.870 -11.243 1.00 29.80 166 LYS D O 1
ATOM 3306 N N . LEU D 1 29 ? 6.927 -23.568 -9.018 1.00 26.63 167 LEU D N 1
ATOM 3307 C CA . LEU D 1 29 ? 5.502 -23.234 -9.101 1.00 25.08 167 LEU D CA 1
ATOM 3308 C C . LEU D 1 29 ? 5.259 -21.957 -9.915 1.00 24.06 167 LEU D C 1
ATOM 3309 O O . LEU D 1 29 ? 4.318 -21.894 -10.708 1.00 23.34 167 LEU D O 1
ATOM 3314 N N . ARG D 1 30 ? 6.112 -20.948 -9.710 1.00 21.93 168 ARG D N 1
ATOM 3315 C CA . ARG D 1 30 ? 6.066 -19.717 -10.495 1.00 21.12 168 ARG D CA 1
ATOM 3316 C C . ARG D 1 30 ? 6.303 -19.990 -11.991 1.00 20.21 168 ARG D C 1
ATOM 3317 O O . ARG D 1 30 ? 5.646 -19.387 -12.851 1.00 19.00 168 ARG D O 1
ATOM 3325 N N . ALA D 1 31 ? 7.242 -20.877 -12.290 1.00 19.47 169 ALA D N 1
ATOM 3326 C CA . ALA D 1 31 ? 7.523 -21.234 -13.675 1.00 20.64 169 ALA D CA 1
ATOM 3327 C C . ALA D 1 31 ? 6.352 -21.987 -14.310 1.00 22.01 169 ALA D C 1
ATOM 3328 O O . ALA D 1 31 ? 6.065 -21.806 -15.498 1.00 21.70 169 ALA D O 1
ATOM 3330 N N . LEU D 1 32 ? 5.682 -22.835 -13.522 1.00 22.86 170 LEU D N 1
ATOM 3331 C CA . LEU D 1 32 ? 4.496 -23.546 -13.988 1.00 22.45 170 LEU D CA 1
ATOM 3332 C C . LEU D 1 32 ? 3.335 -22.618 -14.326 1.00 21.55 170 LEU D C 1
ATOM 3333 O O . LEU D 1 32 ? 2.565 -22.899 -15.247 1.00 20.71 170 LEU D O 1
ATOM 3338 N N . LEU D 1 33 ? 3.202 -21.525 -13.587 1.00 21.06 171 LEU D N 1
ATOM 3339 C CA . LEU D 1 33 ? 2.242 -20.483 -13.950 1.00 22.23 171 LEU D CA 1
ATOM 3340 C C . LEU D 1 33 ? 2.528 -19.941 -15.362 1.00 23.40 171 LEU D C 1
ATOM 3341 O O . LEU D 1 33 ? 1.612 -19.795 -16.176 1.00 26.54 171 LEU D O 1
ATOM 3346 N N . THR D 1 34 ? 3.803 -19.675 -15.648 1.00 24.85 172 THR D N 1
ATOM 3347 C CA . THR D 1 34 ? 4.232 -19.228 -16.977 1.00 22.83 172 THR D CA 1
ATOM 3348 C C . THR D 1 34 ? 3.940 -20.279 -18.035 1.00 22.63 172 THR D C 1
ATOM 3349 O O . THR D 1 34 ? 3.464 -19.945 -19.109 1.00 21.70 172 THR D O 1
ATOM 3353 N N . LEU D 1 35 ? 4.211 -21.541 -17.726 1.00 23.41 173 LEU D N 1
ATOM 3354 C CA . LEU D 1 35 ? 3.883 -22.645 -18.631 1.00 23.72 173 LEU D CA 1
ATOM 3355 C C . LEU D 1 35 ? 2.403 -22.634 -18.989 1.00 23.09 173 LEU D C 1
ATOM 3356 O O . LEU D 1 35 ? 2.065 -22.701 -20.159 1.00 23.08 173 LEU D O 1
ATOM 3361 N N . CYS D 1 36 ? 1.534 -22.517 -17.993 1.00 23.34 174 CYS D N 1
ATOM 3362 C CA . CYS D 1 36 ? 0.100 -22.412 -18.238 1.00 25.43 174 CYS D CA 1
ATOM 3363 C C . CYS D 1 36 ? -0.271 -21.208 -19.110 1.00 23.89 174 CYS D C 1
ATOM 3364 O O . CYS D 1 36 ? -1.101 -21.315 -20.018 1.00 21.77 174 CYS D O 1
ATOM 3367 N N . ALA D 1 37 ? 0.365 -20.074 -18.838 1.00 22.73 175 ALA D N 1
ATOM 3368 C CA . ALA D 1 37 ? 0.113 -18.850 -19.596 1.00 23.90 175 ALA D CA 1
ATOM 3369 C C . ALA D 1 37 ? 0.551 -18.977 -21.059 1.00 24.59 175 ALA D C 1
ATOM 3370 O O . ALA D 1 37 ? -0.185 -18.631 -21.986 1.00 23.19 175 ALA D O 1
ATOM 3372 N N . VAL D 1 38 ? 1.755 -19.496 -21.262 1.00 24.16 176 VAL D N 1
ATOM 3373 C CA . VAL D 1 38 ? 2.275 -19.712 -22.609 1.00 24.93 176 VAL D CA 1
ATOM 3374 C C . VAL D 1 38 ? 1.387 -20.706 -23.356 1.00 26.81 176 VAL D C 1
ATOM 3375 O O . VAL D 1 38 ? 1.023 -20.489 -24.505 1.00 26.35 176 VAL D O 1
ATOM 3379 N N . MET D 1 39 ? 1.033 -21.787 -22.679 1.00 29.09 177 MET D N 1
ATOM 3380 C CA . MET D 1 39 ? 0.218 -22.853 -23.271 1.00 29.94 177 MET D CA 1
ATOM 3381 C C . MET D 1 39 ? -1.197 -22.376 -23.609 1.00 25.39 177 MET D C 1
ATOM 3382 O O . MET D 1 39 ? -1.719 -22.702 -24.671 1.00 23.35 177 MET D O 1
ATOM 3387 N N . THR D 1 40 ? -1.790 -21.571 -22.730 1.00 22.36 178 THR D N 1
ATOM 3388 C CA . THR D 1 40 ? -3.067 -20.930 -23.012 1.00 20.55 178 THR D CA 1
ATOM 3389 C C . THR D 1 40 ? -3.029 -20.146 -24.328 1.00 19.96 178 THR D C 1
ATOM 3390 O O . THR D 1 40 ? -3.966 -20.208 -25.113 1.00 19.95 178 THR D O 1
ATOM 3394 N N . ARG D 1 41 ? -1.931 -19.436 -24.567 1.00 20.94 179 ARG D N 1
ATOM 3395 C CA . ARG D 1 41 ? -1.751 -18.659 -25.803 1.00 20.12 179 ARG D CA 1
ATOM 3396 C C . ARG D 1 41 ? -1.524 -19.485 -27.075 1.00 21.90 179 ARG D C 1
ATOM 3397 O O . ARG D 1 41 ? -1.510 -18.918 -28.157 1.00 26.91 179 ARG D O 1
ATOM 3405 N N . LYS D 1 42 ? -1.358 -20.804 -26.954 1.00 22.73 180 LYS D N 1
ATOM 3406 C CA . LYS D 1 42 ? -1.311 -21.700 -28.114 1.00 23.83 180 LYS D CA 1
ATOM 3407 C C . LYS D 1 42 ? -2.689 -22.232 -28.521 1.00 26.75 180 LYS D C 1
ATOM 3408 O O . LYS D 1 42 ? -2.788 -23.022 -29.465 1.00 27.21 180 LYS D O 1
ATOM 3414 N N . PHE D 1 43 ? -3.737 -21.821 -27.803 1.00 28.34 181 PHE D N 1
ATOM 3415 C CA . PHE D 1 43 ? -5.122 -22.093 -28.178 1.00 27.77 181 PHE D CA 1
ATOM 3416 C C . PHE D 1 43 ? -5.661 -20.873 -28.907 1.00 27.04 181 PHE D C 1
ATOM 3417 O O . PHE D 1 43 ? -5.363 -19.722 -28.527 1.00 29.48 181 PHE D O 1
ATOM 3425 N N . SER D 1 44 ? -6.4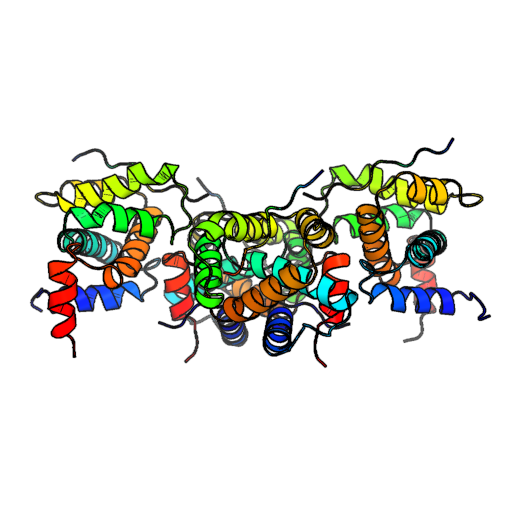73 -21.117 -29.937 1.00 26.50 182 SER D N 1
ATOM 3426 C CA . SER D 1 44 ? -7.248 -20.052 -30.555 1.00 28.24 182 SER D CA 1
ATOM 3427 C C . SER D 1 44 ? -8.181 -19.434 -29.510 1.00 27.87 182 SER D C 1
ATOM 3428 O O . SER D 1 44 ? -8.579 -20.082 -28.551 1.00 29.99 182 SER D O 1
ATOM 3431 N N . LYS D 1 45 ? -8.518 -18.168 -29.708 1.00 30.06 183 LYS D N 1
ATOM 3432 C CA . LYS D 1 45 ? -9.380 -17.418 -28.798 1.00 31.33 183 LYS D CA 1
ATOM 3433 C C . LYS D 1 45 ? -10.720 -18.133 -28.586 1.00 30.69 183 LYS D C 1
ATOM 3434 O O . LYS D 1 45 ? -11.275 -18.151 -27.483 1.00 24.82 183 LYS D O 1
ATOM 3440 N N . SER D 1 46 ? -11.217 -18.741 -29.666 1.00 32.14 184 SER D N 1
ATOM 3441 C CA . SER D 1 46 ? -12.477 -19.493 -29.669 1.00 33.35 184 SER D CA 1
ATOM 3442 C C . SER D 1 46 ? -12.526 -20.666 -28.701 1.00 28.94 184 SER D C 1
ATOM 3443 O O . SER D 1 46 ? -13.605 -21.061 -28.271 1.00 29.74 184 SER D O 1
ATOM 3446 N N . GLN D 1 47 ? -11.366 -21.226 -28.370 1.00 31.05 185 GLN D N 1
ATOM 3447 C CA . GLN D 1 47 ? -11.296 -22.388 -27.475 1.00 31.84 185 GLN D CA 1
ATOM 3448 C C . GLN D 1 47 ? -11.298 -22.054 -25.982 1.00 29.72 185 GLN D C 1
ATOM 3449 O O . GLN D 1 47 ? -11.330 -22.956 -25.162 1.00 34.20 185 GLN D O 1
ATOM 3455 N N . LEU D 1 48 ? -11.263 -20.778 -25.626 1.00 32.38 186 LEU D N 1
ATOM 3456 C CA . LEU D 1 48 ? -11.178 -20.392 -24.214 1.00 32.08 186 LEU D CA 1
ATOM 3457 C C . LEU D 1 48 ? -12.403 -20.744 -23.374 1.00 30.62 186 LEU D C 1
ATOM 3458 O O . LEU D 1 48 ? -12.263 -21.109 -22.208 1.00 29.71 186 LEU D O 1
ATOM 3463 N N . SER D 1 49 ? -13.586 -20.643 -23.964 1.00 33.64 187 SER D N 1
ATOM 3464 C CA . SER D 1 49 ? -14.839 -21.032 -23.281 1.00 34.61 187 SER D CA 1
ATOM 3465 C C . SER D 1 49 ? -14.840 -22.543 -23.009 1.00 29.78 187 SER D C 1
ATOM 3466 O O . SER D 1 49 ? -15.234 -22.980 -21.935 1.00 27.48 187 SER D O 1
ATOM 3469 N N . LEU D 1 50 ? -14.385 -23.327 -23.990 1.00 34.60 188 LEU D N 1
ATOM 3470 C CA . LEU D 1 50 ? -14.256 -24.775 -23.844 1.00 35.78 188 LEU D CA 1
ATOM 3471 C C . LEU D 1 50 ? -13.216 -25.156 -22.793 1.00 35.32 188 LEU D C 1
ATOM 3472 O O . LEU D 1 50 ? -13.384 -26.124 -22.051 1.00 36.86 188 LEU D O 1
ATOM 3477 N N . LEU D 1 51 ? -12.145 -24.392 -22.749 1.00 32.63 189 LEU D N 1
ATOM 3478 C CA . LEU D 1 51 ? -11.113 -24.541 -21.727 1.00 31.14 189 LEU D CA 1
ATOM 3479 C C . LEU D 1 51 ? -11.716 -24.309 -20.330 1.00 31.00 189 LEU D C 1
ATOM 3480 O O . LEU D 1 51 ? -11.511 -25.113 -19.408 1.00 28.86 189 LEU D O 1
ATOM 3485 N N . CYS D 1 52 ? -12.471 -23.213 -20.198 1.00 32.05 190 CYS D N 1
ATOM 3486 C CA . CYS D 1 52 ? -13.176 -22.883 -18.959 1.00 29.34 190 CYS D CA 1
ATOM 3487 C C . CYS D 1 52 ? -14.184 -23.967 -18.548 1.00 30.50 190 CYS D C 1
ATOM 3488 O O . CYS D 1 52 ? -14.188 -24.413 -17.399 1.00 28.50 190 CYS D O 1
ATOM 3491 N N . GLU D 1 53 ? -15.038 -24.366 -19.490 1.00 35.84 191 GLU D N 1
ATOM 3492 C CA . GLU D 1 53 ? -16.057 -25.392 -19.237 1.00 41.80 191 GLU D CA 1
ATOM 3493 C C . GLU D 1 53 ? -15.433 -26.725 -18.779 1.00 39.33 191 GLU D C 1
ATOM 3494 O O . GLU D 1 53 ? -15.892 -27.329 -17.820 1.00 35.62 191 GLU D O 1
ATOM 3500 N N . THR D 1 54 ? -14.370 -27.145 -19.448 1.00 35.73 192 THR D N 1
ATOM 3501 C CA . THR D 1 54 ? -13.636 -28.360 -19.077 1.00 29.07 192 THR D CA 1
ATOM 3502 C C . THR D 1 54 ? -12.955 -28.248 -17.704 1.00 28.77 192 THR D C 1
ATOM 3503 O O . THR D 1 54 ? -12.885 -29.216 -16.955 1.00 28.66 192 THR D O 1
ATOM 3507 N N . HIS D 1 55 ? -12.434 -27.069 -17.393 1.00 30.45 193 HIS D N 1
ATOM 3508 C CA . HIS D 1 55 ? -11.824 -26.801 -16.085 1.00 29.32 193 HIS D CA 1
ATOM 3509 C C . HIS D 1 55 ? -12.863 -26.987 -14.985 1.00 28.92 193 HIS D C 1
ATOM 3510 O O . HIS D 1 55 ? -12.621 -27.668 -13.988 1.00 29.03 193 HIS D O 1
ATOM 3517 N N . LEU D 1 56 ? -14.032 -26.378 -15.184 1.00 30.83 194 LEU D N 1
ATOM 3518 C CA . LEU D 1 56 ? -15.127 -26.482 -14.215 1.00 33.67 194 LEU D CA 1
ATOM 3519 C C . LEU D 1 56 ? -15.579 -27.930 -14.034 1.00 30.95 194 LEU D C 1
ATOM 3520 O O . LEU D 1 56 ? -15.722 -28.388 -12.910 1.00 32.95 194 LEU D O 1
ATOM 3525 N N . ARG D 1 57 ? -15.798 -28.630 -15.141 0.70 29.14 195 ARG D N 1
ATOM 3526 C CA . ARG D 1 57 ? -16.263 -30.009 -15.118 0.70 31.26 195 ARG D CA 1
ATOM 3527 C C . ARG D 1 57 ? -15.290 -30.912 -14.369 0.70 32.74 195 ARG D C 1
ATOM 3528 O O . ARG D 1 57 ? -15.694 -31.626 -13.462 0.70 32.15 195 ARG D O 1
ATOM 3536 N N . ARG D 1 58 ? -14.014 -30.858 -14.728 1.00 37.57 196 ARG D N 1
ATOM 3537 C CA . ARG D 1 58 ? -12.988 -31.700 -14.094 1.00 41.39 196 ARG D CA 1
ATOM 3538 C C . ARG D 1 58 ? -12.776 -31.395 -12.605 1.00 36.62 196 ARG D C 1
ATOM 3539 O O . ARG D 1 58 ? -12.566 -32.316 -11.821 1.00 45.60 196 ARG D O 1
ATOM 3547 N N . GLU D 1 59 ? -12.829 -30.121 -12.228 1.00 39.18 197 GLU D N 1
ATOM 3548 C CA . GLU D 1 59 ? -12.633 -29.725 -10.833 1.00 38.68 197 GLU D CA 1
ATOM 3549 C C . GLU D 1 59 ? -13.871 -29.855 -9.945 1.00 39.99 197 GLU D C 1
ATOM 3550 O O . GLU D 1 59 ? -13.760 -29.735 -8.730 1.00 38.90 197 GLU D O 1
ATOM 3556 N N . GLY D 1 60 ? -15.036 -30.100 -10.553 1.00 42.93 198 GLY D N 1
ATOM 3557 C CA . GLY D 1 60 ? -16.291 -30.210 -9.827 1.00 42.55 198 GLY D CA 1
ATOM 3558 C C . GLY D 1 60 ? -16.790 -28.870 -9.322 1.00 44.92 198 GLY D C 1
ATOM 3559 O O . GLY D 1 60 ? -17.368 -28.799 -8.242 1.00 54.02 198 GLY D O 1
ATOM 3560 N N . LEU D 1 61 ? -16.562 -27.814 -10.101 1.00 44.29 199 LEU D N 1
ATOM 3561 C CA . LEU D 1 61 ? -16.951 -26.465 -9.723 1.00 42.81 199 LEU D CA 1
ATOM 3562 C C . LEU D 1 61 ? -18.313 -26.130 -10.319 1.00 37.84 199 LEU D C 1
ATOM 3563 O O . LEU D 1 61 ? -18.658 -26.603 -11.406 1.00 39.01 199 LEU D O 1
ATOM 3568 N N . GLY D 1 62 ? -19.076 -25.308 -9.607 1.00 36.53 200 GLY D N 1
ATOM 3569 C CA . GLY D 1 62 ? -20.389 -24.873 -10.084 1.00 40.86 200 GLY D CA 1
ATOM 3570 C C . GLY D 1 62 ? -20.289 -23.829 -11.176 1.00 38.70 200 GLY D C 1
ATOM 3571 O O . GLY D 1 62 ? -19.243 -23.207 -11.362 1.00 45.54 200 GLY D O 1
ATOM 3572 N N . GLN D 1 63 ? -21.396 -23.623 -11.883 1.00 40.77 201 GLN D N 1
ATOM 3573 C CA . GLN D 1 63 ? -21.470 -22.615 -12.948 1.00 40.18 201 GLN D CA 1
ATOM 3574 C C . GLN D 1 63 ? -21.198 -21.200 -12.458 1.00 34.42 201 GLN D C 1
ATOM 3575 O O . GLN D 1 63 ? -20.737 -20.374 -13.231 1.00 44.61 201 GLN D O 1
ATOM 3581 N N . ASP D 1 64 ? -21.465 -20.922 -11.189 1.00 35.69 202 ASP D N 1
ATOM 3582 C CA . ASP D 1 64 ? -21.126 -19.624 -10.584 1.00 42.31 202 ASP D CA 1
ATOM 3583 C C . ASP D 1 64 ? -19.617 -19.293 -10.587 1.00 44.00 202 ASP D C 1
ATOM 3584 O O . ASP D 1 64 ? -19.240 -18.121 -10.470 1.00 60.38 202 ASP D O 1
ATOM 3589 N N . GLN D 1 65 ? -18.762 -20.308 -10.734 1.00 39.68 203 GLN D N 1
ATOM 3590 C CA . GLN D 1 65 ? -17.312 -20.096 -10.873 1.00 35.58 203 GLN D CA 1
ATOM 3591 C C . GLN D 1 65 ? -16.827 -19.892 -12.323 1.00 33.20 203 GLN D C 1
ATOM 3592 O O . GLN D 1 65 ? -15.641 -19.663 -12.541 1.00 37.87 203 GLN D O 1
ATOM 3598 N N . ALA D 1 66 ? -17.720 -19.954 -13.308 1.00 31.94 204 ALA D N 1
ATOM 3599 C CA . ALA D 1 66 ? -17.352 -19.776 -14.720 1.00 31.26 204 ALA D CA 1
ATOM 3600 C C . ALA D 1 66 ? -16.816 -18.380 -15.024 1.00 29.48 204 ALA D C 1
ATOM 3601 O O . ALA D 1 66 ? -15.883 -18.258 -15.815 1.00 32.24 204 ALA D O 1
ATOM 3603 N N . GLU D 1 67 ? -17.386 -17.344 -14.413 1.00 28.42 205 GLU D N 1
ATOM 3604 C CA . GLU D 1 67 ? -16.953 -15.965 -14.664 1.00 27.36 205 GLU D CA 1
ATOM 3605 C C . GLU D 1 67 ? -15.469 -15.760 -14.309 1.00 25.57 205 GLU D C 1
ATOM 3606 O O . GLU D 1 67 ? -14.691 -15.345 -15.181 1.00 26.81 205 GLU D O 1
ATOM 3612 N N . PRO D 1 68 ? -15.068 -16.066 -13.048 1.00 26.25 206 PRO D N 1
ATOM 3613 C CA . PRO D 1 68 ? -13.652 -15.868 -12.707 1.00 24.90 206 PRO D CA 1
ATOM 3614 C C . PRO D 1 68 ? -12.681 -16.778 -13.455 1.00 24.45 206 PRO D C 1
ATOM 3615 O O . PRO D 1 68 ? -11.581 -16.341 -13.770 1.00 25.76 206 PRO D O 1
ATOM 3619 N N . VAL D 1 69 ? -13.087 -18.018 -13.732 1.00 23.54 207 VAL D N 1
ATOM 3620 C CA . VAL D 1 69 ? -12.236 -18.980 -14.432 1.00 22.99 207 VAL D CA 1
ATOM 3621 C C . VAL D 1 69 ? -12.022 -18.566 -15.884 1.00 22.72 207 VAL D C 1
ATOM 3622 O O . VAL D 1 69 ? -10.900 -18.559 -16.347 1.00 23.67 207 VAL D O 1
ATOM 3626 N N . LEU D 1 70 ? -13.099 -18.237 -16.591 1.00 23.56 208 LEU D N 1
ATOM 3627 C CA . LEU D 1 70 ? -12.985 -17.741 -17.967 1.00 24.99 208 LEU D CA 1
ATOM 3628 C C . LEU D 1 70 ? -12.151 -16.456 -18.016 1.00 25.34 208 LEU D C 1
ATOM 3629 O O . LEU D 1 70 ? -11.319 -16.284 -18.920 1.00 26.53 208 LEU D O 1
ATOM 3634 N N . GLU D 1 71 ? -12.364 -15.570 -17.039 1.00 24.27 209 GLU D N 1
ATOM 3635 C CA . GLU D 1 71 ? -11.598 -14.324 -16.973 1.00 24.48 209 GLU D CA 1
ATOM 3636 C C . GLU D 1 71 ? -10.083 -14.583 -16.858 1.00 24.91 209 GLU D C 1
ATOM 3637 O O . GLU D 1 71 ? -9.290 -13.927 -17.531 1.00 24.39 209 GLU D O 1
ATOM 3643 N N . VAL D 1 72 ? -9.704 -15.550 -16.027 1.00 23.73 210 VAL D N 1
ATOM 3644 C CA . VAL D 1 72 ? -8.301 -15.954 -15.914 1.00 23.46 210 VAL D CA 1
ATOM 3645 C C . VAL D 1 72 ? -7.763 -16.391 -17.271 1.00 22.18 210 VAL D C 1
ATOM 3646 O O . VAL D 1 72 ? -6.710 -15.927 -17.682 1.00 23.15 210 VAL D O 1
ATOM 3650 N N . TYR D 1 73 ? -8.488 -17.255 -17.967 1.00 21.86 211 TYR D N 1
ATOM 3651 C CA . TYR D 1 73 ? -8.017 -17.755 -19.263 1.00 22.94 211 TYR D CA 1
ATOM 3652 C C . TYR D 1 73 ? -7.951 -16.656 -20.320 1.00 23.21 211 TYR D C 1
ATOM 3653 O O . TYR D 1 73 ? -6.957 -16.563 -21.041 1.00 23.89 211 TYR D O 1
ATOM 3662 N N . GLN D 1 74 ? -8.981 -15.820 -20.387 1.00 23.75 212 GLN D N 1
ATOM 3663 C CA . GLN D 1 74 ? -8.995 -14.689 -21.320 1.00 23.54 212 GLN D CA 1
ATOM 3664 C C . GLN D 1 74 ? -7.822 -13.729 -21.099 1.00 23.94 212 GLN D C 1
ATOM 3665 O O . GLN D 1 74 ? -7.149 -13.331 -22.058 1.00 22.32 212 GLN D O 1
ATOM 3671 N N . ARG D 1 75 ? -7.583 -13.375 -19.838 1.00 25.77 213 ARG D N 1
ATOM 3672 C CA . ARG D 1 75 ? -6.572 -12.377 -19.499 1.00 27.08 213 ARG D CA 1
ATOM 3673 C C . ARG D 1 75 ? -5.134 -12.923 -19.554 1.00 24.13 213 ARG D C 1
ATOM 3674 O O . ARG D 1 75 ? -4.197 -12.166 -19.741 1.00 26.01 213 ARG D O 1
ATOM 3682 N N . LEU D 1 76 ? -4.971 -14.228 -19.397 1.00 22.12 214 LEU D N 1
ATOM 3683 C CA . LEU D 1 76 ? -3.708 -14.898 -19.729 1.00 22.10 214 LEU D CA 1
ATOM 3684 C C . LEU D 1 76 ? -3.459 -14.956 -21.234 1.00 21.31 214 LEU D C 1
ATOM 3685 O O . LEU D 1 76 ? -2.329 -14.777 -21.687 1.00 23.18 214 LEU D O 1
ATOM 3690 N N . HIS D 1 77 ? -4.515 -15.203 -22.001 1.00 20.20 215 HIS D N 1
ATOM 3691 C CA . HIS D 1 77 ? -4.432 -15.285 -23.472 1.00 19.20 215 HIS D CA 1
ATOM 3692 C C . HIS D 1 77 ? -3.982 -13.963 -24.109 1.00 19.41 215 HIS D C 1
ATOM 3693 O O . HIS D 1 77 ? -3.236 -13.968 -25.086 1.00 19.66 215 HIS D O 1
ATOM 3700 N N . SER D 1 78 ? -4.433 -12.849 -23.540 1.00 19.38 216 SER D N 1
ATOM 3701 C CA . SER D 1 78 ? -4.089 -11.502 -24.015 1.00 21.91 216 SER D CA 1
ATOM 3702 C C . SER D 1 78 ? -2.972 -10.821 -23.199 1.00 24.80 216 SER D C 1
ATOM 3703 O O . SER D 1 78 ? -2.677 -9.668 -23.431 1.00 25.30 216 SER D O 1
ATOM 3706 N N . ASP D 1 79 ? -2.339 -11.554 -22.288 1.00 26.09 217 ASP D N 1
ATOM 3707 C CA . ASP D 1 79 ? -1.375 -10.971 -21.366 1.00 24.91 217 ASP D CA 1
ATOM 3708 C C . ASP D 1 79 ? -0.133 -10.523 -22.132 1.00 30.06 217 ASP D C 1
ATOM 3709 O O . ASP D 1 79 ? 0.367 -11.238 -23.007 1.00 39.02 217 ASP D O 1
ATOM 3714 N N . LYS D 1 80 ? 0.339 -9.321 -21.815 1.00 35.24 218 LYS D N 1
ATOM 3715 C CA . LYS D 1 80 ? 1.542 -8.755 -22.407 1.00 37.14 218 LYS D CA 1
ATOM 3716 C C . LYS D 1 80 ? 2.534 -8.535 -21.267 1.00 35.75 218 LYS D C 1
ATOM 3717 O O . LYS D 1 80 ? 2.181 -7.955 -20.218 1.00 35.42 218 LYS D O 1
ATOM 3723 N N . GLY D 1 81 ? 3.757 -9.036 -21.451 1.00 28.88 219 GLY D N 1
ATOM 3724 C CA . GLY D 1 81 ? 4.807 -8.868 -20.462 1.00 28.47 219 GLY D CA 1
ATOM 3725 C C . GLY D 1 81 ? 4.565 -9.533 -19.115 1.00 27.08 219 GLY D C 1
ATOM 3726 O O . GLY D 1 81 ? 5.206 -9.168 -18.140 1.00 27.70 219 GLY D O 1
ATOM 3727 N N . GLY D 1 82 ? 3.657 -10.510 -19.059 1.00 25.64 220 GLY D N 1
ATOM 3728 C CA . GLY D 1 82 ? 3.348 -11.223 -17.827 1.00 24.98 220 GLY D CA 1
ATOM 3729 C C . GLY D 1 82 ? 2.713 -10.414 -16.713 1.00 23.94 220 GLY D C 1
ATOM 3730 O O . GLY D 1 82 ? 2.830 -10.786 -15.552 1.00 25.92 220 GLY D O 1
ATOM 3731 N N . SER D 1 83 ? 2.037 -9.323 -17.065 1.00 23.83 221 SER D N 1
ATOM 3732 C CA . SER D 1 83 ? 1.426 -8.416 -16.090 1.00 26.27 221 SER D CA 1
ATOM 3733 C C . SER D 1 83 ? 0.311 -9.091 -15.283 1.00 26.43 221 SER D C 1
ATOM 3734 O O . SER D 1 83 ? 0.321 -9.064 -14.048 1.00 32.51 221 SER D O 1
ATOM 3737 N N . PHE D 1 84 ? -0.650 -9.674 -15.991 1.00 24.51 222 PHE D N 1
ATOM 3738 C CA . PHE D 1 84 ? -1.760 -10.395 -15.369 1.00 24.82 222 PHE D CA 1
ATOM 3739 C C . PHE D 1 84 ? -1.279 -11.643 -14.621 1.00 24.84 222 PHE D C 1
ATOM 3740 O O . PHE D 1 84 ? -1.747 -11.963 -13.516 1.00 31.39 222 PHE D O 1
ATOM 3748 N N . GLU D 1 85 ? -0.354 -12.353 -15.254 1.00 24.66 223 GLU D N 1
ATOM 3749 C CA . GLU D 1 85 ? 0.276 -13.523 -14.653 1.00 24.94 223 GLU D CA 1
ATOM 3750 C C . GLU D 1 85 ? 0.922 -13.173 -13.300 1.00 23.39 223 GLU D C 1
ATOM 3751 O O . GLU D 1 85 ? 0.756 -13.883 -12.331 1.00 23.64 223 GLU D O 1
ATOM 3757 N N . ALA D 1 86 ? 1.628 -12.050 -13.242 1.00 22.86 224 ALA D N 1
ATOM 3758 C CA . ALA D 1 86 ? 2.243 -11.555 -12.000 1.00 22.35 224 ALA D CA 1
ATOM 3759 C C . ALA D 1 86 ? 1.205 -11.205 -10.947 1.00 22.42 224 ALA D C 1
ATOM 3760 O O . ALA D 1 86 ? 1.417 -11.455 -9.753 1.00 23.01 224 ALA D O 1
ATOM 3762 N N . ALA D 1 87 ? 0.086 -10.629 -11.390 1.00 22.85 225 ALA D N 1
ATOM 3763 C CA . ALA D 1 87 ? -1.024 -10.303 -10.501 1.00 24.48 225 ALA D CA 1
ATOM 3764 C C . ALA D 1 87 ? -1.615 -11.574 -9.863 1.00 26.59 225 ALA D C 1
ATOM 3765 O O . ALA D 1 87 ? -1.898 -11.581 -8.672 1.00 28.09 225 ALA D O 1
ATOM 3767 N N . LEU D 1 88 ? -1.792 -12.632 -10.656 1.00 26.99 226 LEU D N 1
ATOM 3768 C CA . LEU D 1 88 ? -2.260 -13.915 -10.114 1.00 27.14 226 LEU D CA 1
ATOM 3769 C C . LEU D 1 88 ? -1.328 -14.441 -9.039 1.00 27.57 226 LEU D C 1
ATOM 3770 O O . LEU D 1 88 ? -1.768 -14.860 -7.978 1.00 27.62 226 LEU D O 1
ATOM 3775 N N . TRP D 1 89 ? -0.030 -14.415 -9.327 1.00 27.18 227 TRP D N 1
ATOM 3776 C CA . TRP D 1 89 ? 0.973 -14.879 -8.377 1.00 27.62 227 TRP D CA 1
ATOM 3777 C C . TRP D 1 89 ? 0.937 -14.078 -7.057 1.00 30.41 227 TRP D C 1
ATOM 3778 O O . TRP D 1 89 ? 1.002 -14.655 -5.968 1.00 27.87 227 TRP D O 1
ATOM 3789 N N . GLN D 1 90 ? 0.824 -12.757 -7.172 1.00 32.09 228 GLN D N 1
ATOM 3790 C CA . GLN D 1 90 ? 0.810 -11.863 -6.012 1.00 35.84 228 GLN D CA 1
ATOM 3791 C C . GLN D 1 90 ? -0.459 -12.017 -5.166 1.00 34.52 228 GLN D C 1
ATOM 3792 O O . GLN D 1 90 ? -0.384 -12.054 -3.936 1.00 36.49 228 GLN D O 1
ATOM 3798 N N . GLN D 1 91 ? -1.604 -12.145 -5.831 1.00 32.18 229 GLN D N 1
ATOM 3799 C CA . GLN D 1 91 ? -2.919 -11.987 -5.201 1.00 30.33 229 GLN D CA 1
ATOM 3800 C C . GLN D 1 91 ? -3.664 -13.283 -4.827 1.00 30.54 229 GLN D C 1
ATOM 3801 O O . GLN D 1 91 ? -4.565 -13.241 -4.004 1.00 33.50 229 GLN D O 1
ATOM 3807 N N . TRP D 1 92 ? -3.295 -14.413 -5.427 1.00 31.41 230 TRP D N 1
ATOM 3808 C CA . TRP D 1 92 ? -3.873 -15.713 -5.070 1.00 30.97 230 TRP D CA 1
ATOM 3809 C C . TRP D 1 92 ? -3.004 -16.419 -4.040 1.00 33.98 230 TRP D C 1
ATOM 3810 O O . TRP D 1 92 ? -1.783 -16.250 -4.024 1.00 32.85 230 TRP D O 1
ATOM 3821 N N . ASP D 1 93 ? -3.640 -17.230 -3.198 1.00 34.10 231 ASP D N 1
ATOM 3822 C CA . ASP D 1 93 ? -2.910 -18.096 -2.274 1.00 34.09 231 ASP D CA 1
ATOM 3823 C C . ASP D 1 93 ? -2.343 -19.299 -3.026 1.00 33.31 231 ASP D C 1
ATOM 3824 O O . ASP D 1 93 ? -2.800 -19.652 -4.115 1.00 34.23 231 ASP D O 1
ATOM 3829 N N . ARG D 1 94 ? -1.342 -19.923 -2.422 1.00 36.69 232 ARG D N 1
ATOM 3830 C CA . ARG D 1 94 ? -0.615 -21.038 -3.021 1.00 35.15 232 ARG D CA 1
ATOM 3831 C C . ARG D 1 94 ? -1.526 -22.223 -3.402 1.00 36.18 232 ARG D C 1
ATOM 3832 O O . ARG D 1 94 ? -1.331 -22.850 -4.441 1.00 37.53 232 ARG D O 1
ATOM 3840 N N . GLN D 1 95 ? -2.509 -22.526 -2.560 1.00 39.88 233 GLN D N 1
ATOM 3841 C CA . GLN D 1 95 ? -3.420 -23.643 -2.808 1.00 38.95 233 GLN D CA 1
ATOM 3842 C C . GLN D 1 95 ? -4.269 -23.404 -4.069 1.00 38.62 233 GLN D C 1
ATOM 3843 O O . GLN D 1 95 ? -4.452 -24.312 -4.866 1.00 32.74 233 GLN D O 1
ATOM 3849 N N . SER D 1 96 ? -4.754 -22.181 -4.262 1.00 32.02 234 SER D N 1
ATOM 3850 C CA . SER D 1 96 ? -5.483 -21.827 -5.484 1.00 32.06 234 SER D CA 1
ATOM 3851 C C . SER D 1 96 ? -4.645 -21.968 -6.757 1.00 31.83 234 SER D C 1
ATOM 3852 O O . SER D 1 96 ? -5.121 -22.487 -7.769 1.00 38.67 234 SER D O 1
ATOM 3855 N N . LEU D 1 97 ? -3.408 -21.492 -6.697 1.00 29.75 235 LEU D N 1
ATOM 3856 C CA . LEU D 1 97 ? -2.488 -21.567 -7.841 1.00 29.77 235 LEU D CA 1
ATOM 3857 C C . LEU D 1 97 ? -2.197 -23.015 -8.213 1.00 30.15 235 LEU D C 1
ATOM 3858 O O . LEU D 1 97 ? -2.249 -23.381 -9.380 1.00 33.10 235 LEU D O 1
ATOM 3863 N N . ILE D 1 98 ? -1.901 -23.830 -7.207 1.00 33.13 236 ILE D N 1
ATOM 3864 C CA . ILE D 1 98 ? -1.639 -25.266 -7.393 1.00 35.30 236 ILE D CA 1
ATOM 3865 C C . ILE D 1 98 ? -2.806 -25.984 -8.072 1.00 31.63 236 ILE D C 1
ATOM 3866 O O . ILE D 1 98 ? -2.613 -26.762 -9.010 1.00 31.67 236 ILE D O 1
ATOM 3871 N N . MET D 1 99 ? -4.007 -25.709 -7.601 1.00 31.25 237 MET D N 1
ATOM 3872 C CA . MET D 1 99 ? -5.195 -26.380 -8.111 1.00 32.27 237 MET D CA 1
ATOM 3873 C C . MET D 1 99 ? -5.519 -25.947 -9.537 1.00 29.45 237 MET D C 1
ATOM 3874 O O . MET D 1 99 ? -5.925 -26.779 -10.353 1.00 29.48 237 MET D O 1
ATOM 3879 N N . PHE D 1 100 ? -5.314 -24.664 -9.833 1.00 32.22 238 PHE D N 1
ATOM 3880 C CA . PHE D 1 100 ? -5.561 -24.135 -11.169 1.00 28.53 238 PHE D CA 1
ATOM 3881 C C . PHE D 1 100 ? -4.555 -24.688 -12.169 1.00 28.54 238 PHE D C 1
ATOM 3882 O O . PHE D 1 100 ? -4.917 -25.134 -13.262 1.00 25.65 238 PHE D O 1
ATOM 3890 N N . ILE D 1 101 ? -3.287 -24.639 -11.778 1.00 30.18 239 ILE D N 1
ATOM 3891 C CA . ILE D 1 101 ? -2.196 -25.137 -12.611 1.00 30.65 239 ILE D CA 1
ATOM 3892 C C . ILE D 1 101 ? -2.360 -26.617 -12.945 1.00 31.17 239 ILE D C 1
ATOM 3893 O O . ILE D 1 101 ? -2.262 -26.994 -14.115 1.00 28.84 239 ILE D O 1
ATOM 3898 N N . THR D 1 102 ? -2.611 -27.439 -11.930 1.00 34.10 240 THR D N 1
ATOM 3899 C CA . THR D 1 102 ? -2.755 -28.883 -12.145 1.00 36.45 240 THR D CA 1
ATOM 3900 C C . THR D 1 102 ? -3.956 -29.172 -13.036 1.00 31.92 240 THR D C 1
ATOM 3901 O O . THR D 1 102 ? -3.881 -30.027 -13.920 1.00 33.42 240 THR D O 1
ATOM 3905 N N . ALA D 1 103 ? -5.056 -28.456 -12.789 1.00 27.70 241 ALA D N 1
ATOM 3906 C CA . ALA D 1 103 ? -6.255 -28.599 -13.591 1.00 25.48 241 ALA D CA 1
ATOM 3907 C C . ALA D 1 103 ? -5.984 -28.273 -15.055 1.00 24.77 241 ALA D C 1
ATOM 3908 O O . ALA D 1 103 ? -6.348 -29.043 -15.939 1.00 24.15 241 ALA D O 1
ATOM 3910 N N . PHE D 1 104 ? -5.314 -27.150 -15.300 1.00 24.56 242 PHE D N 1
ATOM 3911 C CA . PHE D 1 104 ? -5.017 -26.741 -16.659 1.00 25.95 242 PHE D CA 1
ATOM 3912 C C . PHE D 1 104 ? -4.124 -27.756 -17.384 1.00 27.07 242 PHE D C 1
ATOM 3913 O O . PHE D 1 104 ? -4.413 -28.149 -18.518 1.00 27.79 242 PHE D O 1
ATOM 3921 N N . LEU D 1 105 ? -3.041 -28.163 -16.738 1.00 26.97 243 LEU D N 1
ATOM 3922 C CA . LEU D 1 105 ? -2.088 -29.078 -17.369 1.00 32.25 243 LEU D CA 1
ATOM 3923 C C . LEU D 1 105 ? -2.714 -30.404 -17.771 1.00 32.83 243 LEU D C 1
ATOM 3924 O O . LEU D 1 105 ? -2.357 -30.975 -18.795 1.00 36.71 243 LEU D O 1
ATOM 3929 N N . ASN D 1 106 ? -3.667 -30.869 -16.974 1.00 35.87 244 ASN D N 1
ATOM 3930 C CA . ASN D 1 106 ? -4.378 -32.117 -17.261 1.00 40.91 244 ASN D CA 1
ATOM 3931 C C . ASN D 1 106 ? -5.463 -31.995 -18.341 1.00 39.42 244 ASN D C 1
ATOM 3932 O O . ASN D 1 106 ? -5.737 -32.978 -19.035 1.00 56.94 244 ASN D O 1
ATOM 3937 N N . ILE D 1 107 ? -6.054 -30.813 -18.507 1.00 35.98 245 ILE D N 1
ATOM 3938 C CA . ILE D 1 107 ? -7.026 -30.601 -19.592 1.00 36.19 245 ILE D CA 1
ATOM 3939 C C . ILE D 1 107 ? -6.386 -30.150 -20.917 1.00 35.86 245 ILE D C 1
ATOM 3940 O O . ILE D 1 107 ? -6.848 -30.538 -21.998 1.00 39.99 245 ILE D O 1
ATOM 3945 N N . ALA D 1 108 ? -5.316 -29.351 -20.831 1.00 35.05 246 ALA D N 1
ATOM 3946 C CA . ALA D 1 108 ? -4.722 -28.700 -22.013 1.00 33.43 246 ALA D CA 1
ATOM 3947 C C . ALA D 1 108 ? -4.199 -29.663 -23.079 1.00 35.14 246 ALA D C 1
ATOM 3948 O O . ALA D 1 108 ? -4.279 -29.374 -24.273 1.00 36.85 246 ALA D O 1
ATOM 3950 N N . LEU D 1 109 ? -3.676 -30.805 -22.645 1.00 37.12 247 LEU D N 1
ATOM 3951 C CA . LEU D 1 109 ? -3.141 -31.801 -23.552 1.00 41.49 247 LEU D CA 1
ATOM 3952 C C . LEU D 1 109 ? -4.213 -32.628 -24.266 1.00 43.24 247 LEU D C 1
ATOM 3953 O O . LEU D 1 109 ? -3.893 -33.331 -25.217 1.00 41.13 247 LEU D O 1
ATOM 3958 N N . GLN D 1 110 ? -5.458 -32.532 -23.824 1.00 44.44 248 GLN D N 1
ATOM 3959 C CA . GLN D 1 110 ? -6.573 -33.293 -24.402 1.00 46.38 248 GLN D CA 1
ATOM 3960 C C . GLN D 1 110 ? -7.533 -32.435 -25.245 1.00 39.17 248 GLN D C 1
ATOM 3961 O O . GLN D 1 110 ? -8.300 -32.993 -26.013 1.00 40.69 248 GLN D O 1
ATOM 3967 N N . LEU D 1 111 ? -7.494 -31.112 -25.104 1.00 37.75 249 LEU D N 1
ATOM 3968 C CA . LEU D 1 111 ? -8.368 -30.234 -25.867 1.00 38.83 249 LEU D CA 1
ATOM 3969 C C . LEU D 1 111 ? -7.736 -29.851 -27.195 1.00 35.40 249 LEU D C 1
ATOM 3970 O O . LEU D 1 111 ? -6.531 -29.655 -27.269 1.00 33.07 249 LEU D O 1
ATOM 3975 N N . PRO D 1 112 ? -8.552 -29.759 -28.264 1.00 36.41 250 PRO D N 1
ATOM 3976 C CA . PRO D 1 112 ? -8.035 -29.215 -29.514 1.00 31.51 250 PRO D CA 1
ATOM 3977 C C . PRO D 1 112 ? -7.611 -27.766 -29.372 1.00 29.89 250 PRO D C 1
ATOM 3978 O O . PRO D 1 112 ? -8.228 -27.024 -28.609 1.00 30.64 250 PRO D O 1
ATOM 3982 N N . CYS D 1 113 ? -6.561 -27.376 -30.096 1.00 32.21 251 CYS D N 1
ATOM 3983 C CA . CYS D 1 113 ? -6.064 -26.002 -30.064 1.00 32.79 251 CYS D CA 1
ATOM 3984 C C . CYS D 1 113 ? -6.746 -25.067 -31.076 1.00 31.00 251 CYS D C 1
ATOM 3985 O O . CYS D 1 113 ? -6.529 -23.865 -31.013 1.00 36.16 251 CYS D O 1
ATOM 3988 N N . GLU D 1 114 ? -7.538 -25.631 -31.994 1.00 31.98 252 GLU D N 1
ATOM 3989 C CA . GLU D 1 114 ? -8.364 -24.876 -32.936 1.00 31.21 252 GLU D CA 1
ATOM 3990 C C . GLU D 1 114 ? -9.786 -25.422 -32.907 1.00 30.74 252 GLU D C 1
ATOM 3991 O O . GLU D 1 114 ? -9.983 -26.584 -32.616 1.00 27.98 252 GLU D O 1
ATOM 3997 N N . SER D 1 115 ? -10.763 -24.582 -33.206 1.00 36.75 253 SER D N 1
ATOM 3998 C CA . SER D 1 115 ? -12.174 -24.971 -33.335 1.00 35.32 253 SER D CA 1
ATOM 3999 C C . SER D 1 115 ? -12.768 -24.758 -34.726 1.00 35.30 253 SER D C 1
ATOM 4000 O O . SER D 1 115 ? -13.729 -25.446 -35.094 1.00 40.31 253 SER D O 1
ATOM 4003 N N . SER D 1 116 ? -12.269 -23.778 -35.472 1.00 34.32 254 SER D N 1
ATOM 4004 C CA . SER D 1 116 ? -12.882 -23.380 -36.751 1.00 35.20 254 SER D CA 1
ATOM 4005 C C . SER D 1 116 ? -12.943 -24.537 -37.743 1.00 34.58 254 SER D C 1
ATOM 4006 O O . SER D 1 116 ? -11.919 -25.098 -38.080 1.00 39.34 254 SER D O 1
ATOM 4009 N N . ALA D 1 117 ? -14.147 -24.861 -38.191 1.00 34.23 255 ALA D N 1
ATOM 4010 C CA . ALA D 1 117 ? -14.408 -26.079 -38.973 1.00 33.82 255 ALA D CA 1
ATOM 4011 C C . ALA D 1 117 ? -13.544 -26.221 -40.224 1.00 31.51 255 ALA D C 1
ATOM 4012 O O . ALA D 1 117 ? -13.079 -27.319 -40.526 1.00 35.59 255 ALA D O 1
ATOM 4014 N N . VAL D 1 118 ? -13.323 -25.118 -40.935 1.00 31.21 256 VAL D N 1
ATOM 4015 C CA . VAL D 1 118 ? -12.479 -25.147 -42.142 1.00 34.24 256 VAL D CA 1
ATOM 4016 C C . VAL D 1 118 ? -11.019 -25.512 -41.800 1.00 41.53 256 VAL D C 1
ATOM 4017 O O . VAL D 1 118 ? -10.366 -26.246 -42.548 1.00 49.43 256 VAL D O 1
ATOM 4021 N N . VAL D 1 119 ? -10.535 -25.007 -40.661 1.00 41.56 257 VAL D N 1
ATOM 4022 C CA . VAL D 1 119 ? -9.185 -25.303 -40.173 1.00 39.44 257 VAL D CA 1
ATOM 4023 C C . VAL D 1 119 ? -9.121 -26.751 -39.707 1.00 35.75 257 VAL D C 1
ATOM 4024 O O . VAL D 1 119 ? -8.246 -27.504 -40.110 1.00 33.48 257 VAL D O 1
ATOM 4028 N N . VAL D 1 120 ? -10.067 -27.142 -38.868 1.00 38.64 258 VAL D N 1
ATOM 4029 C CA . VAL D 1 120 ? -10.077 -28.485 -38.277 1.00 42.51 258 VAL D CA 1
ATOM 4030 C C . VAL D 1 120 ? -10.256 -29.564 -39.357 1.00 41.71 258 VAL D C 1
ATOM 4031 O O . VAL D 1 120 ? -9.498 -30.527 -39.385 1.00 44.55 258 VAL D O 1
ATOM 4035 N N . SER D 1 121 ? -11.226 -29.384 -40.256 1.00 41.32 259 SER D N 1
ATOM 4036 C CA . SER D 1 121 ? -11.486 -30.375 -41.311 1.00 47.13 259 SER D CA 1
ATOM 4037 C C . SER D 1 121 ? -10.296 -30.560 -42.250 1.00 42.83 259 SER D C 1
ATOM 4038 O O . SER D 1 121 ? -9.981 -31.690 -42.621 1.00 48.84 259 SER D O 1
ATOM 4041 N N . GLY D 1 122 ? -9.650 -29.458 -42.626 1.00 38.11 260 GLY D N 1
ATOM 4042 C CA . GLY D 1 122 ? -8.465 -29.494 -43.471 1.00 41.13 260 GLY D CA 1
ATOM 4043 C C . GLY D 1 122 ? -7.291 -30.198 -42.815 1.00 43.13 260 GLY D C 1
ATOM 4044 O O . GLY D 1 122 ? -6.637 -31.035 -43.437 1.00 39.98 260 GLY D O 1
ATOM 4045 N N . LEU D 1 123 ? -7.030 -29.867 -41.553 1.00 42.85 261 LEU D N 1
ATOM 4046 C CA . LEU D 1 123 ? -5.914 -30.460 -40.823 1.00 36.88 261 LEU D CA 1
ATOM 4047 C C . LEU D 1 123 ? -6.098 -31.948 -40.555 1.00 40.04 261 LEU D C 1
ATOM 4048 O O . LEU D 1 123 ? -5.108 -32.673 -40.489 1.00 40.87 261 LEU D O 1
ATOM 4053 N N . ARG D 1 124 ? -7.344 -32.397 -40.411 1.00 38.79 262 ARG D N 1
ATOM 4054 C CA . ARG D 1 124 ? -7.632 -33.824 -40.215 1.00 42.81 262 ARG D CA 1
ATOM 4055 C C . ARG D 1 124 ? -7.247 -34.686 -41.409 1.00 44.90 262 ARG D C 1
ATOM 4056 O O . ARG D 1 124 ? -6.865 -35.833 -41.225 1.00 46.11 262 ARG D O 1
ATOM 4064 N N . THR D 1 125 ? -7.325 -34.130 -42.619 1.00 46.53 263 THR D N 1
ATOM 4065 C CA . THR D 1 125 ? -6.925 -34.860 -43.824 1.00 47.93 263 THR D CA 1
ATOM 4066 C C . THR D 1 125 ? -5.411 -35.139 -43.853 1.00 46.98 263 THR D C 1
ATOM 4067 O O . THR D 1 125 ? -4.958 -36.056 -44.555 1.00 51.47 263 THR D O 1
ATOM 4071 N N . LEU D 1 126 ? -4.651 -34.332 -43.107 1.00 39.77 264 LEU D N 1
ATOM 4072 C CA . LEU D 1 126 ? -3.192 -34.452 -43.014 1.00 37.27 264 LEU D CA 1
ATOM 4073 C C . LEU D 1 126 ? -2.680 -35.355 -41.908 1.00 34.35 264 LEU D C 1
ATOM 4074 O O . LEU D 1 126 ? -1.525 -35.761 -41.960 1.00 35.47 264 LEU D O 1
ATOM 4079 N N . VAL D 1 127 ? -3.510 -35.673 -40.918 1.00 38.47 265 VAL D N 1
ATOM 4080 C CA . VAL D 1 127 ? -3.056 -36.456 -39.753 1.00 45.78 265 VAL D CA 1
ATOM 4081 C C . VAL D 1 127 ? -2.734 -37.890 -40.206 1.00 50.15 265 VAL D C 1
ATOM 4082 O O . VAL D 1 127 ? -3.591 -38.549 -40.792 1.00 52.66 265 VAL D O 1
ATOM 4086 N N . PRO D 1 128 ? -1.487 -38.350 -39.980 1.00 64.09 266 PRO D N 1
ATOM 4087 C CA . PRO D 1 128 ? -1.133 -39.719 -40.368 1.00 68.59 266 PRO D CA 1
ATOM 4088 C C . PRO D 1 128 ? -1.766 -40.743 -39.420 1.00 76.80 266 PRO D C 1
ATOM 4089 O O . PRO D 1 128 ? -1.954 -40.446 -38.232 1.00 66.92 266 PRO D O 1
ATOM 4093 N N . GLN D 1 129 ? -2.097 -41.917 -39.950 1.00 98.52 267 GLN D N 1
ATOM 4094 C CA . GLN D 1 129 ? -2.787 -42.969 -39.186 1.00 103.13 267 GLN D CA 1
ATOM 4095 C C . GLN D 1 129 ? -1.950 -43.495 -38.005 1.00 94.93 267 GLN D C 1
ATOM 4096 O O . GLN D 1 129 ? -0.839 -43.995 -38.181 1.00 73.90 267 GLN D O 1
ATOM 4102 N N . PRO E 2 1 ? 20.319 14.356 -7.503 1.00 44.53 602 PRO E N 1
ATOM 4103 C CA . PRO E 2 1 ? 19.043 13.656 -7.753 1.00 41.69 602 PRO E CA 1
ATOM 4104 C C . PRO E 2 1 ? 18.999 12.995 -9.139 1.00 35.51 602 PRO E C 1
ATOM 4105 O O . PRO E 2 1 ? 18.685 13.638 -10.141 1.00 34.48 602 PRO E O 1
ATOM 4109 N N . THR E 2 2 ? 19.302 11.699 -9.192 1.00 32.40 603 THR E N 1
ATOM 4110 C CA . THR E 2 2 ? 19.264 10.939 -10.456 1.00 28.56 603 THR E CA 1
ATOM 4111 C C . THR E 2 2 ? 17.857 10.422 -10.710 1.00 27.98 603 THR E C 1
ATOM 4112 O O . THR E 2 2 ? 17.222 9.898 -9.809 1.00 28.88 603 THR E O 1
ATOM 4116 N N . VAL E 2 3 ? 17.372 10.596 -11.940 1.00 26.88 604 VAL E N 1
ATOM 4117 C CA . VAL E 2 3 ? 16.017 10.203 -12.325 1.00 24.56 604 VAL E CA 1
ATOM 4118 C C . VAL E 2 3 ? 16.147 9.185 -13.446 1.00 23.53 604 VAL E C 1
ATOM 4119 O O . VAL E 2 3 ? 16.667 9.490 -14.532 1.00 23.18 604 VAL E O 1
ATOM 4123 N N . ALA E 2 4 ? 15.670 7.977 -13.172 1.00 21.63 605 ALA E N 1
ATOM 4124 C CA . ALA E 2 4 ? 15.699 6.906 -14.145 1.00 22.55 605 ALA E CA 1
ATOM 4125 C C . ALA E 2 4 ? 14.613 7.130 -15.187 1.00 22.56 605 ALA E C 1
ATOM 4126 O O . ALA E 2 4 ? 13.566 7.717 -14.884 1.00 21.34 605 ALA E O 1
ATOM 4128 N N . PRO E 2 5 ? 14.844 6.644 -16.422 1.00 22.94 606 PRO E N 1
ATOM 4129 C CA . PRO E 2 5 ? 13.760 6.682 -17.402 1.00 23.42 606 PRO E CA 1
ATOM 4130 C C . PRO E 2 5 ? 12.649 5.691 -17.023 1.00 24.32 606 PRO E C 1
ATOM 4131 O O . PRO E 2 5 ? 12.858 4.823 -16.167 1.00 22.18 606 PRO E O 1
ATOM 4135 N N . PRO E 2 6 ? 11.476 5.810 -17.658 1.00 25.68 607 PRO E N 1
ATOM 4136 C CA . PRO E 2 6 ? 10.432 4.815 -17.408 1.00 25.17 607 PRO E CA 1
ATOM 4137 C C . PRO E 2 6 ? 10.863 3.426 -17.886 1.00 24.38 607 PRO E C 1
ATOM 4138 O O . PRO E 2 6 ? 11.650 3.301 -18.819 1.00 25.71 607 PRO E O 1
ATOM 4142 N N . ALA E 2 7 ? 10.362 2.401 -17.223 1.00 27.78 608 ALA E N 1
ATOM 4143 C CA . ALA E 2 7 ? 10.641 1.026 -17.608 1.00 24.97 608 ALA E CA 1
ATOM 4144 C C . ALA E 2 7 ? 9.934 0.719 -18.934 1.00 25.15 608 ALA E C 1
ATOM 4145 O O . ALA E 2 7 ? 8.912 1.344 -19.250 1.00 24.11 608 ALA E O 1
ATOM 4147 N N . PRO E 2 8 ? 10.495 -0.216 -19.728 1.00 23.64 609 PRO E N 1
ATOM 4148 C CA . PRO E 2 8 ? 9.858 -0.574 -20.994 1.00 23.18 609 PRO E CA 1
ATOM 4149 C C . PRO E 2 8 ? 8.427 -1.079 -20.803 1.00 22.87 609 PRO E C 1
ATOM 4150 O O . PRO E 2 8 ? 8.168 -1.828 -19.873 1.00 21.39 609 PRO E O 1
ATOM 4154 N N . VAL E 2 9 ? 7.524 -0.634 -21.673 1.00 24.14 610 VAL E N 1
ATOM 4155 C CA . VAL E 2 9 ? 6.128 -1.067 -21.684 1.00 26.13 610 VAL E CA 1
ATOM 4156 C C . VAL E 2 9 ? 5.957 -2.189 -22.714 1.00 24.51 610 VAL E C 1
ATOM 4157 O O . VAL E 2 9 ? 6.263 -2.001 -23.903 1.00 22.53 610 VAL E O 1
ATOM 4161 N N . TYR E 2 10 ? 5.470 -3.334 -22.244 1.00 24.41 611 TYR E N 1
ATOM 4162 C CA . TYR E 2 10 ? 5.165 -4.485 -23.098 1.00 26.61 611 TYR E CA 1
ATOM 4163 C C . TYR E 2 10 ? 3.728 -4.379 -23.655 1.00 30.31 611 TYR E C 1
ATOM 4164 O O . TYR E 2 10 ? 2.803 -4.072 -22.900 1.00 31.43 611 TYR E O 1
ATOM 4173 N N . ARG E 2 11 ? 3.570 -4.642 -24.948 1.00 38.86 612 ARG E N 1
ATOM 4174 C CA . ARG E 2 11 ? 2.254 -4.646 -25.609 1.00 45.80 612 ARG E CA 1
ATOM 4175 C C . ARG E 2 11 ? 2.382 -5.147 -27.025 1.00 45.92 612 ARG E C 1
ATOM 4176 O O . ARG E 2 11 ? 2.537 -6.349 -27.257 1.00 47.30 612 ARG E O 1
ATOM 4184 N N . PRO F 2 1 ? -32.889 -13.196 -56.665 1.00 150.64 602 PRO F N 1
ATOM 4185 C CA . PRO F 2 1 ? -34.190 -12.878 -56.076 1.00 151.38 602 PRO F CA 1
ATOM 4186 C C . PRO F 2 1 ? -34.108 -11.899 -54.891 1.00 142.65 602 PRO F C 1
ATOM 4187 O O . PRO F 2 1 ? -34.184 -10.702 -55.146 1.00 123.80 602 PRO F O 1
ATOM 4191 N N . THR F 2 2 ? -33.938 -12.369 -53.650 1.00 138.49 603 THR F N 1
ATOM 4192 C CA . THR F 2 2 ? -34.024 -11.532 -52.473 1.00 134.95 603 THR F CA 1
ATOM 4193 C C . THR F 2 2 ? -32.692 -10.821 -52.164 1.00 127.56 603 THR F C 1
ATOM 4194 O O . THR F 2 2 ? -31.774 -10.746 -52.998 1.00 106.12 603 THR F O 1
ATOM 4198 N N . VAL F 2 3 ? -32.585 -10.320 -50.941 1.00 130.20 604 VAL F N 1
ATOM 4199 C CA . VAL F 2 3 ? -31.351 -9.733 -50.419 1.00 114.93 604 VAL F CA 1
ATOM 4200 C C . VAL F 2 3 ? -30.878 -10.579 -49.240 1.00 116.57 604 VAL F C 1
ATOM 4201 O O . VAL F 2 3 ? -31.550 -10.672 -48.215 1.00 96.68 604 VAL F O 1
ATOM 4205 N N . ALA F 2 4 ? -29.715 -11.197 -49.411 1.00 108.46 605 ALA F N 1
ATOM 4206 C CA . ALA F 2 4 ? -29.121 -12.030 -48.390 1.00 89.56 605 ALA F CA 1
ATOM 4207 C C . ALA F 2 4 ? -28.514 -11.144 -47.312 1.00 80.12 605 ALA F C 1
ATOM 4208 O O . ALA F 2 4 ? -28.081 -10.020 -47.598 1.00 77.30 605 ALA F O 1
ATOM 4210 N N . PRO F 2 5 ? -28.455 -11.649 -46.068 1.00 76.30 606 PRO F N 1
ATOM 4211 C CA . PRO F 2 5 ? -27.718 -10.916 -45.043 1.00 74.52 606 PRO F CA 1
ATOM 4212 C C . PRO F 2 5 ? -26.215 -10.921 -45.322 1.00 73.18 606 PRO F C 1
ATOM 4213 O O . PRO F 2 5 ? -25.745 -11.715 -46.148 1.00 77.70 606 PRO F O 1
ATOM 4217 N N . PRO F 2 6 ? -25.460 -10.037 -44.648 1.00 73.93 607 PRO F N 1
ATOM 4218 C CA . PRO F 2 6 ? -24.014 -10.051 -44.851 1.00 72.73 607 PRO F CA 1
ATOM 4219 C C . PRO F 2 6 ? -23.403 -11.355 -44.348 1.00 69.94 607 PRO F C 1
ATOM 4220 O O . PRO F 2 6 ? -23.931 -11.977 -43.412 1.00 62.27 607 PRO F O 1
ATOM 4224 N N . ALA F 2 7 ? -22.316 -11.776 -44.986 1.00 50.03 608 ALA F N 1
ATOM 4225 C CA . ALA F 2 7 ? -21.603 -12.970 -44.548 1.00 54.38 608 ALA F CA 1
ATOM 4226 C C . ALA F 2 7 ? -20.907 -12.684 -43.224 1.00 52.76 608 ALA F C 1
ATOM 4227 O O . ALA F 2 7 ? -20.583 -11.525 -42.948 1.00 65.02 608 ALA F O 1
ATOM 4229 N N . PRO F 2 8 ? -20.704 -13.722 -42.387 1.00 56.86 609 PRO F N 1
ATOM 4230 C CA . PRO F 2 8 ? -20.042 -13.498 -41.096 1.00 59.06 609 PRO F CA 1
ATOM 4231 C C . PRO F 2 8 ? -18.646 -12.896 -41.263 1.00 60.22 609 PRO F C 1
ATOM 4232 O O . PRO F 2 8 ? -17.908 -13.309 -42.160 1.00 46.05 609 PRO F O 1
ATOM 4236 N N . VAL F 2 9 ? -18.322 -11.912 -40.423 1.00 66.49 610 VAL F N 1
ATOM 4237 C CA . VAL F 2 9 ? -17.005 -11.271 -40.414 1.00 63.38 610 VAL F CA 1
ATOM 4238 C C . VAL F 2 9 ? -16.155 -11.912 -39.316 1.00 58.49 610 VAL F C 1
ATOM 4239 O O . VAL F 2 9 ? -16.553 -11.907 -38.132 1.00 51.93 610 VAL F O 1
ATOM 4243 N N . TYR F 2 10 ? -14.998 -12.446 -39.715 1.00 55.37 611 TYR F N 1
ATOM 4244 C CA . TYR F 2 10 ? -14.027 -13.027 -38.781 1.00 64.99 611 TYR F CA 1
ATOM 4245 C C . TYR F 2 10 ? -13.069 -11.957 -38.247 1.00 55.04 611 TYR F C 1
ATOM 4246 O O . TYR F 2 10 ? -12.581 -11.136 -39.017 1.00 57.85 611 TYR F O 1
ATOM 4255 N N . ARG F 2 11 ? -12.827 -11.956 -36.936 1.00 60.11 612 ARG F N 1
ATOM 4256 C CA . ARG F 2 11 ? -12.046 -10.887 -36.263 1.00 67.30 612 ARG F CA 1
ATOM 4257 C C . ARG F 2 11 ? -11.882 -11.240 -34.804 1.00 72.64 612 ARG F C 1
ATOM 4258 O O . ARG F 2 11 ? -11.053 -12.070 -34.444 1.00 78.27 612 ARG F O 1
ATOM 4266 N N . PRO G 2 1 ? -2.187 -0.768 -12.158 1.00 74.54 602 PRO G N 1
ATOM 4267 C CA . PRO G 2 1 ? -2.547 -1.596 -10.997 1.00 77.26 602 PRO G CA 1
ATOM 4268 C C . PRO G 2 1 ? -3.586 -2.689 -11.340 1.00 72.84 602 PRO G C 1
ATOM 4269 O O . PRO G 2 1 ? -4.794 -2.419 -11.371 1.00 70.56 602 PRO G O 1
ATOM 4273 N N . THR G 2 2 ? -3.100 -3.898 -11.609 1.00 76.78 603 THR G N 1
ATOM 4274 C CA . THR G 2 2 ? -3.959 -4.989 -12.100 1.00 64.88 603 THR G CA 1
ATOM 4275 C C . THR G 2 2 ? -4.584 -5.735 -10.927 1.00 61.91 603 THR G C 1
ATOM 4276 O O . THR G 2 2 ? -3.895 -6.046 -9.956 1.00 53.90 603 THR G O 1
ATOM 4280 N N . VAL G 2 3 ? -5.885 -6.020 -11.029 1.00 56.26 604 VAL G N 1
ATOM 4281 C CA . VAL G 2 3 ? -6.610 -6.771 -10.003 1.00 56.50 604 VAL G CA 1
ATOM 4282 C C . VAL G 2 3 ? -7.117 -8.063 -10.622 1.00 44.89 604 VAL G C 1
ATOM 4283 O O . VAL G 2 3 ? -7.928 -8.039 -11.547 1.00 56.02 604 VAL G O 1
ATOM 4287 N N . ALA G 2 4 ? -6.618 -9.179 -10.107 1.00 45.03 605 ALA G N 1
ATOM 4288 C CA . ALA G 2 4 ? -7.008 -10.495 -10.586 1.00 45.88 605 ALA G CA 1
ATOM 4289 C C . ALA G 2 4 ? -8.393 -10.832 -10.059 1.00 41.38 605 ALA G C 1
ATOM 4290 O O . ALA G 2 4 ? -8.769 -10.375 -8.964 1.00 42.30 605 ALA G O 1
ATOM 4292 N N . PRO G 2 5 ? -9.157 -11.639 -10.819 1.00 34.96 606 PRO G N 1
ATOM 4293 C CA . PRO G 2 5 ? -10.421 -12.108 -10.280 1.00 40.30 606 PRO G CA 1
ATOM 4294 C C . PRO G 2 5 ? -10.206 -13.085 -9.127 1.00 37.69 606 PRO G C 1
ATOM 4295 O O . PRO G 2 5 ? -9.084 -13.596 -8.952 1.00 33.73 606 PRO G O 1
ATOM 4299 N N . PRO G 2 6 ? -11.266 -13.334 -8.328 1.00 36.53 607 PRO G N 1
ATOM 4300 C CA . PRO G 2 6 ? -11.109 -14.272 -7.232 1.00 39.55 607 PRO G CA 1
ATOM 4301 C C . PRO G 2 6 ? -10.847 -15.678 -7.757 1.00 40.88 607 PRO G C 1
ATOM 4302 O O . PRO G 2 6 ? -11.297 -16.028 -8.864 1.00 43.83 607 PRO G O 1
ATOM 4306 N N . ALA G 2 7 ? -10.105 -16.464 -6.982 1.00 37.88 608 ALA G N 1
ATOM 4307 C CA . ALA G 2 7 ? -9.839 -17.842 -7.355 1.00 38.39 608 ALA G CA 1
ATOM 4308 C C . ALA G 2 7 ? -11.129 -18.652 -7.209 1.00 37.65 608 ALA G C 1
ATOM 4309 O O . ALA G 2 7 ? -11.999 -18.288 -6.398 1.00 45.25 608 ALA G O 1
ATOM 4311 N N . PRO G 2 8 ? -11.276 -19.740 -7.994 0.86 33.72 609 PRO G N 1
ATOM 4312 C CA . PRO G 2 8 ? -12.447 -20.601 -7.849 0.86 34.02 609 PRO G CA 1
ATOM 4313 C C . PRO G 2 8 ? -12.601 -21.139 -6.421 0.86 33.64 609 PRO G C 1
ATOM 4314 O O . PRO G 2 8 ? -11.616 -21.508 -5.796 0.86 33.48 609 PRO G O 1
ATOM 4318 N N . VAL G 2 9 ? -13.834 -21.144 -5.931 1.00 38.02 610 VAL G N 1
ATOM 4319 C CA . VAL G 2 9 ? -14.180 -21.658 -4.604 1.00 46.32 610 VAL G CA 1
ATOM 4320 C C . VAL G 2 9 ? -14.666 -23.107 -4.735 1.00 46.22 610 VAL G C 1
ATOM 4321 O O . VAL G 2 9 ? -15.622 -23.386 -5.475 1.00 42.56 610 VAL G O 1
ATOM 4325 N N . TYR G 2 10 ? -13.995 -24.005 -4.013 1.00 47.08 611 TYR G N 1
ATOM 4326 C CA . TYR G 2 10 ? -14.378 -25.420 -3.937 1.00 47.64 611 TYR G CA 1
ATOM 4327 C C . TYR G 2 10 ? -15.400 -25.644 -2.823 1.00 54.02 611 TYR G C 1
ATOM 4328 O O . TYR G 2 10 ? -15.235 -25.129 -1.721 1.00 55.73 611 TYR G O 1
ATOM 4337 N N . ARG G 2 11 ? -16.467 -26.403 -3.120 1.00 76.02 612 ARG G N 1
ATOM 4338 C CA . ARG G 2 11 ? -17.630 -26.564 -2.213 1.00 91.73 612 ARG G CA 1
ATOM 4339 C C . ARG G 2 11 ? -18.087 -28.019 -2.017 1.00 74.65 612 ARG G C 1
ATOM 4340 O O . ARG G 2 11 ? -17.347 -28.821 -1.460 1.00 78.09 612 ARG G O 1
ATOM 4348 N N . PRO H 2 1 ? -10.208 -6.144 -51.099 1.00 124.90 602 PRO H N 1
ATOM 4349 C CA . PRO H 2 1 ? -9.272 -6.659 -52.105 1.00 117.16 602 PRO H CA 1
ATOM 4350 C C . PRO H 2 1 ? -7.870 -6.939 -51.533 1.00 109.18 602 PRO H C 1
ATOM 4351 O O . PRO H 2 1 ? -7.049 -6.016 -51.420 1.00 110.55 602 PRO H O 1
ATOM 4355 N N . THR H 2 2 ? -7.609 -8.194 -51.170 1.00 99.25 603 THR H N 1
ATOM 4356 C CA . THR H 2 2 ? -6.333 -8.560 -50.521 1.00 91.64 603 THR H CA 1
ATOM 4357 C C . THR H 2 2 ? -5.265 -8.860 -51.567 1.00 87.76 603 THR H C 1
ATOM 4358 O O . THR H 2 2 ? -5.545 -9.565 -52.529 1.00 81.11 603 THR H O 1
ATOM 4362 N N . VAL H 2 3 ? -4.070 -8.305 -51.382 1.00 92.14 604 VAL H N 1
ATOM 4363 C CA . VAL H 2 3 ? -2.967 -8.478 -52.327 1.00 95.98 604 VAL H CA 1
ATOM 4364 C C . VAL H 2 3 ? -1.816 -9.116 -51.573 1.00 77.09 604 VAL H C 1
ATOM 4365 O O . VAL H 2 3 ? -1.262 -8.518 -50.646 1.00 67.66 604 VAL H O 1
ATOM 4369 N N . ALA H 2 4 ? -1.457 -10.327 -51.978 1.00 60.22 605 ALA H N 1
ATOM 4370 C CA . ALA H 2 4 ? -0.340 -11.045 -51.382 1.00 58.95 605 ALA H CA 1
ATOM 4371 C C . ALA H 2 4 ? 0.971 -10.452 -51.873 1.00 71.36 605 ALA H C 1
ATOM 4372 O O . ALA H 2 4 ? 1.033 -9.939 -52.996 1.00 75.37 605 ALA H O 1
ATOM 4374 N N . PRO H 2 5 ? 2.028 -10.536 -51.049 1.00 78.28 606 PRO H N 1
ATOM 4375 C CA . PRO H 2 5 ? 3.338 -10.132 -51.547 1.00 78.84 606 PRO H CA 1
ATOM 4376 C C . PRO H 2 5 ? 3.853 -11.101 -52.616 1.00 82.90 606 PRO H C 1
ATOM 4377 O O . PRO H 2 5 ? 3.316 -12.214 -52.753 1.00 66.78 606 PRO H O 1
ATOM 4381 N N . PRO H 2 6 ? 4.877 -10.683 -53.380 1.00 81.79 607 PRO H N 1
ATOM 4382 C CA . PRO H 2 6 ? 5.429 -11.598 -54.370 1.00 74.73 607 PRO H CA 1
ATOM 4383 C C . PRO H 2 6 ? 6.086 -12.800 -53.699 1.00 66.08 607 PRO H C 1
ATOM 4384 O O . PRO H 2 6 ? 6.580 -12.695 -52.577 1.00 74.29 607 PRO H O 1
ATOM 4388 N N . ALA H 2 7 ? 6.062 -13.938 -54.380 1.00 76.48 608 ALA H N 1
ATOM 4389 C CA . ALA H 2 7 ? 6.720 -15.134 -53.880 1.00 71.81 608 ALA H CA 1
ATOM 4390 C C . ALA H 2 7 ? 8.234 -14.938 -53.952 1.00 74.22 608 ALA H C 1
ATOM 4391 O O . ALA H 2 7 ? 8.715 -14.171 -54.793 1.00 72.25 608 ALA H O 1
ATOM 4393 N N . PRO H 2 8 ? 8.992 -15.620 -53.072 1.00 80.69 609 PRO H N 1
ATOM 4394 C CA . PRO H 2 8 ? 10.456 -15.544 -53.151 1.00 89.86 609 PRO H CA 1
ATOM 4395 C C . PRO H 2 8 ? 10.990 -15.973 -54.516 1.00 93.52 609 PRO H C 1
ATOM 4396 O O . PRO H 2 8 ? 10.488 -16.953 -55.087 1.00 85.10 609 PRO H O 1
ATOM 4400 N N . VAL H 2 9 ? 11.962 -15.225 -55.040 1.00 101.69 610 VAL H N 1
ATOM 4401 C CA . VAL H 2 9 ? 12.616 -15.548 -56.314 1.00 97.79 610 VAL H CA 1
ATOM 4402 C C . VAL H 2 9 ? 13.919 -16.290 -56.038 1.00 95.93 610 VAL H C 1
ATOM 4403 O O . VAL H 2 9 ? 14.799 -15.775 -55.354 1.00 95.89 610 VAL H O 1
ATOM 4407 N N . TYR H 2 10 ? 14.032 -17.503 -56.575 1.00 98.27 611 TYR H N 1
ATOM 4408 C CA . TYR H 2 10 ? 15.261 -18.315 -56.482 1.00 102.22 611 TYR H CA 1
ATOM 4409 C C . TYR H 2 10 ? 16.164 -17.983 -57.681 1.00 104.47 611 TYR H C 1
ATOM 4410 O O . TYR H 2 10 ? 15.685 -17.934 -58.817 1.00 107.73 611 TYR H O 1
ATOM 4419 N N . ARG H 2 11 ? 17.465 -17.783 -57.427 1.00 101.12 612 ARG H N 1
ATOM 4420 C CA . ARG H 2 11 ? 18.459 -17.457 -58.469 1.00 98.18 612 ARG H CA 1
ATOM 4421 C C . ARG H 2 11 ? 19.738 -18.321 -58.448 1.00 93.19 612 ARG H C 1
ATOM 4422 O O . ARG H 2 11 ? 19.687 -19.543 -58.578 1.00 85.07 612 ARG H O 1
#

B-factor: mean 45.41, std 21.27, range [8.51, 151.38]

GO terms:
  GO:0042802 identical protein binding (F, IPI)

InterPro domains:
  IPR014459 Transcriptional activator VP30, Filoviridae type [PF11507] (142-271)
  IPR014459 Transcriptional activator VP30, Filoviridae type [PIRSF011356] (1-287)

Organism: Zaire ebolavirus (strain Kikwit-95) (NCBI:txid128951)

CATH classification: 1.20.120.1160

Radius of gyration: 27.14 Å; Cα contacts (8 Å, |Δi|>4): 696; chains: 8; bounding box: 83×63×58 Å

Foldseek 3Di:
DDPDPVVLLVVLVVVLPDQCLPPDVVVLLVLLVSLLVLLLLADPVCLLVLLVQLCVVVVHDPVCSVVSSVLSNCSNVPDPCPVSVVCVVPDDPVVSSSSSSSNSNVSVVDDRYDDPVVVVVVVVVDD/DDDPDPVVLLVVLVVVLPDDCLPPDPVVLLVLLVSLLVLLLLADLVCLLVLLVQLCVVVVHDPVCSVVSSVLSNCSNVPDPCPVSVVCVVPDDPVVSSSSSSSNSNVSSVDDRYDDPVVVVVVVVVDDD/DDDPDPVVLLVVLVVVLPDDCLPDDPVVLLVLLVSLLVLLLLADPVCLLVLLVQLCVVVVHDPVCSVVSSVLSNCSNVPDPCPVSVVCVVPDDPVVSSSSSSSNSNVSSPDDRYDDCVVVVVVVVVDDD/DDDPDPVVLLVVLVVVLPDDCPPPDPVVLLVLLVSLLVLLLLADPVCLLVLLVQLCVVVVHDPVCSVVSSVLSNCSNVPDPCPVSVVCVVPDDPVVSSSSSSSNSNVSSVDDRYDDCVVVVVVVVVDDD/DDDDDDDDDDD/DDDDDDDDDDD/DDDDDDDDDDD/DDDDDDDDDDD

Nearest PDB structures (foldseek):
  5vao-assembly2_B  TM=1.006E+00  e=2.319E-18  Ebola virus
  5dvw-assembly2_C  TM=9.981E-01  e=5.954E-17  Ebola virus - Mayinga, Zaire, 1976
  5t3t-assembly2_C  TM=9.695E-01  e=6.950E-17  Ebola virus - Mayinga, Zaire, 1976
  3v7o-assembly1_A  TM=9.875E-01  e=5.000E-15  Reston ebolavirus - Reston (1989)
  3v7o-assembly1_B  TM=9.838E-01  e=7.171E-15  Reston ebolavirus - Reston (1989)

Secondary structure (DSSP, 8-state):
----HHHHHHHHHHHHTS--TTS-HHHHHHHHHHHHHHHTTS-GGGHHHHHHHHHHHHT--GGGHHHHHHHHHHHHT-STTHHHHHHHHHS-HHHHHHHHHHHHHHHTTS-S---HHHHHHHHTT--/-----HHHHHHHHHHHHTS--SSS-HHHHHHHHHHHHHHHTTS-GGGHHHHHHHHHHHHT--GGGHHHHHHHHHHHHT-STTHHHHHHHHHS-HHHHHHHHHHHHHHHTTS-S---HHHHHHHHTTS--/-----HHHHHHHHHHHHTS--TTS-HHHHHHHHHHHHHHHTTS-GGGHHHHHHHHHHHHT--GGGHHHHHHHHHHHHT-STTHHHHHHHHHS-HHHHHHHHHHHHHHHTTS-S---HHHHHHHHTT---/-----HHHHHHHHHHHHTS--TTS-HHHHHHHHHHHHHHHTTS-GGGHHHHHHHHHHHHT--GGGHHHHHHHHHHHHT-STTHHHHHHHHHS-HHHHHHHHHHHHHHHTTS-S---HHHHHHHHTT---/---PPPPPPP-/---PPPPPPP-/---PPPPPPP-/---PPPPPPP-

Sequence (558 aa):
PKITLLTLIKTAEHWARQDIRTIEDSKLRALLTLCAVMTRKFSKSQLSLLCETHLRRREGLGQDQAEPVLEVYQRLHSDKGGSFEAALWQQWDRQSLIMFITAFLNIALQLPCESSAVVVSGLRTLVPGPKITLLTLIKTAEHWARQDIRTIEDSKLRALLTLCAVMTRKFSKSQLSLLCETHLRRREGLGQDQAEPVLEVYQRLHSDKGGSFEAALWQQWDRQSLIMFITAFLNIALQLPCESSAVVVSGLRTLVPQGPKITLLTLIKTAEHWARQDIRTIEDSKLRALLTLCAVMTRKFSKSQLSLLCETHLRREGLGQDQAEPVLEVYQRLHSDKGGSFEAALWQQWDRQSLIMFITAFLNIALQLPCESSAVVVSGLRTLVPQGPKITLLTLIKTAEHWARQDIRTIEDSKLRALLTLCAVMTRKFSKSQLSLLCETHLRREGLGQDQAEPVLEVYQRLHSDKGGSFEAALWQQWDRQSLIMFITAFLNIALQLPCESSAVVVSGLRTLVPQPTVAPPAPVYRPTVAPPAPVYRPTVAPPAPVYRPTVAPPAPVYR

Solvent-accessible surface area: 26978 Å² total; per-residue (Å²): 165,174,129,68,129,112,39,15,71,122,49,0,76,92,44,6,124,56,12,3,24,48,25,126,82,87,108,0,69,60,7,6,57,17,4,0,38,6,0,86,100,11,33,111,68,11,3,67,61,0,6,106,17,0,7,81,72,8,33,17,36,142,90,14,23,150,18,0,47,61,1,1,73,75,3,38,55,16,161,93,24,50,6,10,35,0,2,70,142,81,20,86,99,51,21,6,7,14,12,2,3,1,0,0,20,0,7,60,119,32,70,65,72,61,54,79,128,56,39,72,34,100,176,115,136,110,173,122,113,172,127,67,127,114,44,15,70,108,51,0,46,92,45,6,116,54,11,3,19,46,26,108,82,82,98,1,68,59,7,6,56,15,4,0,38,12,0,88,100,11,29,140,68,10,3,68,57,0,6,85,7,1,5,103,71,8,38,16,36,142,92,13,26,138,19,0,48,56,0,1,70,73,3,45,65,18,163,92,28,57,6,10,48,6,3,74,145,78,21,88,80,41,20,6,3,17,14,2,3,0,0,0,18,0,7,60,118,30,79,66,65,49,57,78,124,58,30,63,35,91,167,117,133,83,122,210,78,61,107,2,13,11,48,28,5,2,113,3,0,52,52,21,14,180,62,90,6,144,126,35,99,72,40,55,0,12,0,0,6,0,0,3,0,0,1,0,66,6,4,27,143,24,11,5,38,66,0,3,63,28,0,4,170,125,35,70,20,33,127,91,17,19,141,18,0,48,55,1,0,86,75,3,41,72,16,115,17,23,52,7,6,12,4,2,58,138,88,18,86,85,94,20,6,7,62,12,1,35,1,0,1,32,6,0,36,119,19,25,0,14,16,19,3,14,16,15,2,0,2,63,43,3,31,36,227,69,58,126,2,15,8,47,26,4,2,112,2,0,55,51,22,14,177,63,85,3,138,120,24,105,72,37,63,1,6,0,0,6,1,0,3,0,0,0,0,63,6,4,28,160,20,10,7,41,55,0,4,84,36,1,6,215,123,36,68,19,40,141,94,14,23,150,18,0,47,61,0,1,76,83,3,40,69,17,105,21,20,58,4,5,18,8,2,54,143,89,21,88,84,94,22,6,4,56,10,1,28,1,0,0,32,6,1,42,109,20,27,0,15,14,17,4,10,17,15,3,0,2,69,44,2,36,55,225,180,43,105,12,11,99,22,16,72,35,166,130,48,118,12,9,96,23,16,68,39,171,182,46,118,12,20,98,20,15,79,98,234,178,59,109,11,9,96,22,14,87,88,197